Protein AF-A0A1F5HX43-F1 (afdb_monomer)

pLDDT: mean 87.39, std 14.37, range [27.25, 98.62]

Foldseek 3Di:
DDDPDPDPQFFKFFAADQVRHTPGIDGPLQQWFDQHGETAKEAEWEAEPQQWIKWFQWDDDQRHRFIEHQFIGGFTDDPNDTDDPQRVVQVRNCQFWVHHGFDKDFLAWGFDWDDDDGTIHTYTYTYIYTYDDDHTDGDVVTTPDMDIDRLVRLLVCCVVPVVRHDPVSNVNSVSCCLVPPDDDDDDPVFLQVVLLVVLVVVLLVVLVVVLVVLLVVCPVDPVLSSVLSVLLSVLLPPDSLQLLVLLVLLLVLLVPPDPPPDPDPVLCSLLSLLLSLLVSLVVLLVCVVLVPQFDLLHGRQLNVQCVPHHSVRSNVSSNVSSVVSNVSSLVSLVPRPADPVLSVVLVVLVVVLSVLLVVLVVLQSVPVPDDDDPVSQLSSLQRNWQSSRFLSSSLSSNSRSVHDPQLNVLSNLLSSLLSSLLQLLLVCCLQPNDCVQRSDDSVSQQLCLGPHQLLVLLCVLDDPVSVVLSVVRGNHNPHDPVSSVSVVVSSVVSCSNVVSVVSSVVSLVSSLVSLVSNHVDPSSSSNSNVVSSCSNSDRD

Sequence (540 aa):
MGEIRVDGNNQTLILVDRRDKSLGYESKEKCHTGLGKRHRAFVTLLFDDKNRILLQRRKHRLFDGFWDLTAISHPLYINGRNEVYQQASDRALKKEMGIGHVAVDKVGAFNYFAKDGKNCENEYCTVLTGEYSGKFKPNNKEVYKAKWVGYEDFIEDIAKNPSKFTPWAKETARILASRGLLIFDHSDQSAFSKELELFTKEFTKFSKQFFSKKQKLVEKYSSLIARFYKEIEEFGKGGKAMRPFLVYLGFRVGQLGRAVRGSDPERIMPVCLAIELTHNFLLIHDDIIDKSIVRRGKPTVHKKFEKGRDNHYGVSQAIIAGDIALLEVFDLMNKADFSDKLKSECLDVLLEVILETCYGEAMDVDNAYRRLGLGDVWQVTELKTARYSFVGPLTLGAILAGVKKSQTEALEEFGLKLGKAFQIQDDILGVFGSEKVIGKSTLSDMREGKNTLLFYKAREFANKEQKAALGRIWGSPKSGMGDLKAVKEIMRKTQALAWCERKMKELINDAKQSIPKISKDRGIRELFAGCADFVIYRAK

Structure (mmCIF, N/CA/C/O backbone):
data_AF-A0A1F5HX43-F1
#
_entry.id   AF-A0A1F5HX43-F1
#
loop_
_atom_site.group_PDB
_atom_site.id
_atom_site.type_symbol
_atom_site.label_atom_id
_atom_site.label_alt_id
_atom_site.label_comp_id
_atom_site.label_asym_id
_atom_site.label_entity_id
_atom_site.label_seq_id
_atom_site.pdbx_PDB_ins_code
_atom_site.Cartn_x
_atom_site.Cartn_y
_atom_site.Cartn_z
_atom_site.occupancy
_atom_site.B_iso_or_equiv
_atom_site.auth_seq_id
_atom_site.auth_comp_id
_atom_site.auth_asym_id
_atom_site.auth_atom_id
_atom_site.pdbx_PDB_model_num
ATOM 1 N N . MET A 1 1 ? -10.880 62.066 15.466 1.00 41.34 1 MET A N 1
ATOM 2 C CA . MET A 1 1 ? -9.486 62.060 14.978 1.00 41.34 1 MET A CA 1
ATOM 3 C C . MET A 1 1 ? -8.584 61.698 16.139 1.00 41.34 1 MET A C 1
ATOM 5 O O . MET A 1 1 ? -8.573 62.413 17.127 1.00 41.34 1 MET A O 1
ATOM 9 N N . GLY A 1 2 ? -7.904 60.563 16.032 1.00 28.17 2 GLY A N 1
ATOM 10 C CA . GLY A 1 2 ? -6.838 60.140 16.931 1.00 28.17 2 GLY A CA 1
ATOM 11 C C . GLY A 1 2 ? -5.900 59.280 16.100 1.00 28.17 2 GLY A C 1
ATOM 12 O O . GLY A 1 2 ? -6.251 58.157 15.747 1.00 28.17 2 GLY A O 1
ATOM 13 N N . GLU A 1 3 ? -4.783 59.865 15.675 1.00 33.72 3 GLU A N 1
ATOM 14 C CA . GLU A 1 3 ? -3.746 59.197 14.892 1.00 33.72 3 GLU A CA 1
ATOM 15 C C . GLU A 1 3 ? -3.161 58.034 15.699 1.00 33.72 3 GLU A C 1
ATOM 17 O O . GLU A 1 3 ? -2.496 58.239 16.715 1.00 33.72 3 GLU A O 1
ATOM 22 N N . ILE A 1 4 ? -3.379 56.799 15.245 1.00 34.84 4 ILE A N 1
ATOM 23 C CA . ILE A 1 4 ? -2.623 55.659 15.761 1.00 34.84 4 ILE A CA 1
ATOM 24 C C . ILE A 1 4 ? -1.277 55.664 15.040 1.00 34.84 4 ILE A C 1
ATOM 26 O O . ILE A 1 4 ? -1.150 55.207 13.903 1.00 34.84 4 ILE A O 1
ATOM 30 N N . ARG A 1 5 ? -0.275 56.227 15.720 1.00 29.88 5 ARG A N 1
ATOM 31 C CA . ARG A 1 5 ? 1.137 56.118 15.355 1.00 29.88 5 ARG A CA 1
ATOM 32 C C . ARG A 1 5 ? 1.538 54.643 15.292 1.00 29.88 5 ARG A C 1
ATOM 34 O O . ARG A 1 5 ? 1.341 53.887 16.243 1.00 29.88 5 ARG A O 1
ATOM 41 N N . VAL A 1 6 ? 2.124 54.252 14.164 1.00 42.09 6 VAL A N 1
ATOM 42 C CA . VAL A 1 6 ? 2.754 52.945 13.960 1.00 42.09 6 VAL A CA 1
ATOM 43 C C . VAL A 1 6 ? 4.119 52.971 14.646 1.00 42.09 6 VAL A C 1
ATOM 45 O O . VAL A 1 6 ? 5.137 53.216 14.008 1.00 42.09 6 VAL A O 1
ATOM 48 N N . ASP A 1 7 ? 4.130 52.738 15.957 1.00 37.38 7 ASP A N 1
ATOM 49 C CA . ASP A 1 7 ? 5.339 52.334 16.674 1.00 37.38 7 ASP A CA 1
ATOM 50 C C . ASP A 1 7 ? 5.439 50.803 16.665 1.00 37.38 7 ASP A C 1
ATOM 52 O O . ASP A 1 7 ? 4.459 50.090 16.907 1.00 37.38 7 ASP A O 1
ATOM 56 N N . GLY A 1 8 ? 6.633 50.284 16.369 1.00 44.53 8 GLY A N 1
ATOM 57 C CA . GLY A 1 8 ? 6.908 48.885 16.004 1.00 44.53 8 GLY A CA 1
ATOM 58 C C . GLY A 1 8 ? 6.555 47.790 17.027 1.00 44.53 8 GLY A C 1
ATOM 59 O O . GLY A 1 8 ? 6.808 46.619 16.746 1.00 44.53 8 GLY A O 1
ATOM 60 N N . ASN A 1 9 ? 5.950 48.133 18.170 1.00 45.75 9 ASN A N 1
ATOM 61 C CA . ASN A 1 9 ? 5.494 47.198 19.205 1.00 45.75 9 ASN A CA 1
ATOM 62 C C . ASN A 1 9 ? 3.967 46.966 19.244 1.00 45.75 9 ASN A C 1
ATOM 64 O O . ASN A 1 9 ? 3.535 45.997 19.864 1.00 45.75 9 ASN A O 1
ATOM 68 N N . ASN A 1 10 ? 3.146 47.761 18.544 1.00 63.31 10 ASN A N 1
ATOM 69 C CA . ASN A 1 10 ? 1.676 47.642 18.573 1.00 63.31 10 ASN A CA 1
ATOM 70 C C . ASN A 1 10 ? 1.102 46.907 17.348 1.00 63.31 10 ASN A C 1
ATOM 72 O O . ASN A 1 10 ? 0.261 47.424 16.618 1.00 63.31 10 ASN A O 1
ATOM 76 N N . GLN A 1 11 ? 1.550 45.672 17.103 1.00 83.88 11 GLN A N 1
ATOM 77 C CA . GLN A 1 11 ? 0.926 44.820 16.083 1.00 83.88 11 GLN A CA 1
ATOM 78 C C . GLN A 1 11 ? -0.384 44.219 16.610 1.00 83.88 11 GLN A C 1
ATOM 80 O O . GLN A 1 11 ? -0.389 43.559 17.651 1.00 83.88 11 GLN A O 1
ATOM 85 N N . THR A 1 12 ? -1.479 44.408 15.873 1.00 91.50 12 THR A N 1
ATOM 86 C CA . THR A 1 12 ? -2.770 43.760 16.140 1.00 91.50 12 THR A CA 1
ATOM 87 C C . THR A 1 12 ? -2.875 42.459 15.351 1.00 91.50 12 THR A C 1
ATOM 89 O O . THR A 1 12 ? -2.814 42.461 14.119 1.00 91.50 12 THR A O 1
ATOM 92 N N . LEU A 1 13 ? -3.031 41.347 16.068 1.00 94.06 13 LEU A N 1
ATOM 93 C CA . LEU A 1 13 ? -3.133 40.004 15.504 1.00 94.06 13 LEU A CA 1
ATOM 94 C C . LEU A 1 13 ? -4.588 39.548 15.435 1.00 94.06 13 LEU A C 1
ATOM 96 O O . LEU A 1 13 ? -5.424 39.947 16.246 1.00 94.06 13 LEU A O 1
ATOM 100 N N . ILE A 1 14 ? -4.872 38.681 14.467 1.00 95.56 14 ILE A N 1
ATOM 101 C CA . ILE A 1 14 ? -6.198 38.100 14.249 1.00 95.56 14 ILE A CA 1
ATOM 102 C C . ILE A 1 14 ? -6.335 36.870 15.149 1.00 95.56 14 ILE A C 1
ATOM 104 O O . ILE A 1 14 ? -5.612 35.890 14.963 1.00 95.56 14 ILE A O 1
ATOM 108 N N . LEU A 1 15 ? -7.256 36.906 16.110 1.00 95.88 15 LEU A N 1
ATOM 109 C CA . LEU A 1 15 ? -7.570 35.758 16.958 1.00 95.88 15 LEU A CA 1
ATOM 110 C C . LEU A 1 15 ? -8.380 34.728 16.181 1.00 95.88 15 LEU A C 1
ATOM 112 O O . LEU A 1 15 ? -9.286 35.095 15.434 1.00 95.88 15 LEU A O 1
ATOM 116 N N . VAL A 1 16 ? -8.096 33.443 16.388 1.00 93.12 16 VAL A N 1
ATOM 117 C CA . VAL A 1 16 ? -8.781 32.355 15.676 1.00 93.12 16 VAL A CA 1
ATOM 118 C C . VAL A 1 16 ? -9.027 31.131 16.551 1.00 93.12 16 VAL A C 1
ATOM 120 O O . VAL A 1 16 ? -8.299 30.860 17.509 1.00 93.12 16 VAL A O 1
ATOM 123 N N . ASP A 1 17 ? -10.058 30.358 16.211 1.00 83.44 17 ASP A N 1
ATOM 124 C CA . ASP A 1 17 ? -10.251 29.020 16.767 1.00 83.44 17 ASP A CA 1
ATOM 125 C C . ASP A 1 17 ? -9.324 27.980 16.097 1.00 83.44 17 ASP A C 1
ATOM 127 O O . ASP A 1 17 ? -8.462 28.302 15.280 1.00 83.44 17 ASP A O 1
ATOM 131 N N . ARG A 1 18 ? -9.475 26.695 16.453 1.00 81.12 18 ARG A N 1
ATOM 132 C CA . ARG A 1 18 ? -8.648 25.609 15.885 1.00 81.12 18 ARG A CA 1
ATOM 133 C C . ARG A 1 18 ? -8.898 25.334 14.395 1.00 81.12 18 ARG A C 1
ATOM 135 O O . ARG A 1 18 ? -8.160 24.549 13.801 1.00 81.12 18 ARG A O 1
ATOM 142 N N . ARG A 1 19 ? -9.950 25.917 13.819 1.00 82.06 19 ARG A N 1
ATOM 143 C CA . ARG A 1 19 ? -10.410 25.734 12.437 1.00 82.06 19 ARG A CA 1
ATOM 144 C C . ARG A 1 19 ? -10.261 27.017 11.616 1.00 82.06 19 ARG A C 1
ATOM 146 O O . ARG A 1 19 ? -10.904 27.140 10.579 1.00 82.06 19 ARG A O 1
ATOM 153 N N . ASP A 1 20 ? -9.423 27.949 12.073 1.00 89.50 20 ASP A N 1
ATOM 154 C CA . ASP A 1 20 ? -9.160 29.233 11.414 1.00 89.50 20 ASP A CA 1
ATOM 155 C C . ASP A 1 20 ? -10.357 30.198 11.373 1.00 89.50 20 ASP A C 1
ATOM 157 O O . ASP A 1 20 ? -10.380 31.139 10.575 1.00 89.50 20 ASP A O 1
ATOM 161 N N . LYS A 1 21 ? -11.378 30.002 12.217 1.00 90.44 21 LYS A N 1
ATOM 162 C CA . LYS A 1 21 ? -12.492 30.953 12.301 1.00 90.44 21 LYS A CA 1
ATOM 163 C C . LYS A 1 21 ? -12.062 32.162 13.125 1.00 90.44 21 LYS A C 1
ATOM 165 O O . LYS A 1 21 ? -11.641 31.996 14.266 1.00 90.44 21 LYS A O 1
ATOM 170 N N . SER A 1 22 ? -12.199 33.366 12.563 1.00 92.38 22 SER A N 1
ATOM 171 C CA . SER A 1 22 ? -11.876 34.621 13.256 1.00 92.38 22 SER A CA 1
ATOM 172 C C . SER A 1 22 ? -12.733 34.800 14.512 1.00 92.38 22 SER A C 1
ATOM 174 O O . SER A 1 22 ? -13.955 34.657 14.455 1.00 92.38 22 SER A O 1
ATOM 176 N N . LEU A 1 23 ? -12.085 35.119 15.632 1.00 93.25 23 LEU A N 1
ATOM 177 C CA . LEU A 1 23 ? -12.698 35.357 16.944 1.00 93.25 23 LEU A CA 1
ATOM 178 C C . LEU A 1 23 ? -12.546 36.811 17.417 1.00 93.25 23 LEU A C 1
ATOM 180 O O . LEU A 1 23 ? -13.046 37.159 18.483 1.00 93.25 23 LEU A O 1
ATOM 184 N N . GLY A 1 24 ? -11.846 37.653 16.653 1.00 94.25 24 GLY A N 1
ATOM 185 C CA . GLY A 1 24 ? -11.575 39.046 16.999 1.00 94.25 24 GLY A CA 1
ATOM 186 C C . GLY A 1 24 ? -10.099 39.397 16.855 1.00 94.25 24 GLY A C 1
ATOM 187 O O . GLY A 1 24 ? -9.375 38.783 16.072 1.00 94.25 24 GLY A O 1
ATOM 188 N N . TYR A 1 25 ? -9.656 40.385 17.625 1.00 94.62 25 TYR A N 1
ATOM 189 C CA . TYR A 1 25 ? -8.326 40.974 17.516 1.00 94.62 25 TYR A CA 1
ATOM 190 C C . TYR A 1 25 ? -7.688 41.147 18.889 1.00 94.62 25 TYR A C 1
ATOM 192 O O . TYR A 1 25 ? -8.388 41.370 19.875 1.00 94.62 25 TYR A O 1
ATOM 200 N N . GLU A 1 26 ? -6.363 41.064 18.957 1.00 94.19 26 GLU A N 1
ATOM 201 C CA . GLU A 1 26 ? -5.620 41.314 20.194 1.00 94.19 26 GLU A CA 1
ATOM 202 C C . GLU A 1 26 ? -4.209 41.838 19.906 1.00 94.19 26 GLU A C 1
ATOM 204 O O . GLU A 1 26 ? -3.669 41.634 18.815 1.00 94.19 26 GLU A O 1
ATOM 209 N N . SER A 1 27 ? -3.601 42.522 20.878 1.00 92.75 27 SER A N 1
ATOM 210 C CA . SER A 1 27 ? -2.201 42.936 20.766 1.00 92.75 27 SER A CA 1
ATOM 211 C C . SER A 1 27 ? -1.253 41.734 20.718 1.00 92.75 27 SER A C 1
ATOM 213 O O . SER A 1 27 ? -1.421 40.737 21.428 1.00 92.75 27 SER A O 1
ATOM 215 N N . LYS A 1 28 ? -0.194 41.849 19.910 1.00 90.00 28 LYS A N 1
ATOM 216 C CA . LYS A 1 28 ? 0.862 40.837 19.799 1.00 90.00 28 LYS A CA 1
ATOM 217 C C . LYS A 1 28 ? 1.439 40.444 21.156 1.00 90.0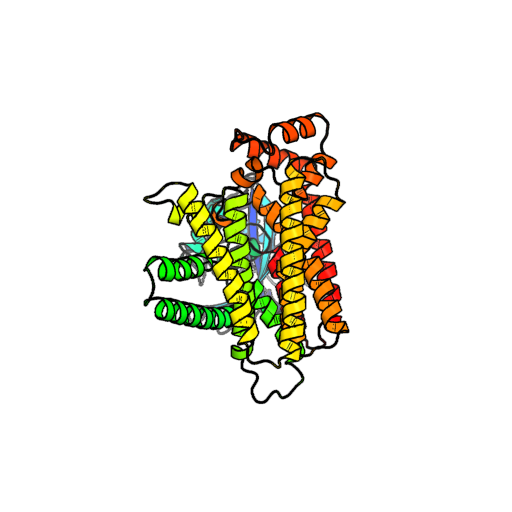0 28 LYS A C 1
ATOM 219 O O . LYS A 1 28 ? 1.670 39.263 21.388 1.00 90.00 28 LYS A O 1
ATOM 224 N N . GLU A 1 29 ? 1.637 41.402 22.055 1.00 90.38 29 GLU A N 1
ATOM 225 C CA . GLU A 1 29 ? 2.155 41.139 23.399 1.00 90.38 29 GLU A CA 1
ATOM 226 C C . GLU A 1 29 ? 1.259 40.178 24.193 1.00 90.38 29 GLU A C 1
ATOM 228 O O . GLU A 1 29 ? 1.743 39.181 24.726 1.00 90.38 29 GLU A O 1
ATOM 233 N N . LYS A 1 30 ? -0.058 40.410 24.212 1.00 91.19 30 LYS A N 1
ATOM 234 C CA . LYS A 1 30 ? -1.014 39.534 24.907 1.00 91.19 30 LYS A CA 1
ATOM 235 C C . LYS A 1 30 ? -1.168 38.173 24.230 1.00 91.19 30 LYS A C 1
ATOM 237 O O . LYS A 1 30 ? -1.423 37.177 24.902 1.00 91.19 30 LYS A O 1
ATOM 242 N N . CYS A 1 31 ? -1.000 38.107 22.911 1.00 92.00 31 CYS A N 1
ATOM 243 C CA . CYS A 1 31 ? -0.984 36.838 22.185 1.00 92.00 31 CYS A CA 1
ATOM 244 C C . CYS A 1 31 ? 0.216 35.952 22.552 1.00 92.00 31 CYS A C 1
ATOM 246 O O . CYS A 1 31 ? 0.070 34.734 22.539 1.00 92.00 31 CYS A O 1
ATOM 248 N N . HIS A 1 32 ? 1.355 36.552 22.914 1.00 91.44 32 HIS A N 1
ATOM 249 C CA . HIS A 1 32 ? 2.619 35.842 23.146 1.00 91.44 32 HIS A CA 1
ATOM 250 C C . HIS A 1 32 ? 3.047 35.783 24.620 1.00 91.44 32 HIS A C 1
ATOM 252 O O . HIS A 1 32 ? 4.175 35.393 24.913 1.00 91.44 32 HIS A O 1
ATOM 258 N N . THR A 1 33 ? 2.182 36.153 25.570 1.00 87.50 33 THR A N 1
ATOM 259 C CA . THR A 1 33 ? 2.483 36.109 27.011 1.00 87.50 33 THR A CA 1
ATOM 260 C C . THR A 1 33 ? 1.516 35.205 27.783 1.00 87.50 33 THR A C 1
ATOM 262 O O . THR A 1 33 ? 0.348 35.040 27.429 1.00 87.50 33 THR A O 1
ATOM 265 N N . GLY A 1 34 ? 1.999 34.578 28.859 1.00 88.12 34 GLY A N 1
ATOM 266 C CA . GLY A 1 34 ? 1.186 33.726 29.732 1.00 88.12 34 GLY A CA 1
ATOM 267 C C . GLY A 1 34 ? 0.775 32.402 29.076 1.00 88.12 34 GLY A C 1
ATOM 268 O O . GLY A 1 34 ? 1.609 31.516 28.897 1.00 88.12 34 GLY A O 1
ATOM 269 N N . LEU A 1 35 ? -0.523 32.228 28.807 1.00 83.81 35 LEU A N 1
ATOM 270 C CA . LEU A 1 35 ? -1.047 31.111 28.001 1.00 83.81 35 LEU A CA 1
ATOM 271 C C . LEU A 1 35 ? -1.272 31.497 26.532 1.00 83.81 35 LEU A C 1
ATOM 273 O O . LEU A 1 35 ? -1.501 30.604 25.719 1.00 83.81 35 LEU A O 1
ATOM 277 N N . GLY A 1 36 ? -1.202 32.793 26.206 1.00 85.12 36 GLY A N 1
ATOM 278 C CA . GLY A 1 36 ? -1.401 33.326 24.862 1.00 85.12 36 GLY A CA 1
ATOM 279 C C . GLY A 1 36 ? -2.805 33.101 24.305 1.00 85.12 36 GLY A C 1
ATOM 280 O O . GLY A 1 36 ? -3.439 32.061 24.500 1.00 85.12 36 GLY A O 1
ATOM 281 N N . LYS A 1 37 ? -3.324 34.070 23.555 1.00 91.44 37 LYS A N 1
ATOM 282 C CA . LYS A 1 37 ? -4.544 33.851 22.768 1.00 91.44 37 LYS A CA 1
ATOM 283 C C . LYS A 1 37 ? -4.175 33.235 21.425 1.00 91.44 37 LYS A C 1
ATOM 285 O O . LYS A 1 37 ? -3.229 33.686 20.778 1.00 91.44 37 LYS A O 1
ATOM 290 N N . ARG A 1 38 ? -4.938 32.221 20.998 1.00 94.56 38 ARG A N 1
ATOM 291 C CA . ARG A 1 38 ? -4.710 31.604 19.691 1.00 94.56 38 ARG A CA 1
ATOM 292 C C . ARG A 1 38 ? -4.919 32.632 18.590 1.00 94.56 38 ARG A C 1
ATOM 294 O O . ARG A 1 38 ? -5.988 33.237 18.513 1.00 94.56 38 ARG A O 1
ATOM 301 N N . HIS A 1 39 ? -3.921 32.791 17.738 1.00 95.94 39 HIS A N 1
ATOM 302 C CA . HIS A 1 39 ? -3.945 33.759 16.655 1.00 95.94 39 HIS A CA 1
ATOM 303 C C . HIS A 1 39 ? -3.458 33.153 15.338 1.00 95.94 39 HIS A C 1
ATOM 305 O O . HIS A 1 39 ? -2.885 32.063 15.294 1.00 95.94 39 HIS A O 1
ATOM 311 N N . ARG A 1 40 ? -3.781 33.828 14.238 1.00 95.81 40 ARG A N 1
ATOM 312 C CA . ARG A 1 40 ? -3.446 33.389 12.887 1.00 95.81 40 ARG A CA 1
ATOM 313 C C . ARG A 1 40 ? -1.988 33.702 12.577 1.00 95.81 40 ARG A C 1
ATOM 315 O O . ARG A 1 40 ? -1.546 34.836 12.747 1.00 95.81 40 ARG A O 1
ATOM 322 N N . ALA A 1 41 ? -1.288 32.721 12.032 1.00 96.31 41 ALA A N 1
ATOM 323 C CA . ALA A 1 41 ? 0.089 32.841 11.585 1.00 96.31 41 ALA A CA 1
ATOM 324 C C . ALA A 1 41 ? 0.286 32.183 10.220 1.00 96.31 41 ALA A C 1
ATOM 326 O O . ALA A 1 41 ? -0.601 31.489 9.702 1.00 96.31 41 ALA A O 1
ATOM 327 N N . PHE A 1 42 ? 1.449 32.409 9.623 1.00 97.06 42 PHE A N 1
ATOM 328 C CA . PHE A 1 42 ? 1.865 31.699 8.427 1.00 97.06 42 PHE A CA 1
ATOM 329 C C . PHE A 1 42 ? 3.373 31.476 8.393 1.00 97.06 42 PHE A C 1
ATOM 331 O O . PHE A 1 42 ? 4.159 32.250 8.940 1.00 97.06 42 PHE A O 1
ATOM 338 N N . VAL A 1 43 ? 3.752 30.451 7.644 1.00 97.25 43 VAL A N 1
ATOM 339 C CA . VAL A 1 43 ? 5.120 30.201 7.205 1.00 97.25 43 VAL A CA 1
ATOM 340 C C . VAL A 1 43 ? 5.159 30.184 5.685 1.00 97.25 43 VAL A C 1
ATOM 342 O O . VAL A 1 43 ? 4.216 29.735 5.042 1.00 97.25 43 VAL A O 1
ATOM 345 N N . THR A 1 44 ? 6.245 30.683 5.108 1.00 97.94 44 THR A N 1
ATOM 346 C CA . THR A 1 44 ? 6.518 30.664 3.670 1.00 97.94 44 THR A CA 1
ATOM 347 C C . THR A 1 44 ? 7.761 29.831 3.410 1.00 97.94 44 THR A C 1
ATOM 349 O O . THR A 1 44 ? 8.787 30.047 4.057 1.00 97.94 44 THR A O 1
ATOM 352 N N . LEU A 1 45 ? 7.677 28.911 2.452 1.00 96.94 45 LEU A N 1
ATOM 353 C CA . LEU A 1 45 ? 8.804 28.138 1.948 1.00 96.94 45 LEU A CA 1
ATOM 354 C C . LEU A 1 45 ? 8.968 28.364 0.444 1.00 96.94 45 LEU A C 1
ATOM 356 O O . LEU A 1 45 ? 8.065 28.064 -0.332 1.00 96.94 45 LEU A O 1
ATOM 360 N N . LEU A 1 46 ? 10.119 28.891 0.037 1.00 96.81 46 LEU A N 1
ATOM 361 C CA . LEU A 1 46 ? 10.429 29.129 -1.368 1.00 96.81 46 LEU A CA 1
ATOM 362 C C . LEU A 1 46 ? 11.275 28.002 -1.951 1.00 96.81 46 LEU A C 1
ATOM 364 O O . LEU A 1 46 ? 12.264 27.604 -1.333 1.00 96.81 46 LEU A O 1
ATOM 368 N N . PHE A 1 47 ? 10.895 27.550 -3.143 1.00 93.12 47 PHE A N 1
ATOM 369 C CA . PHE A 1 47 ? 11.608 26.577 -3.969 1.00 93.12 47 PHE A CA 1
ATOM 370 C C . PHE A 1 47 ? 12.300 27.283 -5.133 1.00 93.12 47 PHE A C 1
ATOM 372 O O . PHE A 1 47 ? 11.748 28.230 -5.680 1.00 93.12 47 PHE A O 1
ATOM 379 N N . ASP A 1 48 ? 13.478 26.826 -5.543 1.00 88.06 48 ASP A N 1
ATOM 380 C CA . ASP A 1 48 ? 14.075 27.236 -6.816 1.00 88.06 48 ASP A CA 1
ATOM 381 C C . ASP A 1 48 ? 13.828 26.212 -7.938 1.00 88.06 48 ASP A C 1
ATOM 383 O O . ASP A 1 48 ? 13.293 25.124 -7.723 1.00 88.06 48 ASP A O 1
ATOM 387 N N . ASP A 1 49 ? 14.269 26.555 -9.149 1.00 76.88 49 ASP A N 1
ATOM 388 C CA . ASP A 1 49 ? 14.195 25.737 -10.364 1.00 76.88 49 ASP A CA 1
ATOM 389 C C . ASP A 1 49 ? 14.971 24.406 -10.287 1.00 76.88 49 ASP A C 1
ATOM 391 O O . ASP A 1 49 ? 14.844 23.551 -11.166 1.00 76.88 49 ASP A O 1
ATOM 395 N N . LYS A 1 50 ? 15.771 24.208 -9.233 1.00 74.06 50 LYS A N 1
ATOM 396 C CA . LYS A 1 50 ? 16.555 22.995 -8.961 1.00 74.06 50 LYS A CA 1
ATOM 397 C C . LYS A 1 50 ? 15.993 22.189 -7.793 1.00 74.06 50 LYS A C 1
ATOM 399 O O . LYS A 1 50 ? 16.692 21.313 -7.284 1.00 74.06 50 LYS A O 1
ATOM 404 N N . ASN A 1 51 ? 14.759 22.470 -7.375 1.00 77.81 51 ASN A N 1
ATOM 405 C CA . ASN A 1 51 ? 14.102 21.827 -6.237 1.00 77.81 51 ASN A CA 1
ATOM 406 C C . ASN A 1 51 ? 14.873 22.001 -4.914 1.00 77.81 51 ASN A C 1
ATOM 408 O O . ASN A 1 51 ? 14.861 21.132 -4.040 1.00 77.81 51 ASN A O 1
ATOM 412 N N . ARG A 1 52 ? 15.585 23.121 -4.755 1.00 90.31 52 ARG A N 1
ATOM 413 C CA . ARG A 1 52 ? 16.171 23.517 -3.473 1.00 90.31 52 ARG A CA 1
ATOM 414 C C . ARG A 1 52 ? 15.216 24.454 -2.762 1.00 90.31 52 ARG A C 1
ATOM 416 O O . ARG A 1 52 ? 14.545 25.257 -3.395 1.00 90.31 52 ARG A O 1
ATOM 423 N N . ILE A 1 53 ? 15.215 24.403 -1.441 1.00 94.94 53 ILE A N 1
ATOM 424 C CA . ILE A 1 53 ? 14.429 25.284 -0.588 1.00 94.94 53 ILE A CA 1
ATOM 425 C C . ILE A 1 53 ? 15.305 26.321 0.109 1.00 94.94 53 ILE A C 1
ATOM 427 O O . ILE A 1 53 ? 16.455 26.044 0.472 1.00 94.94 53 ILE A O 1
ATOM 431 N N . LEU A 1 54 ? 14.760 27.518 0.317 1.00 97.38 54 LEU A N 1
ATOM 432 C CA . LEU A 1 54 ? 15.457 28.584 1.028 1.00 97.38 54 LEU A CA 1
ATOM 433 C C . LEU A 1 54 ? 15.170 28.497 2.528 1.00 97.38 54 LEU A C 1
ATOM 435 O O . LEU A 1 54 ? 14.070 28.813 2.981 1.00 97.38 54 LEU A O 1
ATOM 439 N N . LEU A 1 55 ? 16.174 28.102 3.307 1.00 97.31 55 LEU A N 1
ATOM 440 C CA . LEU A 1 55 ? 16.093 28.040 4.765 1.00 97.31 55 LEU A CA 1
ATOM 441 C C . LEU A 1 55 ? 16.823 29.207 5.413 1.00 97.31 55 LEU A C 1
ATOM 443 O O . LEU A 1 55 ? 17.805 29.733 4.877 1.00 97.31 55 LEU A O 1
ATOM 447 N N . GLN A 1 56 ? 16.397 29.538 6.625 1.00 96.94 56 GLN A N 1
ATOM 448 C CA . GLN A 1 56 ? 17.003 30.571 7.447 1.00 96.94 56 GLN A CA 1
ATOM 449 C C . GLN A 1 56 ? 17.331 30.057 8.843 1.00 96.94 56 GLN A C 1
ATOM 451 O O . GLN A 1 56 ? 16.689 29.151 9.350 1.00 96.94 56 GLN A O 1
ATOM 456 N N . ARG A 1 57 ? 18.319 30.656 9.495 1.00 95.50 57 ARG A N 1
ATOM 457 C CA . ARG A 1 57 ? 18.590 30.489 10.919 1.00 95.50 57 ARG A CA 1
ATOM 458 C C . ARG A 1 57 ? 18.247 31.805 11.591 1.00 95.50 57 ARG A C 1
ATOM 460 O O . ARG A 1 57 ? 18.997 32.770 11.432 1.00 95.50 57 ARG A O 1
ATOM 467 N N . ARG A 1 58 ? 17.099 31.874 12.259 1.00 87.31 58 ARG A N 1
ATOM 468 C CA . ARG A 1 58 ? 16.497 33.152 12.663 1.00 87.31 58 ARG A CA 1
ATOM 469 C C . ARG A 1 58 ? 16.806 33.544 14.101 1.00 87.31 58 ARG A C 1
ATOM 471 O O . ARG A 1 58 ? 17.107 32.691 14.934 1.00 87.31 58 ARG A O 1
ATOM 478 N N . LYS A 1 59 ? 16.653 34.836 14.380 1.00 91.06 59 LYS A N 1
ATOM 479 C CA . LYS A 1 59 ? 16.514 35.356 15.738 1.00 91.06 59 LYS A CA 1
ATOM 480 C C . LYS A 1 59 ? 15.071 35.166 16.204 1.00 91.06 59 LYS A C 1
ATOM 482 O O . LYS A 1 59 ? 14.140 35.498 15.462 1.00 91.06 59 LYS A O 1
ATOM 487 N N . HIS A 1 60 ? 14.858 34.596 17.388 1.00 89.50 60 HIS A N 1
ATOM 488 C CA . HIS A 1 60 ? 13.512 34.290 17.890 1.00 89.50 60 HIS A CA 1
ATOM 489 C C . HIS A 1 60 ? 13.437 34.280 19.418 1.00 89.50 60 HIS A C 1
ATOM 491 O O . HIS A 1 60 ? 14.398 33.926 20.081 1.00 89.50 60 HIS A O 1
ATOM 497 N N . ARG A 1 61 ? 12.272 34.606 19.995 1.00 85.12 61 ARG A N 1
ATOM 498 C CA . ARG A 1 61 ? 12.107 34.651 21.461 1.00 85.12 61 ARG A CA 1
ATOM 499 C C . ARG A 1 61 ? 12.189 33.274 22.129 1.00 85.12 61 ARG A C 1
ATOM 501 O O . ARG A 1 61 ? 12.735 33.182 23.215 1.00 85.12 61 ARG A O 1
ATOM 508 N N . LEU A 1 62 ? 11.629 32.238 21.495 1.00 84.25 62 LEU A N 1
ATOM 509 C CA . LEU A 1 62 ? 11.587 30.863 22.030 1.00 84.25 62 LEU A CA 1
ATOM 510 C C . LEU A 1 62 ? 12.527 29.879 21.311 1.00 84.25 62 LEU A C 1
ATOM 512 O O . LEU A 1 62 ? 12.840 28.823 21.843 1.00 84.25 62 LEU A O 1
ATOM 516 N N . PHE A 1 63 ? 12.937 30.187 20.081 1.00 88.62 63 PHE A N 1
ATOM 517 C CA . PHE A 1 63 ? 13.629 29.240 19.192 1.00 88.62 63 PHE A CA 1
ATOM 518 C C . PHE A 1 63 ? 14.832 29.915 18.529 1.00 88.62 63 PHE A C 1
ATOM 520 O O . PHE A 1 63 ? 15.052 29.799 17.322 1.00 88.62 63 PHE A O 1
ATOM 527 N N . ASP A 1 64 ? 15.557 30.711 19.317 1.00 92.81 64 ASP A N 1
ATOM 528 C CA . ASP A 1 64 ? 16.677 31.511 18.832 1.00 92.81 64 ASP A CA 1
ATOM 529 C C . ASP A 1 64 ? 17.773 30.627 18.229 1.00 92.81 64 ASP A C 1
ATOM 531 O O . ASP A 1 64 ? 18.221 29.661 18.844 1.00 92.81 64 ASP A O 1
ATOM 535 N N . GLY A 1 65 ? 18.198 30.931 17.003 1.00 91.88 65 GLY A N 1
ATOM 536 C CA . GLY A 1 65 ? 19.277 30.199 16.343 1.00 91.88 65 GLY A CA 1
ATOM 537 C C . GLY A 1 65 ? 18.889 28.838 15.750 1.00 91.88 65 GLY A C 1
ATOM 538 O O . GLY A 1 65 ? 19.767 28.155 15.218 1.00 91.88 65 GLY A O 1
ATOM 539 N N . PHE A 1 66 ? 17.611 28.451 15.770 1.00 94.38 66 PHE A N 1
ATOM 540 C CA . PHE A 1 66 ? 17.127 27.240 15.098 1.00 94.38 66 PHE A CA 1
ATOM 541 C C . PHE A 1 66 ? 17.008 27.463 13.583 1.00 94.38 66 PHE A C 1
ATOM 543 O O . PHE A 1 66 ? 16.800 28.589 13.116 1.00 94.38 66 PHE A O 1
ATOM 550 N N . TRP A 1 67 ? 17.151 26.384 12.807 1.00 96.31 67 TRP A N 1
ATOM 551 C CA . TRP A 1 67 ? 16.825 26.390 11.382 1.00 96.31 67 TRP A CA 1
ATOM 552 C C . TRP A 1 67 ? 15.314 26.453 11.177 1.00 96.31 67 TRP A C 1
ATOM 554 O O . TRP A 1 67 ? 14.534 25.787 11.859 1.00 96.31 67 TRP A O 1
ATOM 564 N N . ASP A 1 68 ? 14.930 27.265 10.208 1.00 95.06 68 ASP A N 1
ATOM 565 C CA . ASP A 1 68 ? 13.573 27.685 9.941 1.00 95.06 68 ASP A CA 1
ATOM 566 C C . ASP A 1 68 ? 13.346 27.866 8.426 1.00 95.06 68 ASP A C 1
ATOM 568 O O . ASP A 1 68 ? 14.284 27.840 7.623 1.00 95.06 68 ASP A O 1
ATOM 572 N N . LEU A 1 69 ? 12.086 28.033 8.041 1.00 96.00 69 LEU A N 1
ATOM 573 C CA . LEU A 1 69 ? 11.594 28.223 6.680 1.00 96.00 69 LEU A CA 1
ATOM 574 C C . LEU A 1 69 ? 11.883 29.645 6.174 1.00 96.00 69 LEU A C 1
ATOM 576 O O . LEU A 1 69 ? 12.374 30.500 6.908 1.00 96.00 69 LEU A O 1
ATOM 580 N N . THR A 1 70 ? 11.583 29.923 4.908 1.00 97.31 70 THR A N 1
ATOM 581 C CA . THR A 1 70 ? 12.038 31.144 4.227 1.00 97.31 70 THR A CA 1
ATOM 582 C C . THR A 1 70 ? 11.585 32.448 4.885 1.00 97.31 70 THR A C 1
ATOM 584 O O . THR A 1 70 ? 12.396 33.361 5.003 1.00 97.31 70 THR A O 1
ATOM 587 N N . ALA A 1 71 ? 10.318 32.551 5.295 1.00 96.44 71 ALA A N 1
ATOM 588 C CA . ALA A 1 71 ? 9.803 33.703 6.040 1.00 96.44 71 ALA A CA 1
ATOM 589 C C . ALA A 1 71 ? 8.589 33.326 6.892 1.00 96.44 71 ALA A C 1
ATOM 591 O O . ALA A 1 71 ? 7.794 32.476 6.490 1.00 96.44 71 ALA A O 1
ATOM 592 N N . ILE A 1 72 ? 8.436 33.943 8.065 1.00 93.31 72 ILE A N 1
ATOM 593 C CA . ILE A 1 72 ? 7.406 33.556 9.039 1.00 93.31 72 ILE A CA 1
ATOM 594 C C . ILE A 1 72 ? 6.863 34.799 9.736 1.00 93.31 72 ILE A C 1
ATOM 596 O O . ILE A 1 72 ? 7.604 35.569 10.349 1.00 93.31 72 ILE A O 1
ATOM 600 N N . SER A 1 73 ? 5.548 34.988 9.693 1.00 94.00 73 SER A N 1
ATOM 601 C CA . SER A 1 73 ? 4.911 36.130 10.343 1.00 94.00 73 SER A CA 1
ATOM 602 C C . SER A 1 73 ? 3.430 35.859 10.604 1.00 94.00 73 SER A C 1
ATOM 604 O O . SER A 1 73 ? 2.941 34.736 10.494 1.00 94.00 73 SER A O 1
ATOM 606 N N . HIS A 1 74 ? 2.695 36.917 10.924 1.00 95.06 74 HIS A N 1
ATOM 607 C CA . HIS A 1 74 ? 1.249 36.881 11.085 1.00 95.06 74 HIS A CA 1
ATOM 608 C C . HIS A 1 74 ? 0.609 37.787 10.031 1.00 95.06 74 HIS A C 1
ATOM 610 O O . HIS A 1 74 ? 1.172 38.854 9.742 1.00 95.06 74 HIS A O 1
ATOM 616 N N . PRO A 1 75 ? -0.558 37.424 9.472 1.00 95.50 75 PRO A N 1
ATOM 617 C CA . PRO A 1 75 ? -1.404 38.394 8.796 1.00 95.50 75 PRO A CA 1
ATOM 618 C C . PRO A 1 75 ? -1.891 39.420 9.825 1.00 95.50 75 PRO A C 1
ATOM 620 O O . PRO A 1 75 ? -2.361 39.048 10.905 1.00 95.50 75 PRO A O 1
ATOM 623 N N . LEU A 1 76 ? -1.745 40.704 9.512 1.00 91.81 76 LEU A N 1
ATOM 624 C CA . LEU A 1 76 ? -2.080 41.792 10.427 1.00 91.81 76 LEU A CA 1
ATOM 625 C C . LEU A 1 76 ? -3.457 42.382 10.116 1.00 91.81 76 LEU A C 1
ATOM 627 O O . LEU A 1 76 ? -3.939 42.332 8.983 1.00 91.81 76 LEU A O 1
ATOM 631 N N . TYR A 1 77 ? -4.071 42.986 11.132 1.00 89.31 77 TYR A N 1
ATOM 632 C CA . TYR A 1 77 ? -5.193 43.900 10.941 1.00 89.31 77 TYR A CA 1
ATOM 633 C C . TYR A 1 77 ? -4.663 45.327 10.811 1.00 89.31 77 TYR A C 1
ATOM 635 O O . TYR A 1 77 ? -4.116 45.876 11.766 1.00 89.31 77 TYR A O 1
ATOM 643 N N . ILE A 1 78 ? -4.790 45.916 9.622 1.00 85.00 78 ILE A N 1
ATOM 644 C CA . ILE A 1 78 ? -4.228 47.230 9.294 1.00 85.00 78 ILE A CA 1
ATOM 645 C C . ILE A 1 78 ? -5.318 48.073 8.637 1.00 85.00 78 ILE A C 1
ATOM 647 O O . ILE A 1 78 ? -5.939 47.637 7.669 1.00 85.00 78 ILE A O 1
ATOM 651 N N . ASN A 1 79 ? -5.535 49.293 9.135 1.00 84.75 79 ASN A N 1
ATOM 652 C CA . ASN A 1 79 ? -6.459 50.279 8.556 1.00 84.75 79 ASN A CA 1
ATOM 653 C C . ASN A 1 79 ? -7.871 49.724 8.284 1.00 84.75 79 ASN A C 1
ATOM 655 O O . ASN A 1 79 ? -8.433 49.938 7.213 1.00 84.75 79 ASN A O 1
ATOM 659 N N . GLY A 1 80 ? -8.433 48.974 9.234 1.00 84.50 80 GLY A N 1
ATOM 660 C CA . GLY A 1 80 ? -9.800 48.459 9.116 1.00 84.50 80 GLY A CA 1
ATOM 661 C C . GLY A 1 80 ? -9.947 47.153 8.327 1.00 84.50 80 GLY A C 1
ATOM 662 O O . GLY A 1 80 ? -11.070 46.698 8.127 1.00 84.50 80 GLY A O 1
ATOM 663 N N . ARG A 1 81 ? -8.849 46.533 7.867 1.00 90.06 81 ARG A N 1
ATOM 664 C CA . ARG A 1 81 ? -8.888 45.301 7.060 1.00 90.06 81 ARG A CA 1
ATOM 665 C C . ARG A 1 81 ? -7.829 44.278 7.467 1.00 90.06 81 ARG A C 1
ATOM 667 O O . ARG A 1 81 ? -6.738 44.631 7.905 1.00 90.06 81 ARG A O 1
ATOM 674 N N . ASN A 1 82 ? -8.151 42.998 7.281 1.00 91.38 82 ASN A N 1
ATOM 675 C CA . ASN A 1 82 ? -7.194 41.901 7.432 1.00 91.38 82 ASN A CA 1
ATOM 676 C C . ASN A 1 82 ? -6.302 41.823 6.187 1.00 91.38 82 ASN A C 1
ATOM 678 O O . ASN A 1 82 ? -6.819 41.806 5.069 1.00 91.38 82 ASN A O 1
ATOM 682 N N . GLU A 1 83 ? -4.987 41.717 6.368 1.00 93.94 83 GLU A N 1
ATOM 683 C CA . GLU A 1 83 ? -4.094 41.301 5.285 1.00 93.94 83 GLU A CA 1
ATOM 684 C C . GLU A 1 83 ? -4.474 39.900 4.787 1.00 93.94 83 GLU A C 1
ATOM 686 O O . GLU A 1 83 ? -4.794 38.998 5.570 1.00 93.94 83 GLU A O 1
ATOM 691 N N . VAL A 1 84 ? -4.384 39.701 3.472 1.00 93.69 84 VAL A N 1
ATOM 692 C CA . VAL A 1 84 ? -4.407 38.354 2.886 1.00 93.69 84 VAL A CA 1
ATOM 693 C C . VAL A 1 84 ? -3.020 37.712 2.979 1.00 93.69 84 VAL A C 1
ATOM 695 O O . VAL A 1 84 ? -2.010 38.410 3.079 1.00 93.69 84 VAL A O 1
ATOM 698 N N . TYR A 1 85 ? -2.951 36.380 2.906 1.00 95.44 85 TYR A N 1
ATOM 699 C CA . TYR A 1 85 ? -1.688 35.640 3.042 1.00 95.44 85 TYR A CA 1
ATOM 700 C C . TYR A 1 85 ? -0.600 36.087 2.061 1.00 95.44 85 TYR A C 1
ATOM 702 O O . TYR A 1 85 ? 0.549 36.203 2.469 1.00 95.44 85 TYR A O 1
ATOM 710 N N . GLN A 1 86 ? -0.963 36.407 0.815 1.00 96.88 86 GLN A N 1
ATOM 711 C CA . GLN A 1 86 ? -0.022 36.925 -0.180 1.00 96.88 86 GLN A CA 1
ATOM 712 C C . GLN A 1 86 ? 0.664 38.217 0.300 1.00 96.88 86 GLN A C 1
ATOM 714 O O . GLN A 1 86 ? 1.886 38.295 0.338 1.00 96.88 86 GLN A O 1
ATOM 719 N N . GLN A 1 87 ? -0.117 39.202 0.758 1.00 96.50 87 GLN A N 1
ATOM 720 C CA . GLN A 1 87 ? 0.402 40.485 1.251 1.00 96.50 87 GLN A CA 1
ATOM 721 C C . GLN A 1 87 ? 1.277 40.304 2.494 1.00 96.50 87 GLN A C 1
ATOM 723 O O . GLN A 1 87 ? 2.338 40.919 2.618 1.00 96.50 87 GLN A O 1
ATOM 728 N N . ALA A 1 88 ? 0.835 39.444 3.414 1.00 96.81 88 ALA A N 1
ATOM 729 C CA . ALA A 1 88 ? 1.574 39.158 4.632 1.00 96.81 88 ALA A CA 1
ATOM 730 C C . ALA A 1 88 ? 2.909 38.449 4.325 1.00 96.81 88 ALA A C 1
ATOM 732 O O . ALA A 1 88 ? 3.934 38.805 4.915 1.00 96.81 88 ALA A O 1
ATOM 733 N N . SER A 1 89 ? 2.910 37.503 3.376 1.00 97.69 89 SER A N 1
ATOM 734 C CA . SER A 1 89 ? 4.106 36.796 2.905 1.00 97.69 89 SER A CA 1
ATOM 735 C C . SER A 1 89 ? 5.098 37.748 2.241 1.00 97.69 89 SER A C 1
ATOM 737 O O . SER A 1 89 ? 6.241 37.810 2.686 1.00 97.69 89 SER A O 1
ATOM 739 N N . ASP A 1 90 ? 4.658 38.585 1.296 1.00 97.75 90 ASP A N 1
ATOM 740 C CA . ASP A 1 90 ? 5.507 39.589 0.636 1.00 97.75 90 ASP A CA 1
ATOM 741 C C . ASP A 1 90 ? 6.152 40.546 1.653 1.00 97.75 90 ASP A C 1
ATOM 743 O O . ASP A 1 90 ? 7.349 40.840 1.600 1.00 97.75 90 ASP A O 1
ATOM 747 N N . ARG A 1 91 ? 5.384 40.993 2.657 1.00 96.69 91 ARG A N 1
ATOM 748 C CA . ARG A 1 91 ? 5.901 41.837 3.744 1.00 96.69 91 ARG A CA 1
ATOM 749 C C . ARG A 1 91 ? 6.984 41.125 4.558 1.00 96.69 91 ARG A C 1
ATOM 751 O O . ARG A 1 91 ? 7.999 41.745 4.884 1.00 96.69 91 ARG A O 1
ATOM 758 N N . ALA A 1 92 ? 6.775 39.857 4.912 1.00 96.62 92 ALA A N 1
ATOM 759 C CA . ALA A 1 92 ? 7.744 39.077 5.681 1.00 96.62 92 ALA A CA 1
ATOM 760 C C . ALA A 1 92 ? 9.002 38.761 4.857 1.00 96.62 92 ALA A C 1
ATOM 762 O O . ALA A 1 92 ? 10.113 39.013 5.320 1.00 96.62 92 ALA A O 1
ATOM 763 N N . LEU A 1 93 ? 8.837 38.327 3.606 1.00 97.75 93 LEU A N 1
ATOM 764 C CA . LEU A 1 93 ? 9.918 38.086 2.649 1.00 97.75 93 LEU A CA 1
ATOM 765 C C . LEU A 1 93 ? 10.774 39.339 2.429 1.00 97.75 93 LEU A C 1
ATOM 767 O O . LEU A 1 93 ? 12.006 39.262 2.458 1.00 97.75 93 LEU A O 1
ATOM 771 N N . LYS A 1 94 ? 10.149 40.513 2.298 1.00 97.38 94 LYS A N 1
ATOM 772 C CA . LYS A 1 94 ? 10.870 41.781 2.140 1.00 97.38 94 LYS A CA 1
ATOM 773 C C . LYS A 1 94 ? 11.653 42.142 3.396 1.00 97.38 94 LYS A C 1
ATOM 775 O O . LYS A 1 94 ? 12.790 42.603 3.294 1.00 97.38 94 LYS A O 1
ATOM 780 N N . LYS A 1 95 ? 11.065 41.922 4.576 1.00 95.06 95 LYS A N 1
ATOM 781 C CA . LYS A 1 95 ? 11.689 42.226 5.871 1.00 95.06 95 LYS A CA 1
ATOM 782 C C . LYS A 1 95 ? 12.869 41.300 6.187 1.00 95.06 95 LYS A C 1
ATOM 784 O O . LYS A 1 95 ? 13.891 41.781 6.680 1.00 95.06 95 LYS A O 1
ATOM 789 N N . GLU A 1 96 ? 12.710 40.001 5.951 1.00 95.88 96 GLU A N 1
ATOM 790 C CA . GLU A 1 96 ? 13.647 38.957 6.389 1.00 95.88 96 GLU A CA 1
ATOM 791 C C . GLU A 1 96 ? 14.692 38.625 5.321 1.00 95.88 96 GLU A C 1
ATOM 793 O O . GLU A 1 96 ? 15.868 38.465 5.647 1.00 95.88 96 GLU A O 1
ATOM 798 N N . MET A 1 97 ? 14.286 38.580 4.048 1.00 96.38 97 MET A N 1
ATOM 799 C CA . MET A 1 97 ? 15.106 38.099 2.928 1.00 96.38 97 MET A CA 1
ATOM 800 C C . MET A 1 97 ? 15.401 39.161 1.867 1.00 96.38 97 MET A C 1
ATOM 802 O O . MET A 1 97 ? 16.138 38.886 0.920 1.00 96.38 97 MET A O 1
ATOM 806 N N . GLY A 1 98 ? 14.828 40.363 1.978 1.00 96.06 98 GLY A N 1
ATOM 807 C CA . GLY A 1 98 ? 14.940 41.391 0.940 1.00 96.06 98 GLY A CA 1
ATOM 808 C C . GLY A 1 98 ? 14.250 41.008 -0.375 1.00 96.06 98 GLY A C 1
ATOM 809 O O . GLY A 1 98 ? 14.559 41.590 -1.412 1.00 96.06 98 GLY A O 1
ATOM 810 N N . ILE A 1 99 ? 13.338 40.030 -0.346 1.00 97.31 99 ILE A N 1
ATOM 811 C CA . ILE A 1 99 ? 12.584 39.553 -1.510 1.00 97.31 99 ILE A CA 1
ATOM 812 C C . ILE A 1 99 ? 11.254 40.313 -1.567 1.00 97.31 99 ILE A C 1
ATOM 814 O O . ILE A 1 99 ? 10.532 40.353 -0.581 1.00 97.31 99 ILE A O 1
ATOM 818 N N . GLY A 1 100 ? 10.948 40.948 -2.701 1.00 95.00 100 GLY A N 1
ATOM 819 C CA . GLY A 1 100 ? 9.783 41.829 -2.840 1.00 95.00 100 GLY A CA 1
ATOM 820 C C . GLY A 1 100 ? 8.444 41.094 -2.899 1.00 95.00 100 GLY A C 1
ATOM 821 O O . GLY A 1 100 ? 7.686 41.134 -1.938 1.00 95.00 100 GLY A O 1
ATOM 822 N N . HIS A 1 101 ? 8.148 40.483 -4.046 1.00 96.88 101 HIS A N 1
ATOM 823 C CA . HIS A 1 101 ? 6.911 39.742 -4.285 1.00 96.88 101 HIS A CA 1
ATOM 824 C C . HIS A 1 101 ? 7.232 38.347 -4.815 1.00 96.88 101 HIS A C 1
ATOM 826 O O . HIS A 1 101 ? 8.064 38.217 -5.718 1.00 96.88 101 HIS A O 1
ATOM 832 N N . VAL A 1 102 ? 6.568 37.331 -4.267 1.00 95.56 102 VAL A N 1
ATOM 833 C CA . VAL A 1 102 ? 6.582 35.958 -4.786 1.00 95.56 102 VAL A CA 1
ATOM 834 C C . VAL A 1 102 ? 5.173 35.403 -4.681 1.00 95.56 102 VAL A C 1
ATOM 836 O O . VAL A 1 102 ? 4.603 35.407 -3.594 1.00 95.56 102 VAL A O 1
ATOM 839 N N . ALA A 1 103 ? 4.611 34.921 -5.789 1.00 91.75 103 ALA A N 1
ATOM 840 C CA . ALA A 1 103 ? 3.313 34.257 -5.761 1.00 91.75 103 ALA A CA 1
ATOM 841 C C . ALA A 1 103 ? 3.384 33.022 -4.853 1.00 91.75 103 ALA A C 1
ATOM 843 O O . ALA A 1 103 ? 4.294 32.201 -4.995 1.00 91.75 103 ALA A O 1
ATOM 844 N N . VAL A 1 104 ? 2.449 32.915 -3.907 1.00 90.81 104 VAL A N 1
ATOM 845 C CA . VAL A 1 104 ? 2.419 31.810 -2.947 1.00 90.81 104 VAL A CA 1
ATOM 846 C C . VAL A 1 104 ? 1.071 31.105 -2.899 1.00 90.81 104 VAL A C 1
ATOM 848 O O . VAL A 1 104 ? 0.013 31.732 -2.853 1.00 90.81 104 VAL A O 1
ATOM 851 N N . ASP A 1 105 ? 1.132 29.782 -2.802 1.00 82.88 105 ASP A N 1
ATOM 852 C CA . ASP A 1 105 ? -0.020 28.903 -2.659 1.00 82.88 105 ASP A CA 1
ATOM 853 C C . ASP A 1 105 ? -0.136 28.354 -1.241 1.00 82.88 105 ASP A C 1
ATOM 855 O O . ASP A 1 105 ? 0.852 28.019 -0.585 1.00 82.88 105 ASP A O 1
ATOM 859 N N . LYS A 1 106 ? -1.376 28.201 -0.767 1.00 87.69 106 LYS A N 1
ATOM 860 C CA . LYS A 1 106 ? -1.658 27.549 0.514 1.00 87.69 106 LYS A CA 1
ATOM 861 C C . LYS A 1 106 ? -1.564 26.035 0.370 1.00 87.69 106 LYS A C 1
ATOM 863 O O . LYS A 1 106 ? -2.429 25.398 -0.235 1.00 87.69 106 LYS A O 1
ATOM 868 N N . VAL A 1 107 ? -0.580 25.442 1.041 1.00 77.38 107 VAL A N 1
ATOM 869 C CA . VAL A 1 107 ? -0.355 23.993 1.005 1.00 77.38 107 VAL A CA 1
ATOM 870 C C . VAL A 1 107 ? -0.757 23.251 2.275 1.00 77.38 107 VAL A C 1
ATOM 872 O O . VAL A 1 107 ? -0.685 22.033 2.334 1.00 77.38 107 VAL A O 1
ATOM 875 N N . GLY A 1 108 ? -1.229 23.942 3.302 1.00 78.88 108 GLY A N 1
ATOM 876 C CA . GLY A 1 108 ? -1.732 23.279 4.499 1.00 78.88 108 GLY A CA 1
ATOM 877 C C . GLY A 1 108 ? -1.828 24.222 5.677 1.00 78.88 108 GLY A C 1
ATOM 878 O O . GLY A 1 108 ? -1.616 25.427 5.542 1.00 78.88 108 GLY A O 1
ATOM 879 N N . ALA A 1 109 ? -2.184 23.672 6.829 1.00 86.25 109 ALA A N 1
ATOM 880 C CA . ALA A 1 109 ? -2.151 24.386 8.091 1.00 86.25 109 ALA A CA 1
ATOM 881 C C . ALA A 1 109 ? -2.082 23.402 9.259 1.00 86.25 109 ALA A C 1
ATOM 883 O O . ALA A 1 109 ? -2.493 22.248 9.133 1.00 86.25 109 ALA A O 1
ATOM 884 N N . PHE A 1 110 ? -1.602 23.876 10.400 1.00 83.38 110 PHE A N 1
ATOM 885 C CA . PHE A 1 110 ? -1.546 23.119 11.644 1.00 83.38 110 PHE A CA 1
ATOM 886 C C . PHE A 1 110 ? -1.771 24.052 12.835 1.00 83.38 110 PHE A C 1
ATOM 888 O O . PHE A 1 110 ? -1.631 25.270 12.740 1.00 83.38 110 PHE A O 1
ATOM 895 N N . ASN A 1 111 ? -2.140 23.468 13.971 1.00 83.19 111 ASN A N 1
ATOM 896 C CA . ASN A 1 111 ? -2.220 24.183 15.238 1.00 83.19 111 ASN A CA 1
ATOM 897 C C . ASN A 1 111 ? -0.998 23.811 16.074 1.00 83.19 111 ASN A C 1
ATOM 899 O O . ASN A 1 111 ? -0.693 22.623 16.178 1.00 83.19 111 ASN A O 1
ATOM 903 N N . TYR A 1 112 ? -0.351 24.776 16.722 1.00 83.69 112 TYR A N 1
ATOM 904 C CA . TYR A 1 112 ? 0.684 24.462 17.704 1.00 83.69 112 TYR A CA 1
ATOM 905 C C . TYR A 1 112 ? 0.633 25.394 18.909 1.00 83.69 112 TYR A C 1
ATOM 907 O O . TYR A 1 112 ? 0.098 26.503 18.854 1.00 83.69 112 TYR A O 1
ATOM 915 N N . PHE A 1 113 ? 1.174 24.890 20.014 1.00 84.38 113 PHE A N 1
ATOM 916 C CA . PHE A 1 113 ? 1.375 25.646 21.234 1.00 84.38 113 PHE A CA 1
ATOM 917 C C . PHE A 1 113 ? 2.769 25.350 21.781 1.00 84.38 113 PHE A C 1
ATOM 919 O O . PHE A 1 113 ? 3.120 24.183 21.960 1.00 84.38 113 PHE A O 1
ATOM 926 N N . ALA A 1 114 ? 3.550 26.390 22.049 1.00 80.31 114 ALA A N 1
ATOM 927 C CA . ALA A 1 114 ? 4.832 26.292 22.733 1.00 80.31 114 ALA A CA 1
ATOM 928 C C . ALA A 1 114 ? 4.929 27.387 23.795 1.00 80.31 114 ALA A C 1
ATOM 930 O O . ALA A 1 114 ? 4.402 28.480 23.616 1.00 80.31 114 ALA A O 1
ATOM 931 N N . LYS A 1 115 ? 5.592 27.105 24.914 1.00 83.19 115 LYS A N 1
ATOM 932 C CA . LYS A 1 115 ? 5.740 28.057 26.015 1.00 83.19 115 LYS A CA 1
ATOM 933 C C . LYS A 1 115 ? 7.119 27.925 26.637 1.00 83.19 115 LYS A C 1
ATOM 935 O O . LYS A 1 115 ? 7.564 26.808 26.881 1.00 83.19 115 LYS A O 1
ATOM 940 N N . ASP A 1 116 ? 7.731 29.064 26.932 1.00 79.94 116 ASP A N 1
ATOM 941 C CA . ASP A 1 116 ? 8.955 29.163 27.717 1.00 79.94 116 ASP A CA 1
ATOM 942 C C . ASP A 1 116 ? 8.873 30.367 28.671 1.00 79.94 116 ASP A C 1
ATOM 944 O O . ASP A 1 116 ? 8.712 31.523 28.260 1.00 79.94 116 ASP A O 1
ATOM 948 N N . GLY A 1 117 ? 8.907 30.086 29.974 1.00 87.00 117 GLY A N 1
ATOM 949 C CA . GLY A 1 117 ? 8.691 31.077 31.026 1.00 87.00 117 GLY A CA 1
ATOM 950 C C . GLY A 1 117 ? 7.383 31.862 30.848 1.00 87.00 117 GLY A C 1
ATOM 951 O O . GLY A 1 117 ? 6.280 31.307 30.898 1.00 87.00 117 GLY A O 1
ATOM 952 N N . LYS A 1 118 ? 7.507 33.184 30.670 1.00 86.62 118 LYS A N 1
ATOM 953 C CA . LYS A 1 118 ? 6.371 34.092 30.428 1.00 86.62 118 LYS A CA 1
ATOM 954 C C . LYS A 1 118 ? 5.971 34.185 28.955 1.00 86.62 118 LYS A C 1
ATOM 956 O O . LYS A 1 118 ? 4.884 34.692 28.692 1.00 86.62 118 LYS A O 1
ATOM 961 N N . ASN A 1 119 ? 6.810 33.722 28.029 1.00 88.62 119 ASN A N 1
ATOM 962 C CA . ASN A 1 119 ? 6.568 33.810 26.593 1.00 88.62 119 ASN A CA 1
ATOM 963 C C . ASN A 1 119 ? 5.881 32.542 26.078 1.00 88.62 119 ASN A C 1
ATOM 965 O O . ASN A 1 119 ? 6.138 31.439 26.559 1.00 88.62 119 ASN A O 1
ATOM 969 N N . CYS A 1 120 ? 5.026 32.683 25.075 1.00 89.62 120 CYS A N 1
ATOM 970 C CA . CYS A 1 120 ? 4.404 31.557 24.397 1.00 89.62 120 CYS A CA 1
ATOM 971 C C . CYS A 1 120 ? 4.129 31.861 22.927 1.00 89.62 120 CYS A C 1
ATOM 973 O O . CYS A 1 120 ? 4.120 33.013 22.505 1.00 89.62 120 CYS A O 1
ATOM 975 N N . GLU A 1 121 ? 3.870 30.793 22.195 1.00 86.88 121 GLU A N 1
ATOM 976 C CA . GLU A 1 121 ? 3.385 30.757 20.829 1.00 86.88 121 GLU A CA 1
ATOM 977 C C . GLU A 1 121 ? 2.106 29.915 20.839 1.00 86.88 121 GLU A C 1
ATOM 979 O O . GLU A 1 121 ? 2.128 28.775 21.303 1.00 86.88 121 GLU A O 1
ATOM 984 N N . ASN A 1 122 ? 0.978 30.462 20.386 1.00 89.94 122 ASN A N 1
ATOM 985 C CA . ASN A 1 122 ? -0.310 29.764 20.323 1.00 89.94 122 ASN A CA 1
ATOM 986 C C . ASN A 1 122 ? -0.958 30.095 18.983 1.00 89.94 122 ASN A C 1
ATOM 988 O O . ASN A 1 122 ? -1.626 31.119 18.848 1.00 89.94 122 ASN A O 1
ATOM 992 N N . GLU A 1 123 ? -0.732 29.258 17.977 1.00 91.62 123 GLU A N 1
ATOM 993 C CA . GLU A 1 123 ? -0.985 29.653 16.594 1.00 91.62 123 GLU A CA 1
ATOM 994 C C . GLU A 1 123 ? -1.817 28.621 15.833 1.00 91.62 123 GLU A C 1
ATOM 996 O O . GLU A 1 123 ? -1.651 27.407 15.988 1.00 91.62 123 GLU A O 1
ATOM 1001 N N . TYR A 1 124 ? -2.697 29.125 14.966 1.00 90.88 124 TYR A N 1
ATOM 1002 C CA . TYR A 1 124 ? -3.123 28.412 13.766 1.00 90.88 124 TYR A CA 1
ATOM 1003 C C . TYR A 1 124 ? -2.224 28.884 12.622 1.00 90.88 124 TYR A C 1
ATOM 1005 O O . TYR A 1 124 ? -2.331 30.026 12.165 1.00 90.88 124 TYR A O 1
ATOM 1013 N N . CYS A 1 125 ? -1.311 28.023 12.188 1.00 93.81 125 CYS A N 1
ATOM 1014 C CA . CYS A 1 125 ? -0.248 28.379 11.264 1.00 93.81 125 CYS A CA 1
ATOM 1015 C C . CYS A 1 125 ? -0.524 27.794 9.878 1.00 93.81 125 CYS A C 1
ATOM 1017 O O . CYS A 1 125 ? -0.658 26.581 9.723 1.00 93.81 125 CYS A O 1
ATOM 1019 N N . THR A 1 126 ? -0.638 28.657 8.869 1.00 93.69 126 THR A N 1
ATOM 1020 C CA . THR A 1 126 ? -0.819 28.256 7.467 1.00 93.69 126 THR A CA 1
ATOM 1021 C C . THR A 1 126 ? 0.524 28.105 6.761 1.00 93.69 126 THR A C 1
ATOM 1023 O O . THR A 1 126 ? 1.384 28.973 6.868 1.00 93.69 126 THR A O 1
ATOM 1026 N N . VAL A 1 127 ? 0.684 27.024 6.001 1.00 94.81 127 VAL A N 1
ATOM 1027 C CA . VAL A 1 127 ? 1.876 26.765 5.190 1.00 94.81 127 VAL A CA 1
ATOM 1028 C C . VAL A 1 127 ? 1.663 27.313 3.786 1.00 94.81 127 VAL A C 1
ATOM 1030 O O . VAL A 1 127 ? 0.699 26.936 3.112 1.00 94.81 127 VAL A O 1
ATOM 1033 N N . LEU A 1 128 ? 2.568 28.189 3.363 1.00 93.75 128 LEU A N 1
ATOM 1034 C CA . LEU A 1 128 ? 2.611 28.801 2.042 1.00 93.75 128 LEU A CA 1
ATOM 1035 C C . LEU A 1 128 ? 3.861 28.332 1.293 1.00 93.75 128 LEU A C 1
ATOM 1037 O O . LEU A 1 128 ? 4.942 28.267 1.883 1.00 93.75 128 LEU A O 1
ATOM 1041 N N . THR A 1 129 ? 3.734 28.049 0.000 1.00 93.94 129 THR A N 1
ATOM 1042 C CA . THR A 1 129 ? 4.874 27.719 -0.872 1.00 93.94 129 THR A CA 1
ATOM 1043 C C . THR A 1 129 ? 4.897 28.603 -2.102 1.00 93.94 129 THR A C 1
ATOM 1045 O O . THR A 1 129 ? 3.834 28.927 -2.618 1.00 93.94 129 THR A O 1
ATOM 1048 N N . GLY A 1 130 ? 6.082 28.950 -2.596 1.00 90.00 130 GLY A N 1
ATOM 1049 C CA . GLY A 1 130 ? 6.241 29.697 -3.846 1.00 90.00 130 GLY A CA 1
ATOM 1050 C C . GLY A 1 130 ? 7.538 29.343 -4.567 1.00 90.00 130 GLY A C 1
ATOM 1051 O O . GLY A 1 130 ? 8.446 28.770 -3.966 1.00 90.00 130 GLY A O 1
ATOM 1052 N N . GLU A 1 131 ? 7.633 29.695 -5.845 1.00 91.81 131 GLU A N 1
ATOM 1053 C CA . GLU A 1 131 ? 8.833 29.486 -6.660 1.00 91.81 131 GLU A CA 1
ATOM 1054 C C . GLU A 1 131 ? 9.645 30.782 -6.787 1.00 91.81 131 GLU A C 1
ATOM 1056 O O . GLU A 1 131 ? 9.114 31.852 -7.090 1.00 91.81 131 GLU A O 1
ATOM 1061 N N . TYR A 1 132 ? 10.950 30.703 -6.536 1.00 94.12 132 TYR A N 1
ATOM 1062 C CA . TYR A 1 132 ? 11.867 31.832 -6.568 1.00 94.12 132 TYR A CA 1
ATOM 1063 C C . TYR A 1 132 ? 13.313 31.389 -6.819 1.00 94.12 132 TYR A C 1
ATOM 1065 O O . TYR A 1 132 ? 13.923 30.707 -6.002 1.00 94.12 132 TYR A O 1
ATOM 1073 N N . SER A 1 133 ? 13.912 31.867 -7.910 1.00 91.19 133 SER A N 1
ATOM 1074 C CA . SER A 1 133 ? 15.328 31.615 -8.248 1.00 91.19 133 SER A CA 1
ATOM 1075 C C . SER A 1 133 ? 16.178 32.892 -8.277 1.00 91.19 133 SER A C 1
ATOM 1077 O O . SER A 1 133 ? 17.292 32.906 -8.799 1.00 91.19 133 SER A O 1
ATOM 1079 N N . GLY A 1 134 ? 15.649 33.990 -7.730 1.00 90.56 134 GLY A N 1
ATOM 1080 C CA . GLY A 1 134 ? 16.315 35.291 -7.710 1.00 90.56 134 GLY A CA 1
ATOM 1081 C C . GLY A 1 134 ? 17.366 35.450 -6.603 1.00 90.56 134 GLY 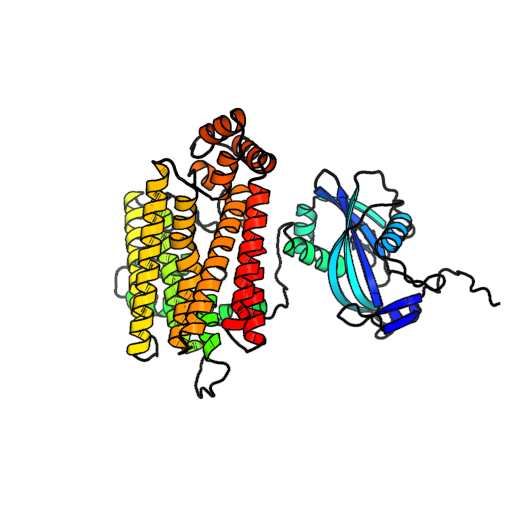A C 1
ATOM 1082 O O . GLY A 1 134 ? 17.630 34.557 -5.795 1.00 90.56 134 GLY A O 1
ATOM 1083 N N . LYS A 1 135 ? 17.979 36.638 -6.555 1.00 93.44 135 LYS A N 1
ATOM 1084 C CA . LYS A 1 135 ? 18.923 37.022 -5.495 1.00 93.44 135 LYS A CA 1
ATOM 1085 C C . LYS A 1 135 ? 18.176 37.519 -4.260 1.00 93.44 135 LYS A C 1
ATOM 1087 O O . LYS A 1 135 ? 17.370 38.436 -4.359 1.00 93.44 135 LYS A O 1
ATOM 1092 N N . PHE A 1 136 ? 18.548 37.008 -3.093 1.00 95.25 136 PHE A N 1
ATOM 1093 C CA . PHE A 1 136 ? 18.028 37.452 -1.801 1.00 95.25 136 PHE A CA 1
ATOM 1094 C C . PHE A 1 136 ? 19.142 38.082 -0.949 1.00 95.25 136 PHE A C 1
ATOM 1096 O O . PHE A 1 136 ? 20.325 37.776 -1.120 1.00 95.25 136 PHE A O 1
ATOM 1103 N N . LYS A 1 137 ? 18.769 38.977 -0.031 1.00 95.25 137 LYS A N 1
ATOM 1104 C CA . LYS A 1 137 ? 19.670 39.659 0.907 1.00 95.25 137 LYS A CA 1
ATOM 1105 C C . LYS A 1 137 ? 19.094 39.549 2.324 1.00 95.25 137 LYS A C 1
ATOM 1107 O O . LYS A 1 137 ? 18.261 40.378 2.694 1.00 95.25 137 LYS A O 1
ATOM 1112 N N . PRO A 1 138 ? 19.526 38.551 3.119 1.00 94.50 138 PRO A N 1
ATOM 1113 C CA . PRO A 1 138 ? 19.037 38.370 4.480 1.00 94.50 138 PRO A CA 1
ATOM 1114 C C . PRO A 1 138 ? 19.268 39.613 5.335 1.00 94.50 138 PRO A C 1
ATOM 1116 O O . PRO A 1 138 ? 20.336 40.230 5.296 1.00 94.50 138 PRO A O 1
ATOM 1119 N N . ASN A 1 139 ? 18.270 39.978 6.130 1.00 93.81 139 ASN A N 1
ATOM 1120 C CA . ASN A 1 139 ? 18.386 41.068 7.080 1.00 93.81 139 ASN A CA 1
ATOM 1121 C C . ASN A 1 139 ? 19.060 40.572 8.364 1.00 93.81 139 ASN A C 1
ATOM 1123 O O . ASN A 1 139 ? 18.439 39.888 9.175 1.00 93.81 139 ASN A O 1
ATOM 1127 N N . ASN A 1 140 ? 20.308 40.981 8.597 1.00 92.50 140 ASN A N 1
ATOM 1128 C CA . ASN A 1 140 ? 21.102 40.553 9.759 1.00 92.50 140 ASN A CA 1
ATOM 1129 C C . ASN A 1 140 ? 20.496 40.949 11.124 1.00 92.50 140 ASN A C 1
ATOM 1131 O O . ASN A 1 140 ? 20.914 40.434 12.170 1.00 92.50 140 ASN A O 1
ATOM 1135 N N . LYS A 1 141 ? 19.509 41.859 11.154 1.00 91.75 141 LYS A N 1
ATOM 1136 C CA . LYS A 1 141 ? 18.742 42.156 12.374 1.00 91.75 141 LYS A CA 1
ATOM 1137 C C . LYS A 1 141 ? 17.763 41.036 12.740 1.00 91.75 141 LYS A C 1
ATOM 1139 O O . LYS A 1 141 ? 17.502 40.859 13.921 1.00 91.75 141 LYS A O 1
ATOM 1144 N N . GLU A 1 142 ? 17.297 40.263 11.763 1.00 89.44 142 GLU A N 1
ATOM 1145 C CA . GLU A 1 142 ? 16.284 39.207 11.920 1.00 89.44 142 GLU A CA 1
ATOM 1146 C C . GLU A 1 142 ? 16.881 37.798 11.752 1.00 89.44 142 GLU A C 1
ATOM 1148 O O . GLU A 1 142 ? 16.429 36.846 12.384 1.00 89.44 142 GLU A O 1
ATOM 1153 N N . VAL A 1 143 ? 17.922 37.657 10.924 1.00 92.38 143 VAL A N 1
ATOM 1154 C CA . VAL A 1 143 ? 18.440 36.365 10.457 1.00 92.38 143 VAL A CA 1
ATOM 1155 C C . VAL A 1 143 ? 19.942 36.261 10.716 1.00 92.38 143 VAL A C 1
ATOM 1157 O O . VAL A 1 143 ? 20.701 37.163 10.375 1.00 92.38 143 VAL A O 1
ATOM 1160 N N . TYR A 1 144 ? 20.400 35.151 11.299 1.00 94.06 144 TYR A N 1
ATOM 1161 C CA . TYR A 1 144 ? 21.829 34.852 11.455 1.00 94.06 144 TYR A CA 1
ATOM 1162 C C . TYR A 1 144 ? 22.467 34.356 10.158 1.00 94.06 144 TYR A C 1
ATOM 1164 O O . TYR A 1 144 ? 23.630 34.644 9.884 1.00 94.06 144 TYR A O 1
ATOM 1172 N N . LYS A 1 145 ? 21.743 33.525 9.403 1.00 94.94 145 LYS A N 1
ATOM 1173 C CA . LYS A 1 145 ? 22.213 32.899 8.162 1.00 94.94 145 LYS A CA 1
ATOM 1174 C C . LYS A 1 145 ? 21.025 32.456 7.317 1.00 94.94 145 LYS A C 1
ATOM 1176 O O . LYS A 1 145 ? 20.028 32.025 7.878 1.00 94.94 145 LYS A O 1
ATOM 1181 N N . ALA A 1 146 ? 21.154 32.469 5.997 1.00 96.19 146 ALA A N 1
ATOM 1182 C CA . ALA A 1 146 ? 20.210 31.815 5.094 1.00 96.19 146 ALA A CA 1
ATOM 1183 C C . ALA A 1 146 ? 20.964 31.039 4.009 1.00 96.19 146 ALA A C 1
ATOM 1185 O O . ALA A 1 146 ? 22.100 31.386 3.673 1.00 96.19 146 ALA A O 1
ATOM 1186 N N . LYS A 1 147 ? 20.374 29.948 3.519 1.00 95.69 147 LYS A N 1
ATOM 1187 C CA . LYS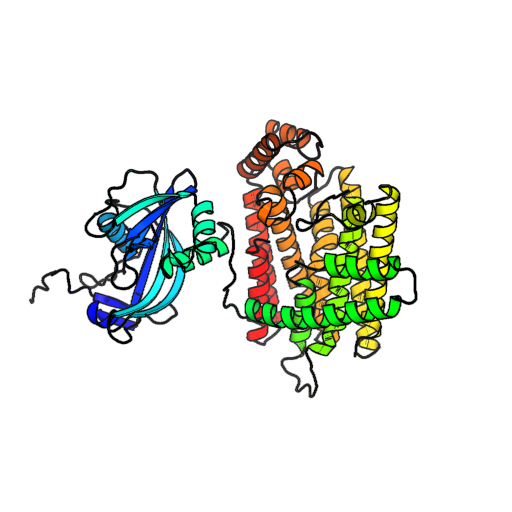 A 1 147 ? 20.977 29.088 2.493 1.00 95.69 147 LYS A CA 1
ATOM 1188 C C . LYS A 1 147 ? 19.918 28.343 1.687 1.00 95.69 147 LYS A C 1
ATOM 1190 O O . LYS A 1 147 ? 18.882 27.963 2.223 1.00 95.69 147 LYS A O 1
ATOM 1195 N N . TRP A 1 148 ? 20.254 28.065 0.433 1.00 96.56 148 TRP A N 1
ATOM 1196 C CA . TRP A 1 148 ? 19.579 27.042 -0.357 1.00 96.56 148 TRP A CA 1
ATOM 1197 C C . TRP A 1 148 ? 20.019 25.651 0.105 1.00 96.56 148 TRP A C 1
ATOM 1199 O O . TRP A 1 148 ? 21.211 25.424 0.334 1.00 96.56 148 TRP A O 1
ATOM 1209 N N . VAL A 1 149 ? 19.070 24.731 0.238 1.00 94.56 149 VAL A N 1
ATOM 1210 C CA . VAL A 1 149 ? 19.291 23.321 0.601 1.00 94.56 149 VAL A CA 1
ATOM 1211 C C . VAL A 1 149 ? 18.458 22.454 -0.332 1.00 94.56 149 VAL A C 1
ATOM 1213 O O . VAL A 1 149 ? 17.345 22.853 -0.651 1.00 94.56 149 VAL A O 1
ATOM 1216 N N . GLY A 1 150 ? 18.964 21.302 -0.781 1.00 88.12 150 GLY A N 1
ATOM 1217 C CA . GLY A 1 150 ? 18.131 20.347 -1.520 1.00 88.12 150 GLY A CA 1
ATOM 1218 C C . GLY A 1 150 ? 16.883 19.994 -0.712 1.00 88.12 150 GLY A C 1
ATOM 1219 O O . GLY A 1 150 ? 16.966 19.844 0.509 1.00 88.12 150 GLY A O 1
ATOM 1220 N N . TYR A 1 151 ? 15.722 19.910 -1.361 1.00 83.25 151 TYR A N 1
ATOM 1221 C CA . TYR A 1 151 ? 14.483 19.574 -0.664 1.00 83.25 151 TYR A CA 1
ATOM 1222 C C . TYR A 1 151 ? 14.608 18.240 0.088 1.00 83.25 151 TYR A C 1
ATOM 1224 O O . TYR A 1 151 ? 14.275 18.146 1.268 1.00 83.25 151 TYR A O 1
ATOM 1232 N N . GLU A 1 152 ? 15.176 17.232 -0.567 1.00 80.12 152 GLU A N 1
ATOM 1233 C CA . GLU A 1 152 ? 15.393 15.906 0.004 1.00 80.12 152 GLU A CA 1
ATOM 1234 C C . GLU A 1 152 ? 16.375 15.952 1.187 1.00 80.12 152 GLU A C 1
ATOM 1236 O O . GLU A 1 152 ? 16.126 15.322 2.215 1.00 80.12 152 GLU A O 1
ATOM 1241 N N . ASP A 1 153 ? 17.438 16.759 1.085 1.00 85.88 153 ASP A N 1
ATOM 1242 C CA . ASP A 1 153 ? 18.418 16.950 2.164 1.00 85.88 153 ASP A CA 1
ATOM 1243 C C . ASP A 1 153 ? 17.780 17.598 3.399 1.00 85.88 153 ASP A C 1
ATOM 1245 O O . ASP A 1 153 ? 18.119 17.260 4.532 1.00 85.88 153 ASP A O 1
ATOM 1249 N N . PHE A 1 154 ? 16.852 18.539 3.201 1.00 89.12 154 PHE A N 1
ATOM 1250 C CA . PHE A 1 154 ? 16.111 19.164 4.294 1.00 89.12 154 PHE A CA 1
ATOM 1251 C C . PHE A 1 154 ? 15.224 18.165 5.031 1.00 89.12 154 PHE A C 1
ATOM 1253 O O . PHE A 1 154 ? 15.235 18.136 6.263 1.00 89.12 154 PHE A O 1
ATOM 1260 N N . ILE A 1 155 ? 14.480 17.343 4.288 1.00 81.56 155 ILE A N 1
ATOM 1261 C CA . ILE A 1 155 ? 13.635 16.301 4.874 1.00 81.56 155 ILE A CA 1
ATOM 1262 C C . ILE A 1 155 ? 14.498 15.297 5.652 1.00 81.56 155 ILE A C 1
ATOM 1264 O O . ILE A 1 155 ? 14.184 14.970 6.799 1.00 81.56 155 ILE A O 1
ATOM 1268 N N . GLU A 1 156 ? 15.631 14.871 5.085 1.00 81.00 156 GLU A N 1
ATOM 1269 C CA . GLU A 1 156 ? 16.560 13.948 5.745 1.00 81.00 156 GLU A CA 1
ATOM 1270 C C . GLU A 1 156 ? 17.217 14.559 6.999 1.00 81.00 156 GLU A C 1
ATOM 1272 O O . GLU A 1 156 ? 17.344 13.879 8.022 1.00 81.00 156 GLU A O 1
ATOM 1277 N N . ASP A 1 157 ? 17.608 15.838 6.967 1.00 86.38 157 ASP A N 1
ATOM 1278 C CA . ASP A 1 157 ? 18.209 16.522 8.121 1.00 86.38 157 ASP A CA 1
ATOM 1279 C C . ASP A 1 157 ? 17.185 16.757 9.241 1.00 86.38 157 ASP A C 1
ATOM 1281 O O . ASP A 1 157 ? 17.524 16.590 10.411 1.00 86.38 157 ASP A O 1
ATOM 1285 N N . ILE A 1 158 ? 15.920 17.057 8.918 1.00 86.75 158 ILE A N 1
ATOM 1286 C CA . ILE A 1 158 ? 14.845 17.125 9.921 1.00 86.75 158 ILE A CA 1
ATOM 1287 C C . ILE A 1 158 ? 14.627 15.769 10.590 1.00 86.75 158 ILE A C 1
ATOM 1289 O O . ILE A 1 158 ? 14.481 15.722 11.812 1.00 86.75 158 ILE A O 1
ATOM 1293 N N . ALA A 1 159 ? 14.623 14.679 9.822 1.00 76.25 159 ALA A N 1
ATOM 1294 C CA . ALA A 1 159 ? 14.428 13.340 10.369 1.00 76.25 159 ALA A CA 1
ATOM 1295 C C . ALA A 1 159 ? 15.593 12.920 11.283 1.00 76.25 159 ALA A C 1
ATOM 1297 O O . ALA A 1 159 ? 15.374 12.375 12.364 1.00 76.25 159 ALA A O 1
ATOM 1298 N N . LYS A 1 160 ? 16.840 13.206 10.882 1.00 82.56 160 LYS A N 1
ATOM 1299 C CA . LYS A 1 160 ? 18.042 12.842 11.656 1.00 82.56 160 LYS A CA 1
ATOM 1300 C C . LYS A 1 160 ? 18.316 13.774 12.830 1.00 82.56 160 LYS A C 1
ATOM 1302 O O . LYS A 1 160 ? 18.816 13.334 13.860 1.00 82.56 160 LYS A O 1
ATOM 1307 N N . ASN A 1 161 ? 18.043 15.064 12.667 1.00 89.81 161 ASN A N 1
ATOM 1308 C CA . ASN A 1 161 ? 18.413 16.111 13.613 1.00 89.81 161 ASN A CA 1
ATOM 1309 C C . ASN A 1 161 ? 17.227 17.043 13.941 1.00 89.81 161 ASN A C 1
ATOM 1311 O O . ASN A 1 161 ? 17.352 18.267 13.814 1.00 89.81 161 ASN A O 1
ATOM 1315 N N . PRO A 1 162 ? 16.082 16.519 14.421 1.00 85.00 162 PRO A N 1
ATOM 1316 C CA . PRO A 1 162 ? 14.857 17.305 14.616 1.00 85.00 162 PRO A CA 1
ATOM 1317 C C . PRO A 1 162 ? 14.999 18.423 15.660 1.00 85.00 162 PRO A C 1
ATOM 1319 O O . PRO A 1 162 ? 14.209 19.369 15.679 1.00 85.00 162 PRO A O 1
ATOM 1322 N N . SER A 1 163 ? 15.999 18.337 16.539 1.00 90.00 163 SER A N 1
ATOM 1323 C CA . SER A 1 163 ? 16.322 19.365 17.532 1.00 90.00 163 SER A CA 1
ATOM 1324 C C . SER A 1 163 ? 16.974 20.613 16.934 1.00 90.00 163 SER A C 1
ATOM 1326 O O . SER A 1 163 ? 17.042 21.627 17.617 1.00 90.00 163 SER A O 1
ATOM 1328 N N . LYS A 1 164 ? 17.426 20.583 15.672 1.00 93.62 164 LYS A N 1
ATOM 1329 C CA . LYS A 1 164 ? 17.997 21.759 14.990 1.00 93.62 164 LYS A CA 1
ATOM 1330 C C . LYS A 1 164 ? 16.938 22.698 14.409 1.00 93.62 164 LYS A C 1
ATOM 1332 O O . LYS A 1 164 ? 17.289 23.802 13.996 1.00 93.62 164 LYS A O 1
ATOM 1337 N N . PHE A 1 165 ? 15.678 22.264 14.339 1.00 94.25 165 PHE A N 1
ATOM 1338 C CA . PHE A 1 165 ? 14.619 22.930 13.582 1.00 94.25 165 PHE A CA 1
ATOM 1339 C C . PHE A 1 165 ? 13.474 23.416 14.468 1.00 94.25 165 PHE A C 1
ATOM 1341 O O . PHE A 1 165 ? 13.125 22.786 15.473 1.00 94.25 165 PHE A O 1
ATOM 1348 N N . THR A 1 166 ? 12.856 24.526 14.066 1.00 92.44 166 THR A N 1
ATOM 1349 C CA . THR A 1 166 ? 11.664 25.064 14.730 1.00 92.44 166 THR A CA 1
ATOM 1350 C C . THR A 1 166 ? 10.485 24.076 14.657 1.00 92.44 166 THR A C 1
ATOM 1352 O O . THR A 1 166 ? 10.422 23.229 13.755 1.00 92.44 166 THR A O 1
ATOM 1355 N N . PRO A 1 167 ? 9.514 24.142 15.590 1.00 86.50 167 PRO A N 1
ATOM 1356 C CA . PRO A 1 167 ? 8.331 23.279 15.550 1.00 86.50 167 PRO A CA 1
ATOM 1357 C C . PRO A 1 167 ? 7.553 23.368 14.234 1.00 86.50 167 PRO A C 1
ATOM 1359 O O . PRO A 1 167 ? 7.151 22.345 13.688 1.00 86.50 167 PRO A O 1
ATOM 1362 N N . TRP A 1 168 ? 7.393 24.573 13.689 1.00 90.56 168 TRP A N 1
ATOM 1363 C CA . TRP A 1 168 ? 6.671 24.789 12.438 1.00 90.56 168 TRP A CA 1
ATOM 1364 C C . TRP A 1 168 ? 7.452 24.354 11.195 1.00 90.56 168 TRP A C 1
ATOM 1366 O O . TRP A 1 168 ? 6.826 23.930 10.224 1.00 90.56 168 TRP A O 1
ATOM 1376 N N . ALA A 1 169 ? 8.790 24.383 11.209 1.00 93.31 169 ALA A N 1
ATOM 1377 C CA . ALA A 1 169 ? 9.585 23.771 10.143 1.00 93.31 169 ALA A CA 1
ATOM 1378 C C . ALA A 1 169 ? 9.362 22.252 10.093 1.00 93.31 169 ALA A C 1
ATOM 1380 O O . ALA A 1 169 ? 9.168 21.694 9.014 1.00 93.31 169 ALA A O 1
ATOM 1381 N N . LYS A 1 170 ? 9.291 21.599 11.262 1.00 91.62 170 LYS A N 1
ATOM 1382 C CA . LYS A 1 170 ? 8.963 20.168 11.368 1.00 91.62 170 LYS A CA 1
ATOM 1383 C C . LYS A 1 170 ? 7.553 19.860 10.872 1.00 91.62 170 LYS A C 1
ATOM 1385 O O . LYS A 1 170 ? 7.390 18.940 10.077 1.00 91.62 170 LYS A O 1
ATOM 1390 N N . GLU A 1 171 ? 6.546 20.635 11.277 1.00 85.69 171 GLU A N 1
ATOM 1391 C CA . GLU A 1 171 ? 5.181 20.404 10.777 1.00 85.69 171 GLU A CA 1
ATOM 1392 C C . GLU A 1 171 ? 5.025 20.701 9.291 1.00 85.69 171 GLU A C 1
ATOM 1394 O O . GLU A 1 171 ? 4.322 19.984 8.583 1.00 85.69 171 GLU A O 1
ATOM 1399 N N . THR A 1 172 ? 5.734 21.706 8.784 1.00 88.44 172 THR A N 1
ATOM 1400 C CA . THR A 1 172 ? 5.760 21.989 7.348 1.00 88.44 172 THR A CA 1
ATOM 1401 C C . THR A 1 172 ? 6.385 20.838 6.574 1.00 88.44 172 THR A C 1
ATOM 1403 O O . THR A 1 172 ? 5.808 20.412 5.580 1.00 88.44 172 THR A O 1
ATOM 1406 N N . ALA A 1 173 ? 7.493 20.265 7.054 1.00 86.38 173 ALA A N 1
ATOM 1407 C CA . ALA A 1 173 ? 8.075 19.068 6.453 1.00 86.38 173 ALA A CA 1
ATOM 1408 C C . ALA A 1 173 ? 7.075 17.899 6.419 1.00 86.38 173 ALA A C 1
ATOM 1410 O O . ALA A 1 173 ? 6.945 17.246 5.387 1.00 86.38 173 ALA A O 1
ATOM 1411 N N . ARG A 1 174 ? 6.293 17.682 7.489 1.00 76.88 174 ARG A N 1
ATOM 1412 C CA . ARG A 1 174 ? 5.235 16.653 7.507 1.00 76.88 174 ARG A CA 1
ATOM 1413 C C . ARG A 1 174 ? 4.108 16.932 6.511 1.00 76.88 174 ARG A C 1
ATOM 1415 O O . ARG A 1 174 ? 3.651 16.011 5.840 1.00 76.88 174 ARG A O 1
ATOM 1422 N N . ILE A 1 175 ? 3.665 18.184 6.395 1.00 72.56 175 ILE A N 1
ATOM 1423 C CA . ILE A 1 175 ? 2.615 18.603 5.450 1.00 72.56 175 ILE A CA 1
ATOM 1424 C C . ILE A 1 175 ? 3.080 18.472 3.995 1.00 72.56 175 ILE A C 1
ATOM 1426 O O . ILE A 1 175 ? 2.314 18.039 3.136 1.00 72.56 175 ILE A O 1
ATOM 1430 N N . LEU A 1 176 ? 4.328 18.834 3.700 1.00 70.69 176 LEU A N 1
ATOM 1431 C CA . LEU A 1 176 ? 4.894 18.689 2.358 1.00 70.69 176 LEU A CA 1
ATOM 1432 C C . LEU A 1 176 ? 5.100 17.208 2.008 1.00 70.69 176 LEU A C 1
ATOM 1434 O O . LEU A 1 176 ? 4.735 16.782 0.910 1.00 70.69 176 LEU A O 1
ATOM 1438 N N . ALA A 1 177 ? 5.557 16.407 2.976 1.00 61.00 177 ALA A N 1
ATOM 1439 C CA . ALA A 1 177 ? 5.683 14.960 2.837 1.00 61.00 177 ALA A CA 1
ATOM 1440 C C . ALA A 1 177 ? 4.333 14.269 2.578 1.00 61.00 177 ALA A C 1
ATOM 1442 O O . ALA A 1 177 ? 4.264 13.369 1.742 1.00 61.00 177 ALA A O 1
ATOM 1443 N N . SER A 1 178 ? 3.248 14.700 3.232 1.00 52.78 178 SER A N 1
ATOM 1444 C CA . SER A 1 178 ? 1.911 14.119 3.030 1.00 52.78 178 SER A CA 1
ATOM 1445 C C . SER A 1 178 ? 1.258 14.506 1.699 1.00 52.78 178 SER A C 1
ATOM 1447 O O . SER A 1 178 ? 0.335 13.829 1.258 1.00 52.78 178 SER A O 1
ATOM 1449 N N . ARG A 1 179 ? 1.744 15.555 1.020 1.00 54.12 179 ARG A N 1
ATOM 1450 C CA . ARG A 1 179 ? 1.206 16.040 -0.265 1.00 54.12 179 ARG A CA 1
ATOM 1451 C C . ARG A 1 179 ? 1.939 15.546 -1.515 1.00 54.12 179 ARG A C 1
ATOM 1453 O O . ARG A 1 179 ? 1.551 15.931 -2.614 1.00 54.12 179 ARG A O 1
ATOM 1460 N N . GLY A 1 180 ? 2.939 14.674 -1.377 1.00 43.50 180 GLY A N 1
ATOM 1461 C CA . GLY A 1 180 ? 3.647 14.080 -2.519 1.00 43.50 180 GLY A CA 1
ATOM 1462 C C . GLY A 1 180 ? 4.990 14.727 -2.875 1.00 43.50 180 GLY A C 1
ATOM 1463 O O . GLY A 1 180 ? 5.579 14.361 -3.887 1.00 43.50 180 GLY A O 1
ATOM 1464 N N . LEU A 1 181 ? 5.531 15.606 -2.026 1.00 45.75 181 LEU A N 1
ATOM 1465 C CA . LEU A 1 181 ? 6.961 15.932 -2.007 1.00 45.75 181 LEU A CA 1
ATOM 1466 C C . LEU A 1 181 ? 7.618 15.025 -0.934 1.00 45.75 181 LEU A C 1
ATOM 1468 O O . LEU A 1 181 ? 7.796 15.390 0.217 1.00 45.75 181 LEU A O 1
ATOM 1472 N N . LEU A 1 182 ? 7.845 13.769 -1.303 1.00 36.06 182 LEU A N 1
ATOM 1473 C CA . LEU A 1 182 ? 8.352 12.587 -0.559 1.00 36.06 182 LEU A CA 1
ATOM 1474 C C . LEU A 1 182 ? 9.497 12.859 0.487 1.00 36.06 182 LEU A C 1
ATOM 1476 O O . LEU A 1 182 ? 10.391 13.622 0.149 1.00 36.06 182 LEU A O 1
ATOM 1480 N N . ILE A 1 183 ? 9.645 12.311 1.730 1.00 30.50 183 ILE A N 1
ATOM 1481 C CA . ILE A 1 183 ? 9.209 11.086 2.478 1.00 30.50 183 ILE A CA 1
ATOM 1482 C C . ILE A 1 183 ? 9.318 11.243 4.042 1.00 30.50 183 ILE A C 1
ATOM 1484 O O . ILE A 1 183 ? 10.321 11.744 4.529 1.00 30.50 183 ILE A O 1
ATOM 1488 N N . PHE A 1 184 ? 8.308 10.724 4.774 1.00 28.47 184 PHE A N 1
ATOM 1489 C CA . PHE A 1 184 ? 8.102 10.266 6.191 1.00 28.47 184 PHE A CA 1
ATOM 1490 C C . PHE A 1 184 ? 8.832 10.763 7.467 1.00 28.47 184 PHE A C 1
ATOM 1492 O O . PHE A 1 184 ? 10.030 10.567 7.631 1.00 28.47 184 PHE A O 1
ATOM 1499 N N . ASP A 1 185 ? 8.015 11.095 8.493 1.00 27.25 185 ASP A N 1
ATOM 1500 C CA . ASP A 1 185 ? 7.740 10.224 9.669 1.00 27.25 185 ASP A CA 1
ATOM 1501 C C . ASP A 1 185 ? 6.316 10.469 10.239 1.00 27.25 185 ASP A C 1
ATOM 1503 O O . ASP A 1 185 ? 5.750 11.561 10.134 1.00 27.25 185 ASP A O 1
ATOM 1507 N N . HIS A 1 186 ? 5.737 9.403 10.790 1.00 31.31 186 HIS A N 1
ATOM 1508 C CA . HIS A 1 186 ? 4.375 9.187 11.255 1.00 31.31 186 HIS A CA 1
ATOM 1509 C C . HIS A 1 186 ? 3.962 10.072 12.443 1.00 31.31 186 HIS A C 1
ATOM 1511 O O . HIS A 1 186 ? 4.333 9.841 13.589 1.00 31.31 186 HIS A O 1
ATOM 1517 N N . SER A 1 187 ? 3.068 11.028 12.188 1.00 32.53 187 SER A N 1
ATOM 1518 C CA . SER A 1 187 ? 2.159 11.562 13.213 1.00 32.53 187 SER A CA 1
ATOM 1519 C C . SER A 1 187 ? 0.859 12.077 12.593 1.00 32.53 187 SER A C 1
ATOM 1521 O O . SER A 1 187 ? 0.364 13.147 12.955 1.00 32.53 187 SER A O 1
ATOM 1523 N N . ASP A 1 188 ? 0.311 11.346 11.621 1.00 39.69 188 ASP A N 1
ATOM 1524 C CA . ASP A 1 188 ? -1.033 11.640 11.141 1.00 39.69 188 ASP A CA 1
ATOM 1525 C C . ASP A 1 188 ? -2.028 11.271 12.252 1.00 39.69 188 ASP A C 1
ATOM 1527 O O . ASP A 1 188 ? -2.259 10.102 12.546 1.00 39.69 188 ASP A O 1
ATOM 1531 N N . GLN A 1 189 ? -2.581 12.280 12.929 1.00 46.81 189 GLN A N 1
ATOM 1532 C CA . GLN A 1 189 ? -3.549 12.109 14.018 1.00 46.81 189 GLN A CA 1
ATOM 1533 C C . GLN A 1 189 ? -4.956 11.731 13.518 1.00 46.81 189 GLN A C 1
ATOM 1535 O O . GLN A 1 189 ? -5.921 11.851 14.286 1.00 46.81 189 GLN A O 1
ATOM 1540 N N . SER A 1 190 ? -5.095 11.295 12.262 1.00 64.25 190 SER A N 1
ATOM 1541 C CA . SER A 1 190 ? -6.355 10.792 11.726 1.00 64.25 190 SER A CA 1
ATOM 1542 C C . SER A 1 190 ? -6.835 9.573 12.522 1.00 64.25 190 SER A C 1
ATOM 1544 O O . SER A 1 190 ? -6.047 8.787 13.057 1.00 64.25 190 SER A O 1
ATOM 1546 N N . ALA A 1 191 ? -8.158 9.424 12.641 1.00 69.19 191 ALA A N 1
ATOM 1547 C CA . ALA A 1 191 ? -8.761 8.275 13.316 1.00 69.19 191 ALA A CA 1
ATOM 1548 C C . ALA A 1 191 ? -8.296 6.951 12.685 1.00 69.19 191 ALA A C 1
ATOM 1550 O O . ALA A 1 191 ? -8.045 5.985 13.399 1.00 69.19 191 ALA A O 1
ATOM 1551 N N . PHE A 1 192 ? -8.103 6.947 11.360 1.00 83.75 192 PHE A N 1
ATOM 1552 C CA . PHE A 1 192 ? -7.586 5.811 10.606 1.00 83.75 192 PHE A CA 1
ATOM 1553 C C . PHE A 1 192 ? -6.183 5.398 11.057 1.00 83.75 192 PHE A C 1
ATOM 1555 O O . PHE A 1 192 ? -5.986 4.241 11.414 1.00 83.75 192 PHE A O 1
ATOM 1562 N N . SER A 1 193 ? -5.223 6.326 11.084 1.00 80.25 193 SER A N 1
ATOM 1563 C CA . SER A 1 193 ? -3.831 6.009 11.426 1.00 80.25 193 SER A CA 1
ATOM 1564 C C . SER A 1 193 ? -3.694 5.479 12.857 1.00 80.25 193 SER A C 1
ATOM 1566 O O . SER A 1 193 ? -2.967 4.514 13.083 1.00 80.25 193 SER A O 1
ATOM 1568 N N . LYS A 1 194 ? -4.457 6.038 13.807 1.00 78.31 194 LYS A N 1
ATOM 1569 C CA . LYS A 1 194 ? -4.508 5.548 15.197 1.00 78.31 194 LYS A CA 1
ATOM 1570 C C . LYS A 1 194 ? -5.100 4.143 15.297 1.00 78.31 194 LYS A C 1
ATOM 1572 O O . LYS A 1 194 ? -4.567 3.298 16.007 1.00 78.31 194 LYS A O 1
ATOM 1577 N N . GLU A 1 195 ? -6.200 3.890 14.594 1.00 83.00 195 GLU A N 1
ATOM 1578 C CA . GLU A 1 195 ? -6.846 2.576 14.586 1.00 83.00 195 GLU A CA 1
ATOM 1579 C C . GLU A 1 195 ? -5.946 1.520 13.923 1.00 83.00 195 GLU A C 1
ATOM 1581 O O . GLU A 1 195 ? -5.807 0.417 14.447 1.00 83.00 195 GLU A O 1
ATOM 1586 N N . LEU A 1 196 ? -5.274 1.874 12.823 1.00 86.75 196 LEU A N 1
ATOM 1587 C CA . LEU A 1 196 ? -4.300 1.012 12.158 1.00 86.75 196 LEU A CA 1
ATOM 1588 C C . LEU A 1 196 ? -3.119 0.680 13.079 1.00 86.75 196 LEU A C 1
ATOM 1590 O O . LEU A 1 196 ? -2.687 -0.471 13.113 1.00 86.75 196 LEU A O 1
ATOM 1594 N N . GLU A 1 197 ? -2.601 1.649 13.836 1.00 83.81 197 GLU A N 1
ATOM 1595 C CA . GLU A 1 197 ? -1.514 1.430 14.800 1.00 83.81 197 GLU A CA 1
ATOM 1596 C C . GLU A 1 197 ? -1.931 0.463 15.919 1.00 83.81 197 GLU A C 1
ATOM 1598 O O . GLU A 1 197 ? -1.231 -0.521 16.182 1.00 83.81 197 GLU A O 1
ATOM 1603 N N . LEU A 1 198 ? -3.096 0.699 16.534 1.00 83.81 198 LEU A N 1
ATOM 1604 C CA . LEU A 1 198 ? -3.647 -0.166 17.581 1.00 83.81 198 LEU A CA 1
ATOM 1605 C C . LEU A 1 198 ? -3.867 -1.592 17.071 1.00 83.81 198 LEU A C 1
ATOM 1607 O O . LEU A 1 198 ? -3.411 -2.550 17.697 1.00 83.81 198 LEU A O 1
ATOM 1611 N N . PHE A 1 199 ? -4.496 -1.732 15.903 1.00 87.56 199 PHE A N 1
ATOM 1612 C CA . PHE A 1 199 ? -4.676 -3.027 15.258 1.00 87.56 199 PHE A CA 1
ATOM 1613 C C . PHE A 1 199 ? -3.336 -3.712 14.980 1.00 87.56 199 PHE A C 1
ATOM 1615 O O . PHE A 1 199 ? -3.163 -4.884 15.306 1.00 87.56 199 PHE A O 1
ATOM 1622 N N . THR A 1 200 ? -2.368 -2.991 14.405 1.00 88.38 200 THR A N 1
ATOM 1623 C CA . THR A 1 200 ? -1.066 -3.556 14.020 1.00 88.38 200 THR A CA 1
ATOM 1624 C C . THR A 1 200 ? -0.332 -4.123 15.231 1.00 88.38 200 THR A C 1
ATOM 1626 O O . THR A 1 200 ? 0.308 -5.172 15.121 1.00 88.38 200 THR A O 1
ATOM 1629 N N . LYS A 1 201 ? -0.444 -3.479 16.398 1.00 87.12 201 LYS A N 1
ATOM 1630 C CA . LYS A 1 201 ? 0.140 -3.969 17.651 1.00 87.12 201 LYS A CA 1
ATOM 1631 C C . LYS A 1 201 ? -0.440 -5.327 18.061 1.00 87.12 201 LYS A C 1
ATOM 1633 O O . LYS A 1 201 ? 0.326 -6.265 18.295 1.00 87.12 201 LYS A O 1
ATOM 1638 N N . GLU A 1 202 ? -1.765 -5.447 18.103 1.00 87.94 202 GLU A N 1
ATOM 1639 C CA . GLU A 1 202 ? -2.438 -6.698 18.481 1.00 87.94 202 GLU A CA 1
ATOM 1640 C C . GLU A 1 202 ? -2.238 -7.794 17.428 1.00 87.94 202 GLU A C 1
ATOM 1642 O O . GLU A 1 202 ? -1.889 -8.929 17.759 1.00 87.94 202 GLU A O 1
ATOM 1647 N N . PHE A 1 203 ? -2.328 -7.441 16.146 1.00 90.81 203 PHE A N 1
ATOM 1648 C CA . PHE A 1 203 ? -2.064 -8.356 15.040 1.00 90.81 203 PHE A CA 1
ATOM 1649 C C . PHE A 1 203 ? -0.635 -8.915 15.084 1.00 90.81 203 PHE A C 1
ATOM 1651 O O . PHE A 1 203 ? -0.423 -10.120 14.935 1.00 90.81 203 PHE A O 1
ATOM 1658 N N . THR A 1 204 ? 0.359 -8.063 15.353 1.00 91.50 204 THR A N 1
ATOM 1659 C CA . THR A 1 204 ? 1.765 -8.483 15.471 1.00 91.50 204 THR A CA 1
ATOM 1660 C C . THR A 1 204 ? 1.959 -9.449 16.639 1.00 91.50 204 THR A C 1
ATOM 1662 O O . THR A 1 204 ? 2.680 -10.442 16.509 1.00 91.50 204 THR A O 1
ATOM 1665 N N . LYS A 1 205 ? 1.302 -9.191 17.777 1.00 91.56 205 LYS A N 1
ATOM 1666 C CA . LYS A 1 205 ? 1.324 -10.082 18.943 1.00 91.56 205 LYS A CA 1
ATOM 1667 C C . LYS A 1 205 ? 0.725 -11.450 18.600 1.00 91.56 205 LYS A C 1
ATOM 1669 O O . LYS A 1 205 ? 1.385 -12.460 18.847 1.00 91.56 205 LYS A O 1
ATOM 1674 N N . PHE A 1 206 ? -0.460 -11.481 17.989 1.00 93.06 206 PHE A N 1
ATOM 1675 C CA . PHE A 1 206 ? -1.129 -12.719 17.577 1.00 93.06 206 PHE A CA 1
ATOM 1676 C C . PHE A 1 206 ? -0.294 -13.515 16.563 1.00 93.06 206 PHE A C 1
ATOM 1678 O O . PHE A 1 206 ? -0.027 -14.700 16.765 1.00 93.06 206 PHE A O 1
ATOM 1685 N N . SER A 1 207 ? 0.200 -12.852 15.513 1.00 94.56 207 SER A N 1
ATOM 1686 C CA . SER A 1 207 ? 1.045 -13.463 14.480 1.00 94.56 207 SER A CA 1
ATOM 1687 C C . SER A 1 207 ? 2.302 -14.105 15.080 1.00 94.56 207 SER A C 1
ATOM 1689 O O . SER A 1 207 ? 2.588 -15.279 14.840 1.00 94.56 207 SER A O 1
ATOM 1691 N N . LYS A 1 208 ? 3.007 -13.391 15.970 1.00 94.56 208 LYS A N 1
ATOM 1692 C CA . LYS A 1 208 ? 4.190 -13.925 16.662 1.00 94.56 208 LYS A CA 1
ATOM 1693 C C . LYS A 1 208 ? 3.866 -15.168 17.498 1.00 94.56 208 LYS A C 1
ATOM 1695 O O . LYS A 1 208 ? 4.646 -16.121 17.511 1.00 94.56 208 LYS A O 1
ATOM 1700 N N . GLN A 1 209 ? 2.733 -15.173 18.200 1.00 95.50 209 GLN A N 1
ATOM 1701 C CA . GLN A 1 209 ? 2.295 -16.330 18.986 1.00 95.50 209 GLN A CA 1
ATOM 1702 C C . GLN A 1 209 ? 1.973 -17.534 18.092 1.00 95.50 209 GLN A C 1
ATOM 1704 O O . GLN A 1 209 ? 2.409 -18.646 18.398 1.00 95.50 209 GLN A O 1
ATOM 1709 N N . PHE A 1 210 ? 1.276 -17.314 16.974 1.00 96.12 210 PHE A N 1
ATOM 1710 C CA . PHE A 1 210 ? 0.973 -18.353 15.991 1.00 96.12 210 PHE A CA 1
ATOM 1711 C C . PHE A 1 210 ? 2.249 -19.017 15.459 1.00 96.12 210 PHE A C 1
ATOM 1713 O O . PHE A 1 210 ? 2.407 -20.234 15.584 1.00 96.12 210 PHE A O 1
ATOM 1720 N N . PHE A 1 211 ? 3.197 -18.227 14.943 1.00 96.62 211 PHE A N 1
ATOM 1721 C CA . PHE A 1 211 ? 4.439 -18.767 14.386 1.00 96.62 211 PHE A CA 1
ATOM 1722 C C . PHE A 1 211 ? 5.308 -19.442 15.447 1.00 96.62 211 PHE A C 1
ATOM 1724 O O . PHE A 1 211 ? 5.856 -20.509 15.181 1.00 96.62 211 PHE A O 1
ATOM 1731 N N . SER A 1 212 ? 5.379 -18.898 16.668 1.00 96.31 212 SER A N 1
ATOM 1732 C CA . SER A 1 212 ? 6.100 -19.548 17.769 1.00 96.31 212 SER A CA 1
ATOM 1733 C C . SER A 1 212 ? 5.503 -20.916 18.118 1.00 96.31 212 SER A C 1
ATOM 1735 O O . SER A 1 212 ? 6.244 -21.879 18.317 1.00 96.31 212 SER A O 1
ATOM 1737 N N . LYS A 1 213 ? 4.169 -21.036 18.143 1.00 96.56 213 LYS A N 1
ATOM 1738 C CA . LYS A 1 213 ? 3.482 -22.313 18.381 1.00 96.56 213 LYS A CA 1
ATOM 1739 C C . LYS A 1 213 ? 3.726 -23.306 17.244 1.00 96.56 213 LYS A C 1
ATOM 1741 O O . LYS A 1 213 ? 3.995 -24.473 17.519 1.00 96.56 213 LYS A O 1
ATOM 1746 N N . LYS A 1 214 ? 3.652 -22.859 15.986 1.00 96.44 214 LYS A N 1
ATOM 1747 C CA . LYS A 1 214 ? 3.899 -23.714 14.814 1.00 96.44 214 LYS A CA 1
ATOM 1748 C C . LYS A 1 214 ? 5.348 -24.194 14.760 1.00 96.44 214 LYS A C 1
ATOM 1750 O O . LYS A 1 214 ? 5.553 -25.389 14.595 1.00 96.44 214 LYS A O 1
ATOM 1755 N N . GLN A 1 215 ? 6.326 -23.317 15.003 1.00 95.56 215 GLN A N 1
ATOM 1756 C CA . GLN A 1 215 ? 7.747 -23.685 15.071 1.00 95.56 215 GLN A CA 1
ATOM 1757 C C . GLN A 1 215 ? 7.994 -24.768 16.130 1.00 95.56 215 GLN A C 1
ATOM 1759 O O . GLN A 1 215 ? 8.554 -25.803 15.790 1.00 95.56 215 GLN A O 1
ATOM 1764 N N . LYS A 1 216 ? 7.468 -24.603 17.354 1.00 96.31 216 LYS A N 1
ATOM 1765 C CA . LYS A 1 216 ? 7.551 -25.633 18.409 1.00 96.31 216 LYS A CA 1
ATOM 1766 C C . LYS A 1 216 ? 6.896 -26.956 18.010 1.00 96.31 216 LYS A C 1
ATOM 1768 O O . LYS A 1 216 ? 7.439 -28.025 18.257 1.00 96.31 216 LYS A O 1
ATOM 1773 N N . LEU A 1 217 ? 5.722 -26.906 17.377 1.00 95.81 217 LEU A N 1
ATOM 1774 C CA . LEU A 1 217 ? 4.989 -28.109 16.967 1.00 95.81 217 LEU A CA 1
ATOM 1775 C C . LEU A 1 217 ? 5.768 -28.954 15.947 1.00 95.81 217 LEU A C 1
ATOM 1777 O O . LEU A 1 217 ? 5.628 -30.181 15.927 1.00 95.81 217 LEU A O 1
ATOM 1781 N N . VAL A 1 218 ? 6.565 -28.305 15.095 1.00 96.50 218 VAL A N 1
ATOM 1782 C CA . VAL A 1 218 ? 7.333 -28.973 14.039 1.00 96.50 218 VAL A CA 1
ATOM 1783 C C . VAL A 1 218 ? 8.776 -29.297 14.423 1.00 96.50 218 VAL A C 1
ATOM 1785 O O . VAL A 1 218 ? 9.465 -29.916 13.618 1.00 96.50 218 VAL A O 1
ATOM 1788 N N . GLU A 1 219 ? 9.223 -28.972 15.644 1.00 93.50 219 GLU A N 1
ATOM 1789 C CA . GLU A 1 219 ? 10.560 -29.334 16.163 1.00 93.50 219 GLU A CA 1
ATOM 1790 C C . GLU A 1 219 ? 10.814 -30.848 16.162 1.00 93.50 219 GLU A C 1
ATOM 1792 O O . GLU A 1 219 ? 11.959 -31.283 16.098 1.00 93.50 219 GLU A O 1
ATOM 1797 N N . LYS A 1 220 ? 9.749 -31.660 16.180 1.00 95.00 220 LYS A N 1
ATOM 1798 C CA . LYS A 1 220 ? 9.830 -33.124 16.055 1.00 95.00 220 LYS A CA 1
ATOM 1799 C C . LYS A 1 220 ? 10.219 -33.621 14.654 1.00 95.00 220 LYS A C 1
ATOM 1801 O O . LYS A 1 220 ? 10.483 -34.807 14.488 1.00 95.00 220 LYS A O 1
ATOM 1806 N N . TYR A 1 221 ? 10.184 -32.754 13.643 1.00 95.50 221 TYR A N 1
ATOM 1807 C CA . TYR A 1 221 ? 10.574 -33.068 12.268 1.00 95.50 221 TYR A CA 1
ATOM 1808 C C . TYR A 1 221 ? 11.977 -32.523 11.962 1.00 95.50 221 TYR A C 1
ATOM 1810 O O . TYR A 1 221 ? 12.642 -31.940 12.813 1.00 95.50 221 TYR A O 1
ATOM 1818 N N . SER A 1 222 ? 12.434 -32.693 10.717 1.00 95.00 222 SER A N 1
ATOM 1819 C CA . SER A 1 222 ? 13.669 -32.063 10.235 1.00 95.00 222 SER A CA 1
ATOM 1820 C C . SER A 1 222 ? 13.686 -30.560 10.538 1.00 95.00 222 SER A C 1
ATOM 1822 O O . SER A 1 222 ? 12.680 -29.869 10.359 1.00 95.00 222 SER A O 1
ATOM 1824 N N . SER A 1 223 ? 14.853 -30.029 10.911 1.00 93.62 223 SER A N 1
ATOM 1825 C CA . SER A 1 223 ? 15.060 -28.594 11.161 1.00 93.62 223 SER A CA 1
ATOM 1826 C C . SER A 1 223 ? 14.708 -27.713 9.954 1.00 93.62 223 SER A C 1
ATOM 1828 O O . SER A 1 223 ? 14.395 -26.532 10.118 1.00 93.62 223 SER A O 1
ATOM 1830 N N . LEU A 1 224 ? 14.680 -28.293 8.746 1.00 93.81 224 LEU A N 1
ATOM 1831 C CA . LEU A 1 224 ? 14.153 -27.657 7.538 1.00 93.81 224 LEU A CA 1
ATOM 1832 C C . LEU A 1 224 ? 12.691 -27.210 7.705 1.00 93.81 224 LEU A C 1
ATOM 1834 O O . LEU A 1 224 ? 12.328 -26.124 7.260 1.00 93.81 224 LEU A O 1
ATOM 1838 N N . ILE A 1 225 ? 11.860 -28.005 8.381 1.00 95.44 225 ILE A N 1
ATOM 1839 C CA . ILE A 1 225 ? 10.435 -27.705 8.551 1.00 95.44 225 ILE A CA 1
ATOM 1840 C C . ILE A 1 225 ? 10.244 -26.498 9.472 1.00 95.44 225 ILE A C 1
ATOM 1842 O O . ILE A 1 225 ? 9.489 -25.584 9.146 1.00 95.44 225 ILE A O 1
ATOM 1846 N N . ALA A 1 226 ? 10.991 -26.431 10.578 1.00 94.50 226 ALA A N 1
ATOM 1847 C CA . ALA A 1 226 ? 11.014 -25.246 11.437 1.00 94.50 226 ALA A CA 1
ATOM 1848 C C . ALA A 1 226 ? 11.520 -24.004 10.679 1.00 94.50 226 ALA A C 1
ATOM 1850 O O . ALA A 1 226 ? 11.001 -22.899 10.868 1.00 94.50 226 ALA A O 1
ATOM 1851 N N . ARG A 1 227 ? 12.489 -24.184 9.766 1.00 95.00 227 ARG A N 1
ATOM 1852 C CA . ARG A 1 227 ? 12.978 -23.108 8.899 1.00 95.00 227 ARG A CA 1
ATOM 1853 C C . ARG A 1 227 ? 11.883 -22.559 7.981 1.00 95.00 227 ARG A C 1
ATOM 1855 O O . ARG A 1 227 ? 11.838 -21.344 7.842 1.00 95.00 227 ARG A O 1
ATOM 1862 N N . PHE A 1 228 ? 10.983 -23.372 7.418 1.00 96.81 228 PHE A N 1
ATOM 1863 C CA . PHE A 1 228 ? 9.874 -22.845 6.603 1.00 96.81 228 PHE A CA 1
ATOM 1864 C C . PHE A 1 228 ? 9.032 -21.819 7.364 1.00 96.81 228 PHE A C 1
ATOM 1866 O O . PHE A 1 228 ? 8.872 -20.697 6.894 1.00 96.81 228 PHE A O 1
ATOM 1873 N N . TYR A 1 229 ? 8.569 -22.153 8.571 1.00 96.56 229 TYR A N 1
ATOM 1874 C CA . TYR A 1 229 ? 7.774 -21.222 9.380 1.00 96.56 229 TYR A CA 1
ATOM 1875 C C . TYR A 1 229 ? 8.550 -19.965 9.758 1.00 96.56 229 TYR A C 1
ATOM 1877 O O . TYR A 1 229 ? 7.979 -18.877 9.751 1.00 96.56 229 TYR A O 1
ATOM 1885 N N . LYS A 1 230 ? 9.848 -20.095 10.055 1.00 94.88 230 LYS A N 1
ATOM 1886 C CA . LYS A 1 230 ? 10.707 -18.939 10.322 1.00 94.88 230 LYS A CA 1
ATOM 1887 C C . LYS A 1 230 ? 10.816 -18.026 9.099 1.00 94.88 230 LYS A C 1
ATOM 1889 O O . LYS A 1 230 ? 10.697 -16.812 9.236 1.00 94.88 230 LYS A O 1
ATOM 1894 N N . GLU A 1 231 ? 11.031 -18.590 7.913 1.00 94.62 231 GLU A N 1
ATOM 1895 C CA . GLU A 1 231 ? 11.159 -17.814 6.677 1.00 94.62 231 GLU A CA 1
ATOM 1896 C C . GLU A 1 231 ? 9.832 -17.152 6.285 1.00 94.62 231 GLU A C 1
ATOM 1898 O O . GLU A 1 231 ? 9.843 -15.978 5.924 1.00 94.62 231 GLU A O 1
ATOM 1903 N N . ILE A 1 232 ? 8.695 -17.845 6.430 1.00 95.12 232 ILE A N 1
ATOM 1904 C CA . ILE A 1 232 ? 7.354 -17.277 6.198 1.00 95.12 232 ILE A CA 1
ATOM 1905 C C . ILE A 1 232 ? 7.079 -16.130 7.187 1.00 95.12 232 ILE A C 1
ATOM 1907 O O . ILE A 1 232 ? 6.639 -15.053 6.778 1.00 95.12 232 ILE A O 1
ATOM 1911 N N . GLU A 1 233 ? 7.389 -16.312 8.477 1.00 94.56 233 GLU A N 1
ATOM 1912 C CA . GLU A 1 233 ? 7.256 -15.262 9.497 1.00 94.56 233 GLU A CA 1
ATOM 1913 C C . GLU A 1 233 ? 8.132 -14.044 9.159 1.00 94.56 233 GLU A C 1
ATOM 1915 O O . GLU A 1 233 ? 7.680 -12.899 9.198 1.00 94.56 233 GLU A O 1
ATOM 1920 N N . GLU A 1 234 ? 9.405 -14.271 8.828 1.00 91.06 234 GLU A N 1
ATOM 1921 C CA . GLU A 1 234 ? 10.342 -13.206 8.473 1.00 91.06 234 GLU A CA 1
ATOM 1922 C C . GLU A 1 234 ? 9.964 -12.474 7.187 1.00 91.06 234 GLU A C 1
ATOM 1924 O O . GLU A 1 234 ? 10.220 -11.272 7.085 1.00 91.06 234 GLU A O 1
ATOM 1929 N N . PHE A 1 235 ? 9.380 -13.181 6.222 1.00 87.69 235 PHE A N 1
ATOM 1930 C CA . PHE A 1 235 ? 8.919 -12.620 4.959 1.00 87.69 235 PHE A CA 1
ATOM 1931 C C . PHE A 1 235 ? 7.729 -11.672 5.160 1.00 87.69 235 PHE A C 1
ATOM 1933 O O . PHE A 1 235 ? 7.685 -10.590 4.567 1.00 87.69 235 PHE A O 1
ATOM 1940 N N . GLY A 1 236 ? 6.820 -12.018 6.078 1.00 80.81 236 GLY A N 1
ATOM 1941 C CA . GLY A 1 236 ? 5.717 -11.145 6.486 1.00 80.81 236 GLY A CA 1
ATOM 1942 C C . GLY A 1 236 ? 6.175 -9.862 7.197 1.00 80.81 236 GLY A C 1
ATOM 1943 O O . GLY A 1 236 ? 5.514 -8.825 7.098 1.00 80.81 236 GLY A O 1
ATOM 1944 N N . LYS A 1 237 ? 7.337 -9.871 7.873 1.00 80.62 237 LYS A N 1
ATOM 1945 C CA . LYS A 1 237 ? 7.856 -8.696 8.602 1.00 80.62 237 LYS A CA 1
ATOM 1946 C C . LYS A 1 237 ? 8.185 -7.532 7.652 1.00 80.62 237 LYS A C 1
ATOM 1948 O O . LYS A 1 237 ? 8.768 -7.708 6.585 1.00 80.62 237 LYS A O 1
ATOM 1953 N N . GLY A 1 238 ? 7.851 -6.311 8.078 1.00 64.75 238 GLY A N 1
ATOM 1954 C CA . GLY A 1 238 ? 8.104 -5.069 7.330 1.00 64.75 238 GLY A CA 1
ATOM 1955 C C . GLY A 1 238 ? 6.936 -4.575 6.465 1.00 64.75 238 GLY A C 1
ATOM 1956 O O . GLY A 1 238 ? 7.062 -3.539 5.818 1.00 64.75 238 GLY A O 1
ATOM 1957 N N . GLY A 1 239 ? 5.799 -5.278 6.447 1.00 66.62 239 GLY A N 1
ATOM 1958 C CA . GLY A 1 239 ? 4.543 -4.766 5.889 1.00 66.62 239 GLY A CA 1
ATOM 1959 C C . GLY A 1 239 ? 3.766 -3.899 6.891 1.00 66.62 239 GLY A C 1
ATOM 1960 O O . GLY A 1 239 ? 3.883 -4.085 8.096 1.00 66.62 239 GLY A O 1
ATOM 1961 N N . LYS A 1 240 ? 2.917 -2.983 6.398 1.00 71.19 240 LYS A N 1
ATOM 1962 C CA . LYS A 1 240 ? 1.999 -2.161 7.226 1.00 71.19 240 LYS A CA 1
ATOM 1963 C C . LYS A 1 240 ? 0.715 -2.908 7.650 1.00 71.19 240 LYS A C 1
ATOM 1965 O O . LYS A 1 240 ? -0.252 -2.261 8.019 1.00 71.19 240 LYS A O 1
ATOM 1970 N N . ALA A 1 241 ? 0.669 -4.237 7.486 1.00 86.19 241 ALA A N 1
ATOM 1971 C CA . ALA A 1 241 ? -0.490 -5.099 7.770 1.00 86.19 241 ALA A CA 1
ATOM 1972 C C . ALA A 1 241 ? -1.838 -4.574 7.220 1.00 86.19 241 ALA A C 1
ATOM 1974 O O . ALA A 1 241 ? -2.892 -4.756 7.826 1.00 86.19 241 ALA A O 1
ATOM 1975 N N . MET A 1 242 ? -1.818 -3.924 6.049 1.00 90.75 242 MET A N 1
ATOM 1976 C CA . MET A 1 242 ? -3.004 -3.255 5.500 1.00 90.75 242 MET A CA 1
ATOM 1977 C C . MET A 1 242 ? -4.128 -4.222 5.131 1.00 90.75 242 MET A C 1
ATOM 1979 O O . MET A 1 242 ? -5.283 -3.915 5.388 1.00 90.75 242 MET A O 1
ATOM 1983 N N . ARG A 1 243 ? -3.819 -5.383 4.539 1.00 94.94 243 ARG A N 1
ATOM 1984 C CA . ARG A 1 243 ? -4.852 -6.366 4.167 1.00 94.94 243 ARG A CA 1
ATOM 1985 C C . ARG A 1 243 ? -5.516 -6.982 5.408 1.00 94.94 243 ARG A C 1
ATOM 1987 O O . ARG A 1 243 ? -6.742 -6.955 5.467 1.00 94.94 243 ARG A O 1
ATOM 1994 N N . PRO A 1 244 ? -4.762 -7.412 6.440 1.00 95.81 244 PRO A N 1
ATOM 1995 C CA . PRO A 1 244 ? -5.330 -7.760 7.743 1.00 95.81 244 PRO A CA 1
ATOM 1996 C C . PRO A 1 244 ? -6.199 -6.648 8.336 1.00 95.81 244 PRO A C 1
ATOM 1998 O O . PRO A 1 244 ? -7.296 -6.908 8.823 1.00 95.81 244 PRO A O 1
ATOM 2001 N N . PHE A 1 245 ? -5.747 -5.393 8.248 1.00 94.69 245 PHE A N 1
ATOM 2002 C CA . PHE A 1 245 ? -6.522 -4.263 8.751 1.00 94.69 245 PHE A CA 1
ATOM 2003 C C . PHE A 1 245 ? -7.832 -4.057 7.986 1.00 94.69 245 PHE A C 1
ATOM 2005 O O . PHE A 1 245 ? -8.835 -3.688 8.587 1.00 94.69 245 PHE A O 1
ATOM 2012 N N . LEU A 1 246 ? -7.861 -4.327 6.680 1.00 96.44 246 LEU A N 1
ATOM 2013 C CA . LEU A 1 246 ? -9.084 -4.266 5.880 1.00 96.44 246 LEU A CA 1
ATOM 2014 C C . LEU A 1 246 ? -10.087 -5.360 6.280 1.00 96.44 246 LEU A C 1
ATOM 2016 O O . LEU A 1 246 ? -11.275 -5.058 6.370 1.00 96.44 246 LEU A O 1
ATOM 2020 N N . VAL A 1 247 ? -9.632 -6.572 6.626 1.00 96.56 247 VAL A N 1
ATOM 2021 C CA . VAL A 1 247 ? -10.501 -7.595 7.251 1.00 96.56 247 VAL A CA 1
ATOM 2022 C C . VAL A 1 247 ? -11.119 -7.055 8.534 1.00 96.56 247 VAL A C 1
ATOM 2024 O O . VAL A 1 247 ? -12.336 -7.087 8.718 1.00 96.56 247 VAL A O 1
ATOM 2027 N N . TYR A 1 248 ? -10.291 -6.489 9.406 1.00 94.12 248 TYR A N 1
ATOM 2028 C CA . TYR A 1 248 ? -10.757 -5.892 10.649 1.00 94.12 248 TYR A CA 1
ATOM 2029 C C . TYR A 1 248 ? -11.732 -4.722 10.418 1.00 94.12 248 TYR A C 1
ATOM 2031 O O . TYR A 1 248 ? -12.771 -4.662 11.073 1.00 94.12 248 TYR A O 1
ATOM 2039 N N . LEU A 1 249 ? -11.468 -3.827 9.462 1.00 92.88 249 LEU A N 1
ATOM 2040 C CA . LEU A 1 249 ? -12.369 -2.722 9.119 1.00 92.88 249 LEU A CA 1
ATOM 2041 C C . LEU A 1 249 ? -13.720 -3.219 8.601 1.00 92.88 249 LEU A C 1
ATOM 2043 O O . LEU A 1 249 ? -14.749 -2.696 9.028 1.00 92.88 249 LEU A O 1
ATOM 2047 N N . GLY A 1 250 ? -13.731 -4.236 7.733 1.00 94.25 250 GLY A N 1
ATOM 2048 C CA . GLY A 1 250 ? -14.961 -4.893 7.283 1.00 94.25 250 GLY A CA 1
ATOM 2049 C C . GLY A 1 250 ? -15.749 -5.472 8.459 1.00 94.25 250 GLY A C 1
ATOM 2050 O O . GLY A 1 250 ? -16.950 -5.237 8.586 1.00 94.25 250 GLY A O 1
ATOM 2051 N N . PHE A 1 251 ? -15.055 -6.132 9.390 1.00 91.75 251 PHE A N 1
ATOM 2052 C CA . PHE A 1 251 ? -15.659 -6.694 10.598 1.00 91.75 251 PHE A CA 1
ATOM 2053 C C . PHE A 1 251 ? -16.254 -5.618 11.520 1.00 91.75 251 PHE A C 1
ATOM 2055 O O . PHE A 1 251 ? -17.355 -5.764 12.056 1.00 91.75 251 PHE A O 1
ATOM 2062 N N . ARG A 1 252 ? -15.578 -4.472 11.649 1.00 87.19 252 ARG A N 1
ATOM 2063 C CA . ARG A 1 252 ? -16.038 -3.326 12.449 1.00 87.19 252 ARG A CA 1
ATOM 2064 C C . ARG A 1 252 ? -17.345 -2.710 11.942 1.00 87.19 252 ARG A C 1
ATOM 2066 O O . ARG A 1 252 ? -18.064 -2.121 12.752 1.00 87.19 252 ARG A O 1
ATOM 2073 N N . VAL A 1 253 ? -17.700 -2.879 10.662 1.00 88.56 253 VAL A N 1
ATOM 2074 C CA . VAL A 1 253 ? -18.967 -2.371 10.097 1.00 88.56 253 VAL A CA 1
ATOM 2075 C C . VAL A 1 253 ? -20.189 -2.954 10.818 1.00 88.56 253 VAL A C 1
ATOM 2077 O O . VAL A 1 253 ? -21.157 -2.227 11.038 1.00 88.56 253 VAL A O 1
ATOM 2080 N N . GLY A 1 254 ? -20.158 -4.231 11.216 1.00 74.88 254 GLY A N 1
ATOM 2081 C CA . GLY A 1 254 ? -21.291 -4.883 11.893 1.00 74.88 254 GLY A CA 1
ATOM 2082 C C . GLY A 1 254 ? -21.274 -4.806 13.424 1.00 74.88 254 GLY A C 1
ATOM 2083 O O . GLY A 1 254 ? -22.271 -5.160 14.054 1.00 74.88 254 GLY A O 1
ATOM 2084 N N . GLN A 1 255 ? -20.183 -4.330 14.036 1.00 66.88 255 GLN A N 1
ATOM 2085 C CA . GLN A 1 255 ? -20.035 -4.292 15.498 1.00 66.88 255 GLN A CA 1
ATOM 2086 C C . GLN A 1 255 ? -20.687 -3.071 16.166 1.00 66.88 255 GLN A C 1
ATOM 2088 O O . GLN A 1 255 ? -21.183 -3.174 17.288 1.00 66.88 255 GLN A O 1
ATOM 2093 N N . LEU A 1 256 ? -20.731 -1.912 15.502 1.00 52.12 256 LEU A N 1
ATOM 2094 C CA . LEU A 1 256 ? -21.331 -0.702 16.075 1.00 52.12 256 LEU A CA 1
ATOM 2095 C C . LEU A 1 256 ? -22.851 -0.716 15.871 1.00 52.12 256 LEU A C 1
ATOM 2097 O O . LEU A 1 256 ? -23.365 -0.342 14.819 1.00 52.12 256 LEU A O 1
ATOM 2101 N N . GLY A 1 257 ? -23.566 -1.194 16.891 1.00 41.75 257 GLY A N 1
ATOM 2102 C CA . GLY A 1 257 ? -25.031 -1.283 16.910 1.00 41.75 257 GLY A CA 1
ATOM 2103 C C . GLY A 1 257 ? -25.583 -2.579 17.506 1.00 41.75 257 GLY A C 1
ATOM 2104 O O . GLY A 1 257 ? -26.790 -2.683 17.712 1.00 41.75 257 GLY A O 1
ATOM 2105 N N . ARG A 1 258 ? -24.725 -3.556 17.823 1.00 43.31 258 ARG A N 1
ATOM 2106 C CA . ARG A 1 258 ? -25.098 -4.745 18.598 1.00 43.31 258 ARG A CA 1
ATOM 2107 C C . ARG A 1 258 ? -24.321 -4.729 19.905 1.00 43.31 258 ARG A C 1
ATOM 2109 O O . ARG A 1 258 ? -23.100 -4.624 19.899 1.00 43.31 258 ARG A O 1
ATOM 2116 N N . ALA A 1 259 ? -25.028 -4.833 21.027 1.00 33.62 259 ALA A N 1
ATOM 2117 C CA . ALA A 1 259 ? -24.426 -5.126 22.319 1.00 33.62 259 ALA A CA 1
ATOM 2118 C C . ALA A 1 259 ? -23.849 -6.549 22.273 1.00 33.62 259 ALA A C 1
ATOM 2120 O O . ALA A 1 259 ? -24.482 -7.503 22.718 1.00 33.62 259 ALA A O 1
ATOM 2121 N N . VAL A 1 260 ? -22.674 -6.724 21.671 1.00 41.88 260 VAL A N 1
ATOM 2122 C CA . VAL A 1 260 ? -21.981 -8.008 21.702 1.00 41.88 260 VAL A CA 1
ATOM 2123 C C . VAL A 1 260 ? -21.245 -8.077 23.034 1.00 41.88 260 VAL A C 1
ATOM 2125 O O . VAL A 1 260 ? -20.102 -7.648 23.168 1.00 41.88 260 VAL A O 1
ATOM 2128 N N . ARG A 1 261 ? -21.922 -8.619 24.052 1.00 31.69 261 ARG A N 1
ATOM 2129 C CA . ARG A 1 261 ? -21.232 -9.232 25.1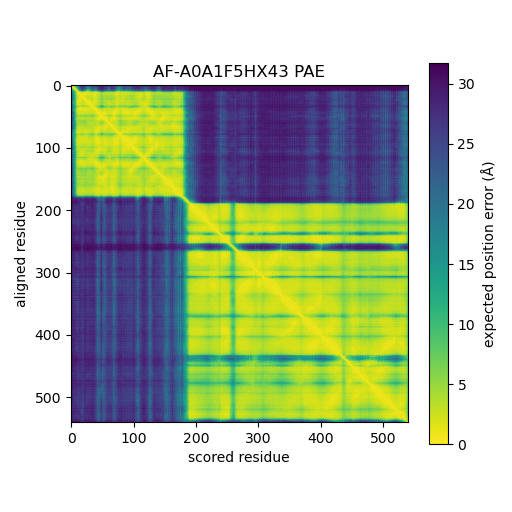93 1.00 31.69 261 ARG A CA 1
ATOM 2130 C C . ARG A 1 261 ? -20.261 -10.272 24.608 1.00 31.69 261 ARG A C 1
ATOM 2132 O O . ARG A 1 261 ? -20.712 -11.304 24.125 1.00 31.69 261 ARG A O 1
ATOM 2139 N N . GLY A 1 262 ? -18.961 -9.959 24.583 1.00 38.25 262 GLY A N 1
ATOM 2140 C CA . GLY A 1 262 ? -17.895 -10.858 24.113 1.00 38.25 262 GLY A CA 1
ATOM 2141 C C . GLY A 1 262 ? -17.280 -10.587 22.725 1.00 38.25 262 GLY A C 1
ATOM 2142 O O . GLY A 1 262 ? -16.661 -11.493 22.173 1.00 38.25 262 GLY A O 1
ATOM 2143 N N . SER A 1 263 ? -17.419 -9.398 22.118 1.00 43.44 263 SER A N 1
ATOM 2144 C CA . SER A 1 263 ? -16.688 -9.067 20.876 1.00 43.44 263 SER A CA 1
ATOM 2145 C C . SER A 1 263 ? -15.239 -8.670 21.165 1.00 43.44 263 SER A C 1
ATOM 2147 O O . SER A 1 263 ? -14.903 -7.486 21.167 1.00 43.44 263 SER A O 1
ATOM 2149 N N . ASP A 1 264 ? -14.394 -9.659 21.426 1.00 57.38 264 ASP A N 1
ATOM 2150 C CA . ASP A 1 264 ? -12.952 -9.457 21.506 1.00 57.38 264 ASP A CA 1
ATOM 2151 C C . ASP A 1 264 ? -12.383 -9.274 20.082 1.00 57.38 264 ASP A C 1
ATOM 2153 O O . ASP A 1 264 ? -12.614 -10.146 19.231 1.00 57.38 264 ASP A O 1
ATOM 2157 N N . PRO A 1 265 ? -11.664 -8.173 19.772 1.00 60.91 265 PRO A N 1
ATOM 2158 C CA . PRO A 1 265 ? -10.834 -8.061 18.571 1.00 60.91 265 PRO A CA 1
ATOM 2159 C C . PRO A 1 265 ? -9.969 -9.302 18.304 1.00 60.91 265 PRO A C 1
ATOM 2161 O O . PRO A 1 265 ? -9.631 -9.557 17.152 1.00 60.91 265 PRO A O 1
ATOM 2164 N N . GLU A 1 266 ? -9.666 -10.116 19.318 1.00 70.94 266 GLU A N 1
ATOM 2165 C CA . GLU A 1 266 ? -8.972 -11.397 19.165 1.00 70.94 266 GLU A CA 1
ATOM 2166 C C . GLU A 1 266 ? -9.694 -12.410 18.250 1.00 70.94 266 GLU A C 1
ATOM 2168 O O . GLU A 1 266 ? -9.024 -13.144 17.522 1.00 70.94 266 GLU A O 1
ATOM 2173 N N . ARG A 1 267 ? -11.038 -12.432 18.190 1.00 85.00 267 ARG A N 1
ATOM 2174 C CA . ARG A 1 267 ? -11.787 -13.454 17.417 1.00 85.00 267 ARG A CA 1
ATOM 2175 C C . ARG A 1 267 ? -11.573 -13.366 15.905 1.00 85.00 267 ARG A C 1
ATOM 2177 O O . ARG A 1 267 ? -11.614 -14.389 15.227 1.00 85.00 267 ARG A O 1
ATOM 2184 N N . ILE A 1 268 ? -11.326 -12.166 15.370 1.00 91.31 268 ILE A N 1
ATOM 2185 C CA . ILE A 1 268 ? -11.085 -11.957 13.931 1.00 91.31 268 ILE A CA 1
ATOM 2186 C C . ILE A 1 268 ? -9.610 -12.170 13.545 1.00 91.31 268 ILE A C 1
ATOM 2188 O O . ILE A 1 268 ? -9.298 -12.339 12.367 1.00 91.31 268 ILE A O 1
ATOM 2192 N N . MET A 1 269 ? -8.692 -12.218 14.519 1.00 93.62 269 MET A N 1
ATOM 2193 C CA . MET A 1 269 ? -7.248 -12.309 14.265 1.00 93.62 269 MET A CA 1
ATOM 2194 C C . MET A 1 269 ? -6.811 -13.539 13.454 1.00 93.62 269 MET A C 1
ATOM 2196 O O . MET A 1 269 ? -5.944 -13.363 12.594 1.00 93.62 269 MET A O 1
ATOM 2200 N N . PRO A 1 270 ? -7.395 -14.747 13.627 1.00 95.62 270 PRO A N 1
ATOM 2201 C CA . PRO A 1 270 ? -7.094 -15.877 12.751 1.00 95.62 270 PRO A CA 1
ATOM 2202 C C . PRO A 1 270 ? -7.352 -15.569 11.271 1.00 95.62 270 PRO A C 1
ATOM 2204 O O . PRO A 1 270 ? -6.513 -15.878 10.433 1.00 95.62 270 PRO A O 1
ATOM 2207 N N . VAL A 1 271 ? -8.459 -14.890 10.956 1.00 96.25 271 VAL A N 1
ATOM 2208 C CA . VAL A 1 271 ? -8.856 -14.536 9.580 1.00 96.25 271 VAL A CA 1
ATOM 2209 C C . VAL A 1 271 ? -7.989 -13.400 9.033 1.00 96.25 271 VAL A C 1
ATOM 2211 O O . VAL A 1 271 ? -7.549 -13.438 7.885 1.00 96.25 271 VAL A O 1
ATOM 2214 N N . CYS A 1 272 ? -7.660 -12.417 9.875 1.00 96.38 272 CYS A N 1
ATOM 2215 C CA . CYS A 1 272 ? -6.676 -11.387 9.548 1.00 96.38 272 CYS A CA 1
ATOM 2216 C C . CYS A 1 272 ? -5.316 -12.007 9.182 1.00 96.38 272 CYS A C 1
ATOM 2218 O O . CYS A 1 272 ? -4.697 -11.603 8.198 1.00 96.38 272 CYS A O 1
ATOM 2220 N N . LEU A 1 273 ? -4.852 -13.000 9.952 1.00 96.44 273 LEU A N 1
ATOM 2221 C CA . LEU A 1 273 ? -3.589 -13.691 9.686 1.00 96.44 273 LEU A CA 1
ATOM 2222 C C . LEU A 1 273 ? -3.684 -14.578 8.447 1.00 96.44 273 LEU A C 1
ATOM 2224 O O . LEU A 1 273 ? -2.729 -14.618 7.678 1.00 96.44 273 LEU A O 1
ATOM 2228 N N . ALA A 1 274 ? -4.829 -15.224 8.223 1.00 97.31 274 ALA A N 1
ATOM 2229 C CA . ALA A 1 274 ? -5.094 -16.004 7.023 1.00 97.31 274 ALA A CA 1
ATOM 2230 C C . ALA A 1 274 ? -4.884 -15.140 5.768 1.00 97.31 274 ALA A C 1
ATOM 2232 O O . ALA A 1 274 ? -4.131 -15.529 4.886 1.00 97.31 274 ALA A O 1
ATOM 2233 N N . ILE A 1 275 ? -5.411 -13.911 5.732 1.00 97.19 275 ILE A N 1
ATOM 2234 C CA . ILE A 1 275 ? -5.198 -12.985 4.606 1.00 97.19 275 ILE A CA 1
ATOM 2235 C C . ILE A 1 275 ? -3.741 -12.514 4.457 1.00 97.19 275 ILE A C 1
ATOM 2237 O O . ILE A 1 275 ? -3.264 -12.346 3.329 1.00 97.19 275 ILE A O 1
ATOM 2241 N N . GLU A 1 276 ? -3.001 -12.321 5.552 1.00 96.56 276 GLU A N 1
ATOM 2242 C CA . GLU A 1 276 ? -1.563 -12.014 5.460 1.00 96.56 276 GLU A CA 1
ATOM 2243 C C . GLU A 1 276 ? -0.756 -13.218 4.954 1.00 96.56 276 GLU A C 1
ATOM 2245 O O . GLU A 1 276 ? 0.165 -13.049 4.159 1.00 96.56 276 GLU A O 1
ATOM 2250 N N . LEU A 1 277 ? -1.104 -14.442 5.362 1.00 97.06 277 LEU A N 1
ATOM 2251 C CA . LEU A 1 277 ? -0.495 -15.662 4.829 1.00 97.06 277 LEU A CA 1
ATOM 2252 C C . LEU A 1 277 ? -0.845 -15.862 3.355 1.00 97.06 277 LEU A C 1
ATOM 2254 O O . LEU A 1 277 ? 0.044 -16.215 2.582 1.00 97.06 277 LEU A O 1
ATOM 2258 N N . THR A 1 278 ? -2.075 -15.527 2.949 1.00 96.88 278 THR A N 1
ATOM 2259 C CA . THR A 1 278 ? -2.463 -15.468 1.538 1.00 96.88 278 THR A CA 1
ATOM 2260 C C . THR A 1 278 ? -1.536 -14.526 0.768 1.00 96.88 278 THR A C 1
ATOM 2262 O O . THR A 1 278 ? -1.008 -14.876 -0.283 1.00 96.88 278 THR A O 1
ATOM 2265 N N . HIS A 1 279 ? -1.258 -13.340 1.325 1.00 95.44 279 HIS A N 1
ATOM 2266 C CA . HIS A 1 279 ? -0.293 -12.403 0.743 1.00 95.44 279 HIS A CA 1
ATOM 2267 C C . HIS A 1 279 ? 1.112 -12.966 0.637 1.00 95.44 279 HIS A C 1
ATOM 2269 O O . HIS A 1 279 ? 1.770 -12.795 -0.390 1.00 95.44 279 HIS A O 1
ATOM 2275 N N . ASN A 1 280 ? 1.574 -13.616 1.698 1.00 95.06 280 ASN A N 1
ATOM 2276 C CA . ASN A 1 280 ? 2.912 -14.168 1.736 1.00 95.06 280 ASN A CA 1
ATOM 2277 C C . ASN A 1 280 ? 3.076 -15.279 0.701 1.00 95.06 280 ASN A C 1
ATOM 2279 O O . ASN A 1 280 ? 4.069 -15.251 -0.017 1.00 95.06 280 ASN A O 1
ATOM 2283 N N . PHE A 1 281 ? 2.111 -16.198 0.568 1.00 95.88 281 PHE A N 1
ATOM 2284 C CA . PHE A 1 281 ? 2.184 -17.253 -0.447 1.00 95.88 281 PHE A CA 1
ATOM 2285 C C . PHE A 1 281 ? 2.265 -16.654 -1.854 1.00 95.88 281 PHE A C 1
ATOM 2287 O O . PHE A 1 281 ? 3.194 -16.982 -2.593 1.00 95.88 281 PHE A O 1
ATOM 2294 N N . LEU A 1 282 ? 1.350 -15.731 -2.186 1.00 95.88 282 LEU A N 1
ATOM 2295 C CA . LEU A 1 282 ? 1.289 -15.113 -3.510 1.00 95.88 282 LEU A CA 1
ATOM 2296 C C . LEU A 1 282 ? 2.621 -14.457 -3.857 1.00 95.88 282 LEU A C 1
ATOM 2298 O O . LEU A 1 282 ? 3.153 -14.679 -4.935 1.00 95.88 282 LEU A O 1
ATOM 2302 N N . LEU A 1 283 ? 3.201 -13.703 -2.921 1.00 94.25 283 LEU A N 1
ATOM 2303 C CA . LEU A 1 283 ? 4.472 -13.028 -3.155 1.00 94.25 283 LEU A CA 1
ATOM 2304 C C . LEU A 1 283 ? 5.677 -13.978 -3.223 1.00 94.25 283 LEU A C 1
ATOM 2306 O O . LEU A 1 283 ? 6.622 -13.694 -3.952 1.00 94.25 283 LEU A O 1
ATOM 2310 N N . ILE A 1 284 ? 5.681 -15.071 -2.453 1.00 96.19 284 ILE A N 1
ATOM 2311 C CA . ILE A 1 284 ? 6.756 -16.072 -2.505 1.00 96.19 284 ILE A CA 1
ATOM 2312 C C . ILE A 1 284 ? 6.790 -16.735 -3.885 1.00 96.19 284 ILE A C 1
ATOM 2314 O O . ILE A 1 284 ? 7.875 -16.929 -4.435 1.00 96.19 284 ILE A O 1
ATOM 2318 N N . HIS A 1 285 ? 5.624 -17.069 -4.443 1.00 97.69 285 HIS A N 1
ATOM 2319 C CA . HIS A 1 285 ? 5.509 -17.642 -5.785 1.00 97.69 285 HIS A CA 1
ATOM 2320 C C . HIS A 1 285 ? 5.764 -16.594 -6.884 1.00 97.69 285 HIS A C 1
ATOM 2322 O O . HIS A 1 285 ? 6.549 -16.865 -7.789 1.00 97.69 285 HIS A O 1
ATOM 2328 N N . ASP A 1 286 ? 5.215 -15.381 -6.762 1.00 94.00 286 ASP A N 1
ATOM 2329 C CA . ASP A 1 286 ? 5.475 -14.225 -7.646 1.00 94.00 286 ASP A CA 1
ATOM 2330 C C . ASP A 1 286 ? 6.979 -13.926 -7.757 1.00 94.00 286 ASP A C 1
ATOM 2332 O O . ASP A 1 286 ? 7.502 -13.773 -8.854 1.00 94.00 286 ASP A O 1
ATOM 2336 N N . ASP A 1 287 ? 7.727 -13.973 -6.646 1.00 93.94 287 ASP A N 1
ATOM 2337 C CA . ASP A 1 287 ? 9.185 -13.788 -6.659 1.00 93.94 287 ASP A CA 1
ATOM 2338 C C . ASP A 1 287 ? 9.924 -14.812 -7.533 1.00 93.94 287 ASP A C 1
ATOM 2340 O O . ASP A 1 287 ? 10.987 -14.505 -8.079 1.00 93.94 287 ASP A O 1
ATOM 2344 N N . ILE A 1 288 ? 9.401 -16.034 -7.645 1.00 95.94 288 ILE A N 1
ATOM 2345 C CA . ILE A 1 288 ? 9.967 -17.088 -8.495 1.00 95.94 288 ILE A CA 1
ATOM 2346 C C . ILE A 1 288 ? 9.601 -16.828 -9.958 1.00 95.94 288 ILE A C 1
ATOM 2348 O O . ILE A 1 288 ? 10.482 -16.905 -10.817 1.00 95.94 288 ILE A O 1
ATOM 2352 N N . ILE A 1 289 ? 8.332 -16.499 -10.227 1.00 93.62 289 ILE A N 1
ATOM 2353 C CA . ILE A 1 289 ? 7.807 -16.197 -11.567 1.00 93.62 289 ILE A CA 1
ATOM 2354 C C . ILE A 1 289 ? 8.572 -15.010 -12.176 1.00 93.62 289 ILE A C 1
ATOM 2356 O O . ILE A 1 289 ? 9.142 -15.137 -13.261 1.00 93.62 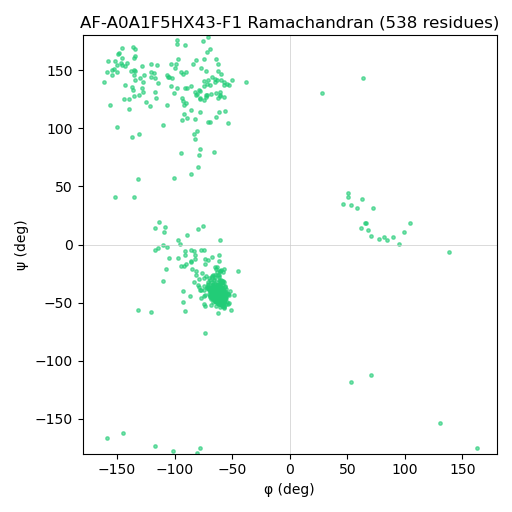289 ILE A O 1
ATOM 2360 N N . ASP A 1 290 ? 8.703 -13.918 -11.419 1.00 88.44 290 ASP A N 1
ATOM 2361 C CA . ASP A 1 290 ? 9.408 -12.692 -11.815 1.00 88.44 290 ASP A CA 1
ATOM 2362 C C . ASP A 1 290 ? 10.944 -12.819 -11.728 1.00 88.44 290 ASP A C 1
ATOM 2364 O O . ASP A 1 290 ? 11.672 -11.899 -12.102 1.00 88.44 290 ASP A O 1
ATOM 2368 N N . LYS A 1 291 ? 11.476 -13.944 -11.221 1.00 90.44 291 LYS A N 1
ATOM 2369 C CA . LYS A 1 291 ? 12.919 -14.160 -10.966 1.00 90.44 291 LYS A CA 1
ATOM 2370 C C . LYS A 1 291 ? 13.544 -13.055 -10.096 1.00 90.44 291 LYS A C 1
ATOM 2372 O O . LYS A 1 291 ? 14.719 -12.701 -10.247 1.00 90.44 291 LYS A O 1
ATOM 2377 N N . SER A 1 292 ? 12.762 -12.514 -9.167 1.00 88.00 292 SER A N 1
ATOM 2378 C CA . SER A 1 292 ? 13.160 -11.419 -8.284 1.00 88.00 292 SER A CA 1
ATOM 2379 C C . SER A 1 292 ? 14.174 -11.885 -7.238 1.00 88.00 292 SER A C 1
ATOM 2381 O O . SER A 1 292 ? 13.945 -12.842 -6.504 1.00 88.00 292 SER A O 1
ATOM 2383 N N . ILE A 1 293 ? 15.303 -11.184 -7.105 1.00 90.06 293 ILE A N 1
ATOM 2384 C CA . ILE A 1 293 ? 16.360 -11.557 -6.141 1.00 90.06 293 ILE A CA 1
ATOM 2385 C C . ILE A 1 293 ? 16.258 -10.829 -4.794 1.00 90.06 293 ILE A C 1
ATOM 2387 O O . ILE A 1 293 ? 16.842 -11.275 -3.805 1.00 90.06 293 ILE A O 1
ATOM 2391 N N . VAL A 1 294 ? 15.523 -9.714 -4.741 1.00 87.00 294 VAL A N 1
ATOM 2392 C CA . VAL A 1 294 ? 15.343 -8.881 -3.545 1.00 87.00 294 VAL A CA 1
ATOM 2393 C C . VAL A 1 294 ? 13.883 -8.456 -3.418 1.00 87.00 294 VAL A C 1
ATOM 2395 O O . VAL A 1 294 ? 13.290 -7.977 -4.380 1.00 87.00 294 VAL A O 1
ATOM 2398 N N . ARG A 1 295 ? 13.339 -8.542 -2.201 1.00 84.44 295 ARG A N 1
ATOM 2399 C CA . ARG A 1 295 ? 12.036 -7.999 -1.816 1.00 84.44 295 ARG A CA 1
ATOM 2400 C C . ARG A 1 295 ? 12.138 -7.301 -0.465 1.00 84.44 295 ARG A C 1
ATOM 2402 O O . ARG A 1 295 ? 12.716 -7.838 0.479 1.00 84.44 295 ARG A O 1
ATOM 2409 N N . ARG A 1 296 ? 11.586 -6.084 -0.363 1.00 77.50 296 ARG A N 1
ATOM 2410 C CA . ARG A 1 296 ? 11.630 -5.246 0.858 1.00 77.50 296 ARG A CA 1
ATOM 2411 C C . ARG A 1 296 ? 13.063 -5.103 1.415 1.00 77.50 296 ARG A C 1
ATOM 2413 O O . ARG A 1 296 ? 13.286 -5.212 2.619 1.00 77.50 296 ARG A O 1
ATOM 2420 N N . GLY A 1 297 ? 14.046 -4.926 0.526 1.00 79.38 297 GLY A N 1
ATOM 2421 C CA . GLY A 1 297 ? 15.467 -4.800 0.883 1.00 79.38 297 GLY A CA 1
ATOM 2422 C C . GLY A 1 297 ? 16.152 -6.080 1.389 1.00 79.38 297 GLY A C 1
ATOM 2423 O O . GLY A 1 297 ? 17.295 -6.013 1.836 1.00 79.38 297 GLY A O 1
ATOM 2424 N N . LYS A 1 298 ? 15.492 -7.244 1.332 1.00 86.44 298 LYS A N 1
ATOM 2425 C CA . LYS A 1 298 ? 16.043 -8.545 1.748 1.00 86.44 298 LYS A CA 1
ATOM 2426 C C . LYS A 1 298 ? 16.045 -9.542 0.583 1.00 86.44 298 LYS A C 1
ATOM 2428 O O . LYS A 1 298 ? 15.223 -9.399 -0.317 1.00 86.44 298 LYS A O 1
ATOM 2433 N N . PRO A 1 299 ? 16.916 -10.567 0.587 1.00 91.75 299 PRO A N 1
ATOM 2434 C CA . PRO A 1 299 ? 16.848 -11.641 -0.401 1.00 91.75 299 PRO A CA 1
ATOM 2435 C C . PRO A 1 299 ? 15.482 -12.335 -0.387 1.00 91.75 299 PRO A C 1
ATOM 2437 O O . PRO A 1 299 ? 14.931 -12.580 0.693 1.00 91.75 299 PRO A O 1
ATOM 2440 N N . THR A 1 300 ? 14.962 -12.666 -1.568 1.00 93.38 300 THR A N 1
ATOM 2441 C CA . THR A 1 300 ? 13.722 -13.442 -1.728 1.00 93.38 300 THR A CA 1
ATOM 2442 C C . THR A 1 300 ? 13.878 -14.857 -1.169 1.00 93.38 300 THR A C 1
ATOM 2444 O O . THR A 1 300 ? 14.995 -15.353 -0.986 1.00 93.38 300 THR A O 1
ATOM 2447 N N . VAL A 1 301 ? 12.759 -15.522 -0.858 1.00 95.31 301 VAL A N 1
ATOM 2448 C CA . VAL A 1 301 ? 12.773 -16.825 -0.164 1.00 95.31 301 VAL A CA 1
ATOM 2449 C C . VAL A 1 301 ? 13.591 -17.864 -0.936 1.00 95.31 301 VAL A C 1
ATOM 2451 O O . VAL A 1 301 ? 14.446 -18.523 -0.343 1.00 95.31 301 VAL A O 1
ATOM 2454 N N . HIS A 1 302 ? 13.437 -17.941 -2.262 1.00 96.69 302 HIS A N 1
ATOM 2455 C CA . HIS A 1 302 ? 14.212 -18.879 -3.079 1.00 96.69 302 HIS A CA 1
ATOM 2456 C C . HIS A 1 302 ? 15.722 -18.591 -3.032 1.00 96.69 302 HIS A C 1
ATOM 2458 O O . HIS A 1 302 ? 16.517 -19.521 -2.895 1.00 96.69 302 HIS A O 1
ATOM 2464 N N . LYS A 1 303 ? 16.136 -17.313 -3.013 1.00 95.75 303 LYS A N 1
ATOM 2465 C CA . LYS A 1 303 ? 17.549 -16.924 -2.847 1.00 95.75 303 LYS A CA 1
ATOM 2466 C C . LYS A 1 303 ? 18.098 -17.191 -1.450 1.00 95.75 303 LYS A C 1
ATOM 2468 O O . LYS A 1 303 ? 19.293 -17.445 -1.299 1.00 95.75 303 LYS A O 1
ATOM 2473 N N . LYS A 1 304 ? 17.263 -17.172 -0.409 1.00 95.12 304 LYS A N 1
ATOM 2474 C CA . LYS A 1 304 ? 17.684 -17.586 0.940 1.00 95.12 304 LYS A CA 1
ATOM 2475 C C . LYS A 1 304 ? 17.934 -19.094 1.032 1.00 95.12 304 LYS A C 1
ATOM 2477 O O . LYS A 1 304 ? 18.861 -19.504 1.735 1.00 95.12 304 LYS A O 1
ATOM 2482 N N . PHE A 1 305 ? 17.125 -19.912 0.358 1.00 95.12 305 PHE A N 1
ATOM 2483 C CA . PHE A 1 305 ? 17.290 -21.371 0.340 1.00 95.12 305 PHE A CA 1
ATOM 2484 C C . PHE A 1 305 ? 18.394 -21.852 -0.605 1.00 95.12 305 PHE A C 1
ATOM 2486 O O . PHE A 1 305 ? 19.028 -22.858 -0.303 1.00 95.12 305 PHE A O 1
ATOM 2493 N N . GLU A 1 306 ? 18.668 -21.121 -1.687 1.00 94.25 306 GLU A N 1
ATOM 2494 C CA . GLU A 1 306 ? 19.774 -21.400 -2.616 1.00 94.25 306 GLU A CA 1
ATOM 2495 C C . GLU A 1 306 ? 21.147 -21.401 -1.922 1.00 94.25 306 GLU A C 1
ATOM 2497 O O . GLU A 1 306 ? 22.035 -22.156 -2.305 1.00 94.25 306 GLU A O 1
ATOM 2502 N N . LYS A 1 307 ? 21.340 -20.595 -0.867 1.00 85.88 307 LYS A N 1
ATOM 2503 C CA . LYS A 1 307 ? 22.625 -20.513 -0.152 1.00 85.88 307 LYS A CA 1
ATOM 2504 C C . LYS A 1 307 ? 23.081 -21.890 0.355 1.00 85.88 307 LYS A C 1
ATOM 2506 O O . LYS A 1 307 ? 22.472 -22.456 1.261 1.00 85.88 307 LYS A O 1
ATOM 2511 N N . GLY A 1 308 ? 24.200 -22.379 -0.186 1.00 77.12 308 GLY A N 1
ATOM 2512 C CA . GLY A 1 308 ? 24.796 -23.681 0.156 1.00 77.12 308 GLY A CA 1
ATOM 2513 C C . GLY A 1 308 ? 24.306 -24.859 -0.701 1.00 77.12 308 GLY A C 1
ATOM 2514 O O . GLY A 1 308 ? 24.634 -26.013 -0.402 1.00 77.12 308 GLY A O 1
ATOM 2515 N N . ARG A 1 309 ? 23.512 -24.576 -1.740 1.00 92.94 309 ARG A N 1
ATOM 2516 C CA . ARG A 1 309 ? 22.965 -25.505 -2.741 1.00 92.94 309 ARG A CA 1
ATOM 2517 C C . ARG A 1 309 ? 22.907 -24.794 -4.108 1.00 92.94 309 ARG A C 1
ATOM 2519 O O . ARG A 1 309 ? 23.591 -23.793 -4.310 1.00 92.94 309 ARG A O 1
ATOM 2526 N N . ASP A 1 310 ? 22.131 -25.325 -5.048 1.00 95.25 310 ASP A N 1
ATOM 2527 C CA . ASP A 1 310 ? 21.884 -24.720 -6.359 1.00 95.25 310 ASP A CA 1
ATOM 2528 C C . ASP A 1 310 ? 20.555 -23.931 -6.420 1.00 95.25 310 ASP A C 1
ATOM 2530 O O . ASP A 1 310 ? 19.731 -23.945 -5.497 1.00 95.25 310 ASP A O 1
ATOM 2534 N N . ASN A 1 311 ? 20.346 -23.224 -7.536 1.00 95.69 311 ASN A N 1
ATOM 2535 C CA . ASN A 1 311 ? 19.144 -22.424 -7.779 1.00 95.69 311 ASN A CA 1
ATOM 2536 C C . ASN A 1 311 ? 17.863 -23.275 -7.820 1.00 95.69 311 ASN A C 1
ATOM 2538 O O . ASN A 1 311 ? 16.816 -22.817 -7.365 1.00 95.69 311 ASN A O 1
ATOM 2542 N N . HIS A 1 312 ? 17.923 -24.502 -8.348 1.00 97.62 312 HIS A N 1
ATOM 2543 C CA . HIS A 1 312 ? 16.750 -25.370 -8.440 1.00 97.62 312 HIS A CA 1
ATOM 2544 C C . HIS A 1 312 ? 16.272 -25.806 -7.051 1.00 97.62 312 HIS A C 1
ATOM 2546 O O . HIS A 1 312 ? 15.071 -25.772 -6.776 1.00 97.62 312 HIS A O 1
ATOM 2552 N N . TYR A 1 313 ? 17.200 -26.117 -6.144 1.00 97.62 313 TYR A N 1
ATOM 2553 C CA . TYR A 1 313 ? 16.894 -26.360 -4.740 1.00 97.62 313 TYR A CA 1
ATOM 2554 C C . TYR A 1 313 ? 16.212 -25.142 -4.105 1.00 97.62 313 TYR A C 1
ATOM 2556 O O . TYR A 1 313 ? 15.156 -25.284 -3.492 1.00 97.62 313 TYR A O 1
ATOM 2564 N N . GLY A 1 314 ? 16.770 -23.940 -4.290 1.00 97.69 314 GLY A N 1
ATOM 2565 C CA . GLY A 1 314 ? 16.188 -22.702 -3.762 1.00 97.69 314 GLY A CA 1
ATOM 2566 C C . GLY A 1 314 ? 14.747 -22.469 -4.224 1.00 97.69 314 GLY A C 1
ATOM 2567 O O . GLY A 1 314 ? 13.867 -22.204 -3.403 1.00 97.69 314 GLY A O 1
ATOM 2568 N N . VAL A 1 315 ? 14.496 -22.626 -5.527 1.00 98.25 315 VAL A N 1
ATOM 2569 C CA . VAL A 1 315 ? 13.158 -22.524 -6.130 1.00 98.25 315 VAL A CA 1
ATOM 2570 C C . VAL A 1 315 ? 12.210 -23.583 -5.566 1.00 98.25 315 VAL A C 1
ATOM 2572 O O . VAL A 1 315 ? 11.119 -23.239 -5.122 1.00 98.25 315 VAL A O 1
ATOM 2575 N N . SER A 1 316 ? 12.640 -24.846 -5.504 1.00 98.31 316 SER A N 1
ATOM 2576 C CA . SER A 1 316 ? 11.818 -25.955 -4.999 1.00 98.31 316 SER A CA 1
ATOM 2577 C C . SER A 1 316 ? 11.366 -25.722 -3.554 1.00 98.31 316 SER A C 1
ATOM 2579 O O . SER A 1 316 ? 10.192 -25.885 -3.232 1.00 98.31 316 SER A O 1
ATOM 2581 N N . GLN A 1 317 ? 12.277 -25.275 -2.683 1.00 97.88 317 GLN A N 1
ATOM 2582 C CA . GLN A 1 317 ? 11.949 -24.972 -1.286 1.00 97.88 317 GLN A CA 1
ATOM 2583 C C . GLN A 1 317 ? 10.996 -23.779 -1.153 1.00 97.88 317 GLN A C 1
ATOM 2585 O O . GLN A 1 317 ? 10.140 -23.772 -0.273 1.00 97.88 317 GLN A O 1
ATOM 2590 N N . ALA A 1 318 ? 11.122 -22.768 -2.015 1.00 97.75 318 ALA A N 1
ATOM 2591 C CA . ALA A 1 318 ? 10.235 -21.611 -1.986 1.00 97.75 318 ALA A CA 1
ATOM 2592 C C . ALA A 1 318 ? 8.816 -21.940 -2.479 1.00 97.75 318 ALA A C 1
ATOM 2594 O O . ALA A 1 318 ? 7.863 -21.449 -1.881 1.00 97.75 318 ALA A O 1
ATOM 2595 N N . ILE A 1 319 ? 8.665 -22.812 -3.486 1.00 98.62 319 ILE A N 1
ATOM 2596 C CA . ILE A 1 319 ? 7.348 -23.327 -3.906 1.00 98.62 319 ILE A CA 1
ATOM 2597 C C . ILE A 1 319 ? 6.655 -23.994 -2.713 1.00 98.62 319 ILE A C 1
ATOM 2599 O O . ILE A 1 319 ? 5.576 -23.559 -2.316 1.00 98.62 319 ILE A O 1
ATOM 2603 N N . ILE A 1 320 ? 7.343 -24.942 -2.066 1.00 98.44 320 ILE A N 1
ATOM 2604 C CA . ILE A 1 320 ? 6.834 -25.669 -0.893 1.00 98.44 320 ILE A CA 1
ATOM 2605 C C . ILE A 1 320 ? 6.507 -24.713 0.264 1.00 98.44 320 ILE A C 1
ATOM 2607 O O . ILE A 1 320 ? 5.496 -24.881 0.941 1.00 98.44 320 ILE A O 1
ATOM 2611 N N . ALA A 1 321 ? 7.335 -23.692 0.507 1.00 98.12 321 ALA A N 1
ATOM 2612 C CA . ALA A 1 321 ? 7.069 -22.696 1.544 1.00 98.12 321 ALA A CA 1
ATOM 2613 C C . ALA A 1 321 ? 5.789 -21.889 1.263 1.00 98.12 321 ALA A C 1
ATOM 2615 O O . ALA A 1 321 ? 5.036 -21.601 2.195 1.00 98.12 321 ALA A O 1
ATOM 2616 N N . GLY A 1 322 ? 5.531 -21.542 -0.003 1.00 98.06 322 GLY A N 1
ATOM 2617 C CA . GLY A 1 322 ? 4.269 -20.929 -0.416 1.00 98.06 322 GLY A CA 1
ATOM 2618 C C . GLY A 1 322 ? 3.082 -21.871 -0.197 1.00 98.06 322 GLY A C 1
ATOM 2619 O O . GLY A 1 322 ? 2.098 -21.468 0.417 1.00 98.06 322 GLY A O 1
ATOM 2620 N N . ASP A 1 323 ? 3.204 -23.144 -0.572 1.00 98.56 323 ASP A N 1
ATOM 2621 C CA . ASP A 1 323 ? 2.136 -24.136 -0.381 1.00 98.56 323 ASP A CA 1
ATOM 2622 C C . ASP A 1 323 ? 1.802 -24.340 1.104 1.00 98.56 323 ASP A C 1
ATOM 2624 O O . ASP A 1 323 ? 0.634 -24.359 1.491 1.00 98.56 323 ASP A O 1
ATOM 2628 N N . ILE A 1 324 ? 2.822 -24.416 1.968 1.00 98.19 324 ILE A N 1
ATOM 2629 C CA . ILE A 1 324 ? 2.640 -24.468 3.427 1.00 98.19 324 ILE A CA 1
ATOM 2630 C C . ILE A 1 324 ? 1.904 -23.219 3.917 1.00 98.19 324 ILE A C 1
ATOM 2632 O O . ILE A 1 324 ? 0.970 -23.339 4.710 1.00 98.19 324 ILE A O 1
ATOM 2636 N N . ALA A 1 325 ? 2.298 -22.026 3.455 1.00 97.94 325 ALA A N 1
ATOM 2637 C CA . ALA A 1 325 ? 1.631 -20.787 3.843 1.00 97.94 325 ALA A CA 1
ATOM 2638 C C . ALA A 1 325 ? 0.146 -20.805 3.453 1.00 97.94 325 ALA A C 1
ATOM 2640 O O . ALA A 1 325 ? -0.681 -20.444 4.285 1.00 97.94 325 ALA A O 1
ATOM 2641 N N . LEU A 1 326 ? -0.190 -21.277 2.245 1.00 97.75 326 LEU A N 1
ATOM 2642 C CA . LEU A 1 326 ? -1.569 -21.428 1.770 1.00 97.75 326 LEU A CA 1
ATOM 2643 C C . LEU A 1 326 ? -2.362 -22.460 2.590 1.00 97.75 326 LEU A C 1
ATOM 2645 O O . LEU A 1 326 ? -3.492 -22.192 2.983 1.00 97.75 326 LEU A O 1
ATOM 2649 N N . LEU A 1 327 ? -1.785 -23.619 2.910 1.00 98.12 327 LEU A N 1
ATOM 2650 C CA . LEU A 1 327 ? -2.463 -24.634 3.729 1.00 98.12 327 LEU A CA 1
ATOM 2651 C C . LEU A 1 327 ? -2.765 -24.132 5.151 1.00 98.12 327 LEU A C 1
ATOM 2653 O O . LEU A 1 327 ? -3.816 -24.439 5.716 1.00 98.12 327 LEU A O 1
ATOM 2657 N N . GLU A 1 328 ? -1.883 -23.305 5.711 1.00 98.00 328 GLU A N 1
ATOM 2658 C CA . GLU A 1 328 ? -2.102 -22.646 7.001 1.00 98.00 328 GLU A CA 1
ATOM 2659 C C . GLU A 1 328 ? -3.238 -21.610 6.968 1.00 98.00 328 GLU A C 1
ATOM 2661 O O . GLU A 1 328 ? -3.901 -21.408 7.986 1.00 98.00 328 GLU A O 1
ATOM 2666 N N . VAL A 1 329 ? -3.530 -21.001 5.808 1.00 97.81 329 VAL A N 1
ATOM 2667 C CA . VAL A 1 329 ? -4.722 -20.150 5.622 1.00 97.81 329 VAL A CA 1
ATOM 2668 C C . VAL A 1 329 ? -5.984 -20.955 5.933 1.00 97.81 329 VAL A C 1
ATOM 2670 O O . VAL A 1 329 ? -6.811 -20.521 6.734 1.00 97.81 329 VAL A O 1
ATOM 2673 N N . PHE A 1 330 ? -6.121 -22.151 5.354 1.00 96.69 330 PHE A N 1
ATOM 2674 C CA . PHE A 1 330 ? -7.294 -23.000 5.568 1.00 96.69 330 PHE A CA 1
ATOM 2675 C C . PHE A 1 330 ? -7.387 -23.515 7.010 1.00 96.69 330 PHE A C 1
ATOM 2677 O O . PHE A 1 330 ? -8.480 -23.535 7.580 1.00 96.69 330 PHE A O 1
ATOM 2684 N N . ASP A 1 331 ? -6.255 -23.863 7.633 1.00 96.75 331 ASP A N 1
ATOM 2685 C CA . ASP A 1 331 ? -6.212 -24.255 9.050 1.00 96.75 331 ASP A CA 1
ATOM 2686 C C . ASP A 1 331 ? -6.702 -23.119 9.965 1.00 96.75 331 ASP A C 1
ATOM 2688 O O . ASP A 1 331 ? -7.516 -23.348 10.864 1.00 96.75 331 ASP A O 1
ATOM 2692 N N . LEU A 1 332 ? -6.252 -21.883 9.711 1.00 96.56 332 LEU A N 1
ATOM 2693 C CA . LEU A 1 332 ? -6.679 -20.689 10.445 1.00 96.56 332 LEU A CA 1
ATOM 2694 C C . LEU A 1 332 ? -8.170 -20.398 10.265 1.00 96.56 332 LEU A C 1
ATOM 2696 O O . LEU A 1 332 ? -8.848 -20.125 11.255 1.00 96.56 332 LEU A O 1
ATOM 2700 N N . MET A 1 333 ? -8.682 -20.479 9.033 1.00 94.69 333 MET A N 1
ATOM 2701 C CA . MET A 1 333 ? -10.103 -20.261 8.742 1.00 94.69 333 MET A CA 1
ATOM 2702 C C . MET A 1 333 ? -10.984 -21.302 9.437 1.00 94.69 333 MET A C 1
ATOM 2704 O O . MET A 1 333 ? -11.980 -20.949 10.066 1.00 94.69 333 MET A O 1
ATOM 2708 N N . ASN A 1 334 ? -10.599 -22.579 9.382 1.00 93.62 334 ASN A N 1
ATOM 2709 C CA . ASN A 1 334 ? -11.366 -23.668 9.982 1.00 93.62 334 ASN A CA 1
ATOM 2710 C C . ASN A 1 334 ? -11.419 -23.580 11.519 1.00 93.62 334 ASN A C 1
ATOM 2712 O O . ASN A 1 334 ? -12.456 -23.858 12.127 1.00 93.62 334 ASN A O 1
ATOM 2716 N N . LYS A 1 335 ? -10.304 -23.173 12.142 1.00 90.81 335 LYS A N 1
ATOM 2717 C CA . LYS A 1 335 ? -10.158 -23.025 13.601 1.00 90.81 335 LYS A CA 1
ATOM 2718 C C . LYS A 1 335 ? -10.627 -21.674 14.142 1.00 90.81 335 LYS A C 1
ATOM 2720 O O . LYS A 1 335 ? -10.589 -21.481 15.357 1.00 90.81 335 LYS A O 1
ATOM 2725 N N . ALA A 1 336 ? -11.024 -20.739 13.280 1.00 91.00 336 ALA A N 1
ATOM 2726 C CA . ALA A 1 336 ? -11.557 -19.459 13.717 1.00 91.00 336 ALA A CA 1
ATOM 2727 C C . ALA A 1 336 ? -12.856 -19.670 14.514 1.00 91.00 336 ALA A C 1
ATOM 2729 O O . ALA A 1 336 ? -13.683 -20.517 14.173 1.00 91.00 336 ALA A O 1
ATOM 2730 N N . ASP A 1 337 ? -13.041 -18.888 15.575 1.00 90.75 337 ASP A N 1
ATOM 2731 C CA . ASP A 1 337 ? -14.187 -19.002 16.481 1.00 90.75 337 ASP A CA 1
ATOM 2732 C C . ASP A 1 337 ? -15.441 -18.325 15.893 1.00 90.75 337 ASP A C 1
ATOM 2734 O O . ASP A 1 337 ? -15.913 -17.290 16.367 1.00 90.75 337 ASP A O 1
ATOM 2738 N N . PHE A 1 338 ? -15.962 -18.896 14.807 1.00 90.56 338 PHE A N 1
ATOM 2739 C CA . PHE A 1 338 ? -17.191 -18.490 14.123 1.00 90.56 338 PHE A CA 1
ATOM 2740 C C . PHE A 1 338 ? -18.043 -19.718 13.777 1.00 90.56 338 PHE A C 1
ATOM 2742 O O . PHE A 1 338 ? -17.545 -20.843 13.733 1.00 90.56 338 PHE A O 1
ATOM 2749 N N . SER A 1 339 ? -19.338 -19.508 13.520 1.00 92.00 339 SER A N 1
ATOM 2750 C CA . SER A 1 339 ? -20.233 -20.599 13.121 1.00 92.00 339 SER A CA 1
ATOM 2751 C C . SER A 1 339 ? -19.797 -21.218 11.792 1.00 92.00 339 SER A C 1
ATOM 2753 O O . SER A 1 339 ? -19.279 -20.524 10.917 1.00 92.00 339 SER A O 1
ATOM 2755 N N . ASP A 1 340 ? -20.056 -22.514 11.610 1.00 94.12 340 ASP A N 1
ATOM 2756 C CA . ASP A 1 340 ? -19.671 -23.229 10.386 1.00 94.12 340 ASP A CA 1
ATOM 2757 C C . ASP A 1 340 ? -20.275 -22.603 9.126 1.00 94.12 340 ASP A C 1
ATOM 2759 O O . ASP A 1 340 ? -19.598 -22.501 8.108 1.00 94.12 340 ASP A O 1
ATOM 2763 N N . LYS A 1 341 ? -21.502 -22.072 9.222 1.00 93.62 341 LYS A N 1
ATOM 2764 C CA . LYS A 1 341 ? -22.130 -21.309 8.137 1.00 93.62 341 LYS A CA 1
ATOM 2765 C C . LYS A 1 341 ? -21.298 -20.086 7.733 1.00 93.62 341 LYS A C 1
ATOM 2767 O O . LYS A 1 341 ? -20.993 -19.927 6.558 1.00 93.62 341 LYS A O 1
ATOM 2772 N N . LEU A 1 342 ? -20.912 -19.241 8.694 1.00 91.88 342 LEU A N 1
ATOM 2773 C CA . LEU A 1 342 ? -20.126 -18.035 8.411 1.00 91.88 342 LEU A CA 1
ATOM 2774 C C . LEU A 1 342 ? -18.717 -18.377 7.914 1.00 91.88 342 LEU A C 1
ATOM 2776 O O . LEU A 1 342 ? -18.207 -17.704 7.021 1.00 91.88 342 LEU A O 1
ATOM 2780 N N . LYS A 1 343 ? -18.097 -19.432 8.463 1.00 92.88 343 LYS A N 1
ATOM 2781 C CA . LYS A 1 343 ? -16.800 -19.932 7.986 1.00 92.88 343 LYS A CA 1
ATOM 2782 C C . LYS A 1 343 ? -16.885 -20.427 6.542 1.00 92.88 343 LYS A C 1
ATOM 2784 O O . LYS A 1 343 ? -15.995 -20.100 5.767 1.00 92.88 343 LYS A O 1
ATOM 2789 N N . SER A 1 344 ? -17.944 -21.157 6.182 1.00 95.50 344 SER A N 1
ATOM 2790 C CA . SER A 1 344 ? -18.179 -21.625 4.810 1.00 95.50 344 SER A CA 1
ATOM 2791 C C . SER A 1 344 ? -18.360 -20.456 3.843 1.00 95.50 344 SER A C 1
ATOM 2793 O O . SER A 1 344 ? -17.639 -20.380 2.859 1.00 95.50 344 SER A O 1
ATOM 2795 N N . GLU A 1 345 ? -19.237 -19.497 4.163 1.00 94.38 345 GLU A N 1
ATOM 2796 C CA . GLU A 1 345 ? -19.464 -18.306 3.324 1.00 94.38 345 GLU A CA 1
ATOM 2797 C C . GLU A 1 345 ? -18.176 -17.483 3.131 1.00 94.38 345 GLU A C 1
ATOM 2799 O O . GLU A 1 345 ? -17.902 -16.976 2.045 1.00 94.38 345 GLU A O 1
ATOM 2804 N N . CYS A 1 346 ? -17.345 -17.368 4.172 1.00 92.88 346 CYS A N 1
ATOM 2805 C CA . CYS A 1 346 ? -16.044 -16.710 4.055 1.00 92.88 346 CYS A CA 1
ATOM 2806 C C . CYS A 1 346 ? -15.046 -17.512 3.223 1.00 92.88 346 CYS A C 1
ATOM 2808 O O . CYS A 1 346 ? -14.248 -16.923 2.499 1.00 92.88 346 CYS A O 1
ATOM 2810 N N . LEU A 1 347 ? -15.049 -18.838 3.348 1.00 95.25 347 LEU A N 1
ATOM 2811 C CA . LEU A 1 347 ? -14.160 -19.695 2.577 1.00 95.25 347 LEU A CA 1
ATOM 2812 C C . LEU A 1 347 ? -14.475 -19.608 1.080 1.00 95.25 347 LEU A C 1
ATOM 2814 O O . LEU A 1 347 ? -13.539 -19.496 0.295 1.00 95.25 347 LEU A O 1
ATOM 2818 N N . ASP A 1 348 ? -15.755 -19.573 0.702 1.00 96.31 348 ASP A N 1
ATOM 2819 C CA . ASP A 1 348 ? -16.181 -19.405 -0.693 1.00 96.31 348 ASP A CA 1
ATOM 2820 C C . ASP A 1 348 ? -15.602 -18.114 -1.297 1.00 96.31 348 ASP A C 1
ATOM 2822 O O . ASP A 1 348 ? -14.944 -18.149 -2.338 1.00 96.31 348 ASP A O 1
ATOM 2826 N N . VAL A 1 349 ? -15.742 -16.986 -0.589 1.00 95.44 349 VAL A N 1
ATOM 2827 C CA . VAL A 1 349 ? -15.188 -15.688 -1.017 1.00 95.44 349 VAL A CA 1
ATOM 2828 C C . VAL A 1 349 ? -13.660 -15.697 -1.056 1.00 95.44 349 VAL A C 1
ATOM 2830 O O . VAL A 1 349 ? -13.053 -15.158 -1.980 1.00 95.44 349 VAL A O 1
ATOM 2833 N N . LEU A 1 350 ? -13.010 -16.290 -0.053 1.00 96.12 350 LEU A N 1
ATOM 2834 C CA . LEU A 1 350 ? -11.553 -16.379 -0.007 1.00 96.12 350 LEU A CA 1
ATOM 2835 C C . LEU A 1 350 ? -11.008 -17.178 -1.199 1.00 96.12 350 LEU A C 1
ATOM 2837 O O . LEU A 1 350 ? -10.022 -16.763 -1.807 1.00 96.12 350 LEU A O 1
ATOM 2841 N N . LEU A 1 351 ? -11.645 -18.302 -1.530 1.00 97.06 351 LEU A N 1
ATOM 2842 C CA . LEU A 1 351 ? -11.272 -19.141 -2.665 1.00 97.06 351 LEU A CA 1
ATOM 2843 C C . LEU A 1 351 ? -11.489 -18.418 -3.993 1.00 97.06 351 LEU A C 1
ATOM 2845 O O . LEU A 1 351 ? -10.581 -18.429 -4.821 1.00 97.06 351 LEU A O 1
ATOM 2849 N N . GLU A 1 352 ? -12.637 -17.757 -4.179 1.00 96.69 352 GLU A N 1
ATOM 2850 C CA . GLU A 1 352 ? -12.910 -16.940 -5.370 1.00 96.69 352 GLU A CA 1
ATOM 2851 C C . GLU A 1 352 ? -11.800 -15.905 -5.574 1.00 96.69 352 GLU A C 1
ATOM 2853 O O . GLU A 1 352 ? -11.168 -15.861 -6.626 1.00 96.69 352 GLU A O 1
ATOM 2858 N N . VAL A 1 353 ? -11.480 -15.145 -4.529 1.00 95.69 353 VAL A N 1
ATOM 2859 C CA . VAL A 1 353 ? -10.465 -14.091 -4.576 1.00 95.69 353 VAL A CA 1
ATOM 2860 C C . VAL A 1 353 ? -9.065 -14.638 -4.880 1.00 95.69 353 VAL A C 1
ATOM 2862 O O . VAL A 1 353 ? -8.313 -14.022 -5.641 1.00 95.69 353 VAL A O 1
ATOM 2865 N N . ILE A 1 354 ? -8.686 -15.784 -4.303 1.00 96.75 354 ILE A N 1
ATOM 2866 C CA . ILE A 1 354 ? -7.397 -16.430 -4.598 1.00 96.75 354 ILE A CA 1
ATOM 2867 C C . ILE A 1 354 ? -7.360 -16.895 -6.058 1.00 96.75 354 ILE A C 1
ATOM 2869 O O . ILE A 1 354 ? -6.385 -16.611 -6.752 1.00 96.75 354 ILE A O 1
ATOM 2873 N N . LEU A 1 355 ? -8.421 -17.548 -6.541 1.00 97.88 355 LEU A N 1
ATOM 2874 C CA . LEU A 1 355 ? -8.523 -18.011 -7.928 1.00 97.88 355 LEU A CA 1
ATOM 2875 C C . LEU A 1 355 ? -8.442 -16.849 -8.914 1.00 97.88 355 LEU A C 1
ATOM 2877 O O . LEU A 1 355 ? -7.659 -16.900 -9.858 1.00 97.88 355 LEU A O 1
ATOM 2881 N N . GLU A 1 356 ? -9.187 -15.776 -8.668 1.00 97.38 356 GLU A N 1
ATOM 2882 C CA . GLU A 1 356 ? -9.135 -14.565 -9.480 1.00 97.38 356 GLU A CA 1
ATOM 2883 C C . GLU A 1 356 ? -7.740 -13.951 -9.502 1.00 97.38 356 GLU A C 1
ATOM 2885 O O . GLU A 1 356 ? -7.269 -13.547 -10.562 1.00 97.38 356 GLU A O 1
ATOM 2890 N N . THR A 1 357 ? -7.037 -13.946 -8.369 1.00 97.62 357 THR A N 1
ATOM 2891 C CA . THR A 1 357 ? -5.645 -13.482 -8.325 1.00 97.62 357 THR A CA 1
ATOM 2892 C C . THR A 1 357 ? -4.750 -14.348 -9.198 1.00 97.62 357 THR A C 1
ATOM 2894 O O . THR A 1 357 ? -3.956 -13.812 -9.965 1.00 97.62 357 THR A O 1
ATOM 2897 N N . CYS A 1 358 ? -4.900 -15.674 -9.135 1.00 97.25 358 CYS A N 1
ATOM 2898 C CA . CYS A 1 358 ? -4.169 -16.601 -9.995 1.00 97.25 358 CYS A CA 1
ATOM 2899 C C . CYS A 1 358 ? -4.504 -16.398 -11.480 1.00 97.25 358 CYS A C 1
ATOM 2901 O O . CYS A 1 358 ? -3.601 -16.447 -12.311 1.00 97.25 358 CYS A O 1
ATOM 2903 N N . TYR A 1 359 ? -5.766 -16.124 -11.829 1.00 97.56 359 TYR A N 1
ATOM 2904 C CA . TYR A 1 359 ? -6.153 -15.779 -13.200 1.00 97.56 359 TYR A CA 1
ATOM 2905 C C . TYR A 1 359 ? -5.500 -14.468 -13.642 1.00 97.56 359 TYR A C 1
ATOM 2907 O O . TYR A 1 359 ? -4.942 -14.402 -14.734 1.00 97.56 359 TYR A O 1
ATOM 2915 N N . GLY A 1 360 ? -5.507 -13.449 -12.780 1.00 96.00 360 GLY A N 1
ATOM 2916 C CA . GLY A 1 360 ? -4.828 -12.179 -13.020 1.00 96.00 360 GLY A CA 1
ATOM 2917 C C . GLY A 1 360 ? -3.318 -12.343 -13.207 1.00 96.00 360 GLY A C 1
ATOM 2918 O O . GLY A 1 360 ? -2.759 -11.734 -14.113 1.00 96.00 360 GLY A O 1
ATOM 2919 N N . GLU A 1 361 ? -2.673 -13.192 -12.405 1.00 95.38 361 GLU A N 1
ATOM 2920 C CA . GLU A 1 361 ? -1.248 -13.526 -12.522 1.00 95.38 361 GLU A CA 1
ATOM 2921 C C . GLU A 1 361 ? -0.935 -14.247 -13.834 1.00 95.38 361 GLU A C 1
ATOM 2923 O O . GLU A 1 361 ? -0.039 -13.845 -14.572 1.00 95.38 361 GLU A O 1
ATOM 2928 N N . ALA A 1 362 ? -1.712 -15.280 -14.169 1.00 94.94 362 ALA A N 1
ATOM 2929 C CA . ALA A 1 362 ? -1.556 -16.016 -15.419 1.00 94.94 362 ALA A CA 1
ATOM 2930 C C . ALA A 1 362 ? -1.719 -15.094 -16.637 1.00 94.94 362 ALA A C 1
ATOM 2932 O O . ALA A 1 362 ? -0.936 -15.168 -17.584 1.00 94.94 362 ALA A O 1
ATOM 2933 N N . MET A 1 363 ? -2.699 -14.187 -16.587 1.00 93.69 363 MET A N 1
ATOM 2934 C CA . MET A 1 363 ? -2.879 -13.154 -17.602 1.00 93.69 363 MET A CA 1
ATOM 2935 C C . MET A 1 363 ? -1.694 -12.187 -17.659 1.00 93.69 363 MET A C 1
ATOM 2937 O O . MET A 1 363 ? -1.267 -11.846 -18.754 1.00 93.69 363 MET A O 1
ATOM 2941 N N . ASP A 1 364 ? -1.156 -11.733 -16.524 1.00 91.62 364 ASP A N 1
ATOM 2942 C CA . ASP A 1 364 ? -0.002 -10.821 -16.485 1.00 91.62 364 ASP A CA 1
ATOM 2943 C C . ASP A 1 364 ? 1.240 -11.444 -17.149 1.00 91.62 364 ASP A C 1
ATOM 2945 O O . ASP A 1 364 ? 1.917 -10.793 -17.948 1.00 91.62 364 ASP A O 1
ATOM 2949 N N . VAL A 1 365 ? 1.474 -12.738 -16.910 1.00 90.56 365 VAL A N 1
ATOM 2950 C CA . VAL A 1 365 ? 2.544 -13.509 -17.561 1.00 90.56 365 VAL A CA 1
ATOM 2951 C C . VAL A 1 365 ? 2.297 -13.667 -19.067 1.00 90.56 365 VAL A C 1
ATOM 2953 O O . VAL A 1 365 ? 3.204 -13.416 -19.863 1.00 90.56 365 VAL A O 1
ATOM 2956 N N . ASP A 1 366 ? 1.085 -14.044 -19.488 1.00 90.69 366 ASP A N 1
ATOM 2957 C CA . ASP A 1 366 ? 0.726 -14.185 -20.913 1.00 90.69 366 ASP A CA 1
ATOM 2958 C C . ASP A 1 366 ? 0.818 -12.847 -21.669 1.00 90.69 366 ASP A C 1
ATOM 2960 O O . ASP A 1 366 ? 1.296 -12.762 -22.805 1.00 90.69 366 ASP A O 1
ATOM 2964 N N . ASN A 1 367 ? 0.443 -11.759 -20.997 1.00 88.25 367 ASN A N 1
ATOM 2965 C CA . ASN A 1 367 ? 0.447 -10.404 -21.528 1.00 88.25 367 ASN A CA 1
ATOM 2966 C C . ASN A 1 367 ? 1.835 -9.925 -21.982 1.00 88.25 367 ASN A C 1
ATOM 2968 O O . ASN A 1 367 ? 1.921 -9.023 -22.819 1.00 88.25 367 ASN A O 1
ATOM 2972 N N . ALA A 1 368 ? 2.918 -10.526 -21.481 1.00 82.62 368 ALA A N 1
ATOM 2973 C CA . ALA A 1 368 ? 4.276 -10.250 -21.946 1.00 82.62 368 ALA A CA 1
ATOM 2974 C C . ALA A 1 368 ? 4.513 -10.664 -23.416 1.00 82.62 368 ALA A C 1
ATOM 2976 O O . ALA A 1 368 ? 5.432 -10.150 -24.055 1.00 82.62 368 ALA A O 1
ATOM 2977 N N . TYR A 1 369 ? 3.677 -11.546 -23.976 1.00 84.00 369 TYR A N 1
ATOM 2978 C CA . TYR A 1 369 ? 3.868 -12.146 -25.302 1.00 84.00 369 TYR A CA 1
ATOM 2979 C C . TYR A 1 369 ? 2.875 -11.665 -26.368 1.00 84.00 369 TYR A C 1
ATOM 2981 O O . TYR A 1 369 ? 2.975 -12.067 -27.529 1.00 84.00 369 TYR A O 1
ATOM 2989 N N . ARG A 1 370 ? 1.931 -10.779 -26.024 1.00 85.31 370 ARG A N 1
ATOM 2990 C CA . ARG A 1 370 ? 0.894 -10.300 -26.955 1.00 85.31 370 ARG A CA 1
ATOM 2991 C C . ARG A 1 370 ? 0.687 -8.789 -26.905 1.00 85.31 370 ARG A C 1
ATOM 2993 O O . ARG A 1 370 ? 1.176 -8.077 -26.033 1.00 85.31 370 ARG A O 1
ATOM 3000 N N . ARG A 1 371 ? -0.054 -8.263 -27.886 1.00 82.50 371 ARG A N 1
ATOM 3001 C CA . ARG A 1 371 ? -0.486 -6.857 -27.881 1.00 82.50 371 ARG A CA 1
ATOM 3002 C C . ARG A 1 371 ? -1.722 -6.706 -27.003 1.00 82.50 371 ARG A C 1
ATOM 3004 O O . ARG A 1 371 ? -2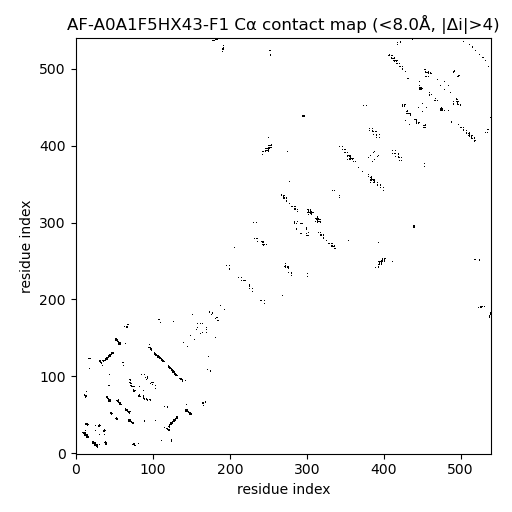.707 -7.403 -27.211 1.00 82.50 371 ARG A O 1
ATOM 3011 N N . LEU A 1 372 ? -1.661 -5.755 -26.078 1.00 87.50 372 LEU A N 1
ATOM 3012 C CA . LEU A 1 372 ? -2.730 -5.481 -25.120 1.00 87.50 372 LEU A CA 1
ATOM 3013 C C . LEU A 1 372 ? -3.550 -4.262 -25.517 1.00 87.50 372 LEU A C 1
ATOM 3015 O O . LEU A 1 372 ? -2.990 -3.258 -25.975 1.00 87.50 372 LEU A O 1
ATOM 3019 N N . GLY A 1 373 ? -4.852 -4.343 -25.266 1.00 91.12 373 GLY A N 1
ATOM 3020 C CA . GLY A 1 373 ? -5.747 -3.202 -25.157 1.00 91.12 373 GLY A CA 1
ATOM 3021 C C . GLY A 1 373 ? -5.854 -2.698 -23.716 1.00 91.12 373 GLY A C 1
ATOM 3022 O O . GLY A 1 373 ? -5.387 -3.320 -22.763 1.00 91.12 373 GLY A O 1
ATOM 3023 N N . LEU A 1 374 ? -6.510 -1.550 -23.545 1.00 92.06 374 LEU A N 1
ATOM 3024 C CA . LEU A 1 374 ? -6.733 -0.947 -22.227 1.00 92.06 374 LEU A CA 1
ATOM 3025 C C . LEU A 1 374 ? -7.556 -1.859 -21.298 1.00 92.06 374 LEU A C 1
ATOM 3027 O O . LEU A 1 374 ? -7.343 -1.854 -20.088 1.00 92.06 374 LEU A O 1
ATOM 3031 N N . GLY A 1 375 ? -8.488 -2.635 -21.865 1.00 94.31 375 GLY A N 1
ATOM 3032 C CA . GLY A 1 375 ? -9.312 -3.591 -21.123 1.00 94.31 375 GLY A CA 1
ATOM 3033 C C . GLY A 1 375 ? -8.490 -4.697 -20.462 1.00 94.31 375 GLY A C 1
ATOM 3034 O O . GLY A 1 375 ? -8.730 -4.993 -19.297 1.00 94.31 375 GLY A O 1
ATOM 3035 N N . ASP A 1 376 ? -7.469 -5.223 -21.151 1.00 93.44 376 ASP A N 1
ATOM 3036 C CA . ASP A 1 376 ? -6.578 -6.256 -20.604 1.00 93.44 376 ASP A CA 1
ATOM 3037 C C . ASP A 1 376 ? -5.841 -5.750 -19.352 1.00 93.44 376 ASP A C 1
ATOM 3039 O O . ASP A 1 376 ? -5.796 -6.427 -18.326 1.00 93.44 376 ASP A O 1
ATOM 3043 N N . VAL A 1 377 ? -5.309 -4.520 -19.412 1.00 93.75 377 VAL A N 1
ATOM 3044 C CA . VAL A 1 377 ? -4.579 -3.895 -18.294 1.00 93.75 377 VAL A CA 1
ATOM 3045 C C . VAL A 1 377 ? -5.498 -3.683 -17.090 1.00 93.75 377 VAL A C 1
ATOM 3047 O O . VAL A 1 377 ? -5.109 -3.939 -15.948 1.00 93.75 377 VAL A O 1
ATOM 3050 N N . TRP A 1 378 ? -6.738 -3.244 -17.330 1.00 95.81 378 TRP A N 1
ATOM 3051 C CA . TRP A 1 378 ? -7.722 -3.085 -16.262 1.00 95.81 378 TRP A CA 1
ATOM 3052 C C . TRP A 1 378 ? -8.160 -4.411 -15.661 1.00 95.81 378 TRP A C 1
ATOM 3054 O O . TRP A 1 378 ? -8.363 -4.468 -14.451 1.00 95.81 378 TRP A O 1
ATOM 3064 N N . GLN A 1 379 ? -8.295 -5.453 -16.478 1.00 95.62 379 GLN A N 1
ATOM 3065 C CA . GLN A 1 379 ? -8.694 -6.773 -16.013 1.00 95.62 379 GLN A CA 1
ATOM 3066 C C . GLN A 1 379 ? -7.625 -7.377 -15.098 1.00 95.62 379 GLN A C 1
ATOM 3068 O O . GLN A 1 379 ? -7.956 -7.805 -13.996 1.00 95.62 379 GLN A O 1
ATOM 3073 N N . VAL A 1 380 ? -6.343 -7.310 -15.479 1.00 94.75 380 VAL A N 1
ATOM 3074 C CA . VAL A 1 380 ? -5.240 -7.719 -14.590 1.00 94.75 380 VAL A CA 1
ATOM 3075 C C . VAL A 1 380 ? -5.226 -6.875 -13.317 1.00 94.75 380 VAL A C 1
ATOM 3077 O O . VAL A 1 380 ? -5.185 -7.427 -12.223 1.00 94.75 380 VAL A O 1
ATOM 3080 N N . THR A 1 381 ? -5.342 -5.548 -13.432 1.00 94.88 381 THR A N 1
ATOM 3081 C CA . THR A 1 381 ? -5.403 -4.646 -12.266 1.00 94.88 381 THR A CA 1
ATOM 3082 C C . THR A 1 381 ? -6.531 -5.026 -11.297 1.00 94.88 381 THR A C 1
ATOM 3084 O O . THR A 1 381 ? -6.363 -4.991 -10.076 1.00 94.88 381 THR A O 1
ATOM 3087 N N . GLU A 1 382 ? -7.698 -5.376 -11.832 1.00 96.56 382 GLU A N 1
ATOM 3088 C CA . GLU A 1 382 ? -8.858 -5.777 -11.047 1.00 96.56 382 GLU A CA 1
ATOM 3089 C C . GLU A 1 382 ? -8.640 -7.116 -10.342 1.00 96.56 382 GLU A C 1
ATOM 3091 O O . GLU A 1 382 ? -8.798 -7.187 -9.122 1.00 96.56 382 GLU A O 1
ATOM 3096 N N . LEU A 1 383 ? -8.239 -8.140 -11.094 1.00 96.56 383 LEU A N 1
ATOM 3097 C CA . LEU A 1 383 ? -8.108 -9.512 -10.614 1.00 96.56 383 LEU A CA 1
ATOM 3098 C C . LEU A 1 383 ? -6.885 -9.697 -9.700 1.00 96.56 383 LEU A C 1
ATOM 3100 O O . LEU A 1 383 ? -7.028 -10.138 -8.562 1.00 96.56 383 LEU A O 1
ATOM 3104 N N . LYS A 1 384 ? -5.692 -9.293 -10.161 1.00 94.12 384 LYS A N 1
ATOM 3105 C CA . LYS A 1 384 ? -4.413 -9.482 -9.449 1.00 94.12 384 LYS A CA 1
ATOM 3106 C C . LYS A 1 384 ? -4.291 -8.587 -8.212 1.00 94.12 384 LYS A C 1
ATOM 3108 O O . LYS A 1 384 ? -3.682 -8.982 -7.218 1.00 94.12 384 LYS A O 1
ATOM 3113 N N . THR A 1 385 ? -4.887 -7.390 -8.242 1.00 93.56 385 THR A N 1
ATOM 3114 C CA . THR A 1 385 ? -4.682 -6.395 -7.177 1.00 93.56 385 THR A CA 1
ATOM 3115 C C . THR A 1 385 ? -5.959 -5.982 -6.468 1.00 93.56 385 THR A C 1
ATOM 3117 O O . THR A 1 385 ? -6.016 -6.094 -5.242 1.00 93.56 385 THR A O 1
ATOM 3120 N N . ALA A 1 386 ? -6.963 -5.460 -7.176 1.00 96.75 386 ALA A N 1
ATOM 3121 C CA . ALA A 1 386 ? -8.080 -4.786 -6.513 1.00 96.75 386 ALA A CA 1
ATOM 3122 C C . ALA A 1 386 ? -8.959 -5.749 -5.706 1.00 96.75 386 ALA A C 1
ATOM 3124 O O . ALA A 1 386 ? -9.250 -5.484 -4.533 1.00 96.75 386 ALA A O 1
ATOM 3125 N N . ARG A 1 387 ? -9.329 -6.882 -6.309 1.00 96.38 387 ARG A N 1
ATOM 3126 C CA . ARG A 1 387 ? -10.163 -7.898 -5.666 1.00 96.38 387 ARG A CA 1
ATOM 3127 C C . ARG A 1 387 ? -9.458 -8.504 -4.462 1.00 96.38 387 ARG A C 1
ATOM 3129 O O . ARG A 1 387 ? -9.960 -8.416 -3.346 1.00 96.38 387 ARG A O 1
ATOM 3136 N N . TYR A 1 388 ? -8.235 -8.980 -4.648 1.00 92.50 388 TYR A N 1
ATOM 3137 C CA . TYR A 1 388 ? -7.485 -9.619 -3.574 1.00 92.50 388 TYR A CA 1
ATOM 3138 C C . TYR A 1 388 ? -6.970 -8.694 -2.473 1.00 92.50 388 TYR A C 1
ATOM 3140 O O . TYR A 1 388 ? -6.990 -9.054 -1.296 1.00 92.50 388 TYR A O 1
ATOM 3148 N N . SER A 1 389 ? -6.529 -7.484 -2.806 1.00 94.94 389 SER A N 1
ATOM 3149 C CA . SER A 1 389 ? -5.936 -6.603 -1.797 1.00 94.94 389 SER A CA 1
ATOM 3150 C C . SER A 1 389 ? -6.967 -5.787 -1.024 1.00 94.94 389 SER A C 1
ATOM 3152 O O . SER A 1 389 ? -6.642 -5.325 0.069 1.00 94.94 389 SER A O 1
ATOM 3154 N N . PHE A 1 390 ? -8.175 -5.597 -1.567 1.00 97.31 390 PHE A N 1
ATOM 3155 C CA . PHE A 1 390 ? -9.171 -4.697 -0.985 1.00 97.31 390 PHE A CA 1
ATOM 3156 C C . PHE A 1 390 ? -10.555 -5.324 -0.856 1.00 97.31 390 PHE A C 1
ATOM 3158 O O . PHE A 1 390 ? -11.070 -5.370 0.258 1.00 97.31 390 PHE A O 1
ATOM 3165 N N . VAL A 1 391 ? -11.140 -5.819 -1.953 1.00 98.00 391 VAL A N 1
ATOM 3166 C CA . VAL A 1 391 ? -12.514 -6.358 -1.942 1.00 98.00 391 VAL A CA 1
ATOM 3167 C C . VAL A 1 391 ? -12.620 -7.573 -1.023 1.00 98.00 391 VAL A C 1
ATOM 3169 O O . VAL A 1 391 ? -13.343 -7.519 -0.035 1.00 98.00 391 VAL A O 1
ATOM 3172 N N . GLY A 1 392 ? -11.841 -8.622 -1.288 1.00 97.31 392 GLY A N 1
ATOM 3173 C CA . GLY A 1 392 ? -11.827 -9.858 -0.508 1.00 97.31 392 GLY A CA 1
ATOM 3174 C C . GLY A 1 392 ? -11.659 -9.608 0.990 1.00 97.31 392 GLY A C 1
ATOM 3175 O O . GLY A 1 392 ? -12.545 -9.981 1.754 1.00 97.31 392 GLY A O 1
ATOM 3176 N N . PRO A 1 393 ? -10.592 -8.916 1.436 1.00 97.69 393 PRO A N 1
ATOM 3177 C CA . PRO A 1 393 ? -10.403 -8.595 2.845 1.00 97.69 393 PRO A CA 1
ATOM 3178 C C . PRO A 1 393 ? -11.611 -7.896 3.487 1.00 97.69 393 PRO A C 1
ATOM 3180 O O . PRO A 1 393 ? -12.095 -8.353 4.521 1.00 97.69 393 PRO A O 1
ATOM 3183 N N . LEU A 1 394 ? -12.137 -6.830 2.867 1.00 97.56 394 LEU A N 1
ATOM 3184 C CA . LEU A 1 394 ? -13.299 -6.100 3.389 1.00 97.56 394 LEU A CA 1
ATOM 3185 C C . LEU A 1 394 ? -14.547 -6.993 3.472 1.00 97.56 394 LEU A C 1
ATOM 3187 O O . LEU A 1 394 ? -15.243 -6.975 4.490 1.00 97.56 394 LEU A O 1
ATOM 3191 N N . THR A 1 395 ? -14.807 -7.787 2.433 1.00 96.56 395 THR A N 1
ATOM 3192 C CA . THR A 1 395 ? -15.964 -8.683 2.345 1.00 96.56 395 THR A CA 1
ATOM 3193 C C . THR A 1 395 ? -15.894 -9.807 3.377 1.00 96.56 395 THR A C 1
ATOM 3195 O O . THR A 1 395 ? -16.886 -10.053 4.061 1.00 96.56 395 THR A O 1
ATOM 3198 N N . LEU A 1 396 ? -14.727 -10.424 3.586 1.00 95.56 396 LEU A N 1
ATOM 3199 C CA . LEU A 1 396 ? -14.537 -11.458 4.612 1.00 95.56 396 LEU A CA 1
ATOM 3200 C C . LEU A 1 396 ? -14.886 -10.936 6.008 1.00 95.56 396 LEU A C 1
ATOM 3202 O O . LEU A 1 396 ? -15.666 -11.550 6.735 1.00 95.56 396 LEU A O 1
ATOM 3206 N N . GLY A 1 397 ? -14.359 -9.764 6.372 1.00 94.44 397 GLY A N 1
ATOM 3207 C CA . GLY A 1 397 ? -14.697 -9.132 7.645 1.00 94.44 397 GLY A CA 1
ATOM 3208 C C . GLY A 1 397 ? -16.195 -8.854 7.775 1.00 94.44 397 GLY A C 1
ATOM 3209 O O . GLY A 1 397 ? -16.803 -9.137 8.806 1.00 94.44 397 GLY A O 1
ATOM 3210 N N . ALA A 1 398 ? -16.804 -8.329 6.714 1.00 93.56 398 ALA A N 1
ATOM 3211 C CA . ALA A 1 398 ? -18.216 -7.974 6.682 1.00 93.56 398 ALA A CA 1
ATOM 3212 C C . ALA A 1 398 ? -19.149 -9.186 6.855 1.00 93.56 398 ALA A C 1
ATOM 3214 O O . ALA A 1 398 ? -20.110 -9.110 7.629 1.00 93.56 398 ALA A O 1
ATOM 3215 N N . ILE A 1 399 ? -18.843 -10.309 6.195 1.00 92.56 399 ILE A N 1
ATOM 3216 C CA . ILE A 1 399 ? -19.586 -11.572 6.330 1.00 92.56 399 ILE A CA 1
ATOM 3217 C C . ILE A 1 399 ? -19.538 -12.052 7.779 1.00 92.56 399 ILE A C 1
ATOM 3219 O O . ILE A 1 399 ? -20.584 -12.284 8.385 1.00 92.56 399 ILE A O 1
ATOM 3223 N N . LEU A 1 400 ? -18.347 -12.102 8.383 1.00 91.75 400 LEU A N 1
ATOM 3224 C CA . LEU A 1 400 ? -18.174 -12.535 9.776 1.00 91.75 400 LEU A CA 1
ATOM 3225 C C . LEU A 1 400 ? -18.886 -11.623 10.780 1.00 91.75 400 LEU A C 1
ATOM 3227 O O . LEU A 1 400 ? -19.277 -12.069 11.860 1.00 91.75 400 LEU A O 1
ATOM 3231 N N . ALA A 1 401 ? -19.088 -10.354 10.428 1.00 89.38 401 ALA A N 1
ATOM 3232 C CA . ALA A 1 401 ? -19.859 -9.408 11.224 1.00 89.38 401 ALA A CA 1
ATOM 3233 C C . ALA A 1 401 ? -21.381 -9.498 10.998 1.00 89.38 401 ALA A C 1
ATOM 3235 O O . ALA A 1 401 ? -22.146 -8.824 11.696 1.00 89.38 401 ALA A O 1
ATOM 3236 N N . GLY A 1 402 ? -21.840 -10.314 10.043 1.00 88.06 402 GLY A N 1
ATOM 3237 C CA . GLY A 1 402 ? -23.254 -10.502 9.724 1.00 88.06 402 GLY A CA 1
ATOM 3238 C C . GLY A 1 402 ? -23.932 -9.222 9.232 1.00 88.06 402 GLY A C 1
ATOM 3239 O O . GLY A 1 402 ? -25.066 -8.929 9.641 1.00 88.06 402 GLY A O 1
ATOM 3240 N N . VAL A 1 403 ? -23.226 -8.421 8.423 1.00 89.12 403 VAL A N 1
ATOM 3241 C CA . VAL A 1 403 ? -23.788 -7.199 7.824 1.00 89.12 403 VAL A CA 1
ATOM 3242 C C . VAL A 1 403 ? -24.811 -7.530 6.734 1.00 89.12 403 VAL A C 1
ATOM 3244 O O . VAL A 1 403 ? -24.920 -8.660 6.264 1.00 89.12 403 VAL A O 1
ATOM 3247 N N . LYS A 1 404 ? -25.602 -6.535 6.324 1.00 90.88 404 LYS A N 1
ATOM 3248 C CA . LYS A 1 404 ? -26.583 -6.716 5.244 1.00 90.88 404 LYS A CA 1
ATOM 3249 C C . LYS A 1 404 ? -25.880 -6.819 3.892 1.00 90.88 404 LYS A C 1
ATOM 3251 O O . LYS A 1 404 ? -24.911 -6.101 3.663 1.00 90.88 404 LYS A O 1
ATOM 3256 N N . LYS A 1 405 ? -26.465 -7.572 2.954 1.00 90.44 405 LYS A N 1
ATOM 3257 C CA . LYS A 1 405 ? -25.978 -7.686 1.566 1.00 90.44 405 LYS A CA 1
ATOM 3258 C C . LYS A 1 405 ? -25.672 -6.326 0.920 1.00 90.44 405 LYS A C 1
ATOM 3260 O O . LYS A 1 405 ? -24.604 -6.149 0.357 1.00 90.44 405 LYS A O 1
ATOM 3265 N N . SER A 1 406 ? -26.542 -5.331 1.108 1.00 93.94 406 SER A N 1
ATOM 3266 C CA . SER A 1 406 ? -26.338 -3.973 0.578 1.00 93.94 406 SER A CA 1
ATOM 3267 C C . SER A 1 406 ? -25.088 -3.264 1.123 1.00 93.94 406 SER A C 1
ATOM 3269 O O . SER A 1 406 ? -24.552 -2.371 0.476 1.00 93.94 406 SER A O 1
ATOM 3271 N N . GLN A 1 407 ? -24.650 -3.598 2.344 1.00 94.19 407 GLN A N 1
ATOM 3272 C CA . GLN A 1 407 ? -23.410 -3.066 2.919 1.00 94.19 407 GLN A CA 1
ATOM 3273 C C . GLN A 1 407 ? -22.198 -3.784 2.327 1.00 94.19 407 GLN A C 1
ATOM 3275 O O . GLN A 1 407 ? -21.206 -3.125 2.036 1.00 94.19 407 GLN A O 1
ATOM 3280 N N . THR A 1 408 ? -22.296 -5.098 2.107 1.00 93.62 408 THR A N 1
ATOM 3281 C CA . THR A 1 408 ? -21.273 -5.882 1.404 1.00 93.62 408 THR A CA 1
ATOM 3282 C C . THR A 1 408 ? -21.074 -5.378 -0.027 1.00 93.62 408 THR A C 1
ATOM 3284 O O . THR A 1 408 ? -19.957 -5.042 -0.390 1.00 93.62 408 THR A O 1
ATOM 3287 N N . GLU A 1 409 ? -22.148 -5.172 -0.793 1.00 95.38 409 GLU A N 1
ATOM 3288 C CA . GLU A 1 409 ? -22.087 -4.602 -2.153 1.00 95.38 409 GLU A CA 1
ATOM 3289 C C . GLU A 1 409 ? -21.420 -3.210 -2.165 1.00 95.38 409 GLU A C 1
ATOM 3291 O O . GLU A 1 409 ? -20.606 -2.895 -3.033 1.00 95.38 409 GLU A O 1
ATOM 3296 N N . ALA A 1 410 ? -21.705 -2.369 -1.163 1.00 97.00 410 ALA A N 1
ATOM 3297 C CA . ALA A 1 410 ? -21.057 -1.063 -1.026 1.00 97.00 410 ALA A CA 1
ATOM 3298 C C . ALA A 1 410 ? -19.562 -1.164 -0.662 1.00 97.00 410 ALA A C 1
ATOM 3300 O O . ALA A 1 410 ? -18.774 -0.300 -1.057 1.00 97.00 410 ALA A O 1
ATOM 3301 N N . LEU A 1 411 ? -19.169 -2.190 0.099 1.00 97.12 411 LEU A N 1
ATOM 3302 C CA . LEU A 1 411 ? -17.770 -2.486 0.418 1.00 97.12 411 LEU A CA 1
ATOM 3303 C C . LEU A 1 411 ? -17.011 -2.996 -0.807 1.00 97.12 411 LEU A C 1
ATOM 3305 O O . LEU A 1 411 ? -15.871 -2.586 -1.012 1.00 97.12 411 LEU A O 1
ATOM 3309 N N . GLU A 1 412 ? -17.642 -3.827 -1.635 1.00 96.94 412 GLU A N 1
ATOM 3310 C CA . GLU A 1 412 ? -17.083 -4.296 -2.904 1.00 96.94 412 GLU A CA 1
ATOM 3311 C C . GLU A 1 412 ? -16.860 -3.129 -3.871 1.00 96.94 412 GLU A C 1
ATOM 3313 O O . GLU A 1 412 ? -15.758 -2.965 -4.397 1.00 96.94 412 GLU A O 1
ATOM 3318 N N . GLU A 1 413 ? -17.858 -2.251 -4.034 1.00 97.69 413 GLU A N 1
ATOM 3319 C CA . GLU A 1 413 ? -17.747 -1.043 -4.861 1.00 97.69 413 GLU A CA 1
ATOM 3320 C C . GLU A 1 413 ? -16.603 -0.132 -4.378 1.00 97.69 413 GLU A C 1
ATOM 3322 O O . GLU A 1 413 ? -15.779 0.335 -5.173 1.00 97.69 413 GLU A O 1
ATOM 3327 N N . PHE A 1 414 ? -16.522 0.094 -3.062 1.00 98.12 414 PHE A N 1
ATOM 3328 C CA . PHE A 1 414 ? -15.447 0.861 -2.438 1.00 98.12 414 PHE A CA 1
ATOM 3329 C C . PHE A 1 414 ? -14.076 0.214 -2.673 1.00 98.12 414 PHE A C 1
ATOM 3331 O O . PHE A 1 414 ? -13.148 0.883 -3.135 1.00 98.12 414 PHE A O 1
ATOM 3338 N N . GLY A 1 415 ? -13.950 -1.081 -2.375 1.00 97.44 415 GLY A N 1
ATOM 3339 C CA . GLY A 1 415 ? -12.705 -1.837 -2.459 1.00 97.44 415 GLY A CA 1
ATOM 3340 C C . GLY A 1 415 ? -12.173 -1.935 -3.884 1.00 97.44 415 GLY A C 1
ATOM 3341 O O . GLY A 1 415 ? -10.978 -1.747 -4.102 1.00 97.44 415 GLY A O 1
ATOM 3342 N N . LEU A 1 416 ? -13.050 -2.137 -4.870 1.00 97.81 416 LEU A N 1
ATOM 3343 C CA . LEU A 1 416 ? -12.671 -2.235 -6.278 1.00 97.81 416 LEU A CA 1
ATOM 3344 C C . LEU A 1 416 ? -12.051 -0.928 -6.787 1.00 97.81 416 LEU A C 1
ATOM 3346 O O . LEU A 1 416 ? -10.987 -0.930 -7.412 1.00 97.81 416 LEU A O 1
ATOM 3350 N N . LYS A 1 417 ? -12.697 0.205 -6.495 1.00 97.69 417 LYS A N 1
ATOM 3351 C CA . LYS A 1 417 ? -12.211 1.535 -6.888 1.00 97.69 417 LYS A CA 1
ATOM 3352 C C . LYS A 1 417 ? -10.916 1.893 -6.161 1.00 97.69 417 LYS A C 1
ATOM 3354 O O . LYS A 1 417 ? -9.965 2.361 -6.791 1.00 97.69 417 LYS A O 1
ATOM 3359 N N . LEU A 1 418 ? -10.856 1.612 -4.858 1.00 95.81 418 LEU A N 1
ATOM 3360 C CA . LEU A 1 418 ? -9.669 1.834 -4.039 1.00 95.81 418 LEU A CA 1
ATOM 3361 C C . LEU A 1 418 ? -8.477 1.000 -4.524 1.00 95.81 418 LEU A C 1
ATOM 3363 O O . LEU A 1 418 ? -7.372 1.520 -4.648 1.00 95.81 418 LEU A O 1
ATOM 3367 N N . GLY A 1 419 ? -8.703 -0.270 -4.851 1.00 95.81 419 GLY A N 1
ATOM 3368 C CA . GLY A 1 419 ? -7.667 -1.173 -5.337 1.00 95.81 419 GLY A CA 1
ATOM 3369 C C . GLY A 1 419 ? -7.141 -0.815 -6.722 1.00 95.81 419 GLY A C 1
ATOM 3370 O O . GLY A 1 419 ? -5.933 -0.860 -6.950 1.00 95.81 419 GLY A O 1
ATOM 3371 N N . LYS A 1 420 ? -8.019 -0.357 -7.621 1.00 96.44 420 LYS A N 1
ATOM 3372 C CA . LYS A 1 420 ? -7.615 0.214 -8.914 1.00 96.44 420 LYS A CA 1
ATOM 3373 C C . LYS A 1 420 ? -6.742 1.457 -8.727 1.00 96.44 420 LYS A C 1
ATOM 3375 O O . LYS A 1 420 ? -5.696 1.565 -9.358 1.00 96.44 420 LYS A O 1
ATOM 3380 N N . ALA A 1 421 ? -7.127 2.368 -7.831 1.00 95.25 421 ALA A N 1
ATOM 3381 C CA . ALA A 1 421 ? -6.322 3.545 -7.506 1.00 95.25 421 ALA A CA 1
ATOM 3382 C C . ALA A 1 421 ? -4.964 3.167 -6.885 1.00 95.25 421 ALA A C 1
ATOM 3384 O O . ALA A 1 421 ? -3.940 3.739 -7.253 1.00 95.25 421 ALA A O 1
ATOM 3385 N N . PHE A 1 422 ? -4.950 2.170 -5.995 1.00 92.81 422 PHE A N 1
ATOM 3386 C CA . PHE A 1 422 ? -3.733 1.650 -5.376 1.00 92.81 422 PHE A CA 1
ATOM 3387 C C . PHE A 1 422 ? -2.744 1.113 -6.414 1.00 92.81 422 PHE A C 1
ATOM 3389 O O . PHE A 1 422 ? -1.565 1.448 -6.338 1.00 92.81 422 PHE A O 1
ATOM 3396 N N . GLN A 1 423 ? -3.203 0.325 -7.393 1.00 93.88 423 GLN A N 1
ATOM 3397 C CA . GLN A 1 423 ? -2.308 -0.202 -8.426 1.00 93.88 423 GLN A CA 1
ATOM 3398 C C . GLN A 1 423 ? -1.710 0.916 -9.283 1.00 93.88 423 GLN A C 1
ATOM 3400 O O . GLN A 1 423 ? -0.518 0.889 -9.561 1.00 93.88 423 GLN A O 1
ATOM 3405 N N . ILE A 1 424 ? -2.496 1.940 -9.638 1.00 93.75 424 ILE A N 1
ATOM 3406 C CA . ILE A 1 424 ? -1.971 3.104 -10.371 1.00 93.75 424 ILE A CA 1
ATOM 3407 C C . ILE A 1 424 ? -0.856 3.787 -9.576 1.00 93.75 424 ILE A C 1
ATOM 3409 O O . ILE A 1 424 ? 0.182 4.130 -10.140 1.00 93.75 424 ILE A O 1
ATOM 3413 N N . GLN A 1 425 ? -1.057 3.983 -8.271 1.00 90.38 425 GLN A N 1
ATOM 3414 C CA . GLN A 1 425 ? -0.036 4.571 -7.409 1.00 90.38 425 GLN A CA 1
ATOM 3415 C C . GLN A 1 425 ? 1.215 3.686 -7.337 1.00 90.38 425 GLN A C 1
ATOM 3417 O O . GLN A 1 425 ? 2.327 4.209 -7.396 1.00 90.38 425 GLN A O 1
ATOM 3422 N N . ASP A 1 426 ? 1.056 2.364 -7.231 1.00 87.19 426 ASP A N 1
ATOM 3423 C CA . ASP A 1 426 ? 2.181 1.424 -7.197 1.00 87.19 426 ASP A CA 1
ATOM 3424 C C . ASP A 1 426 ? 2.962 1.431 -8.520 1.00 87.19 426 ASP A C 1
ATOM 3426 O O . ASP A 1 426 ? 4.187 1.514 -8.491 1.00 87.19 426 ASP A O 1
ATOM 3430 N N . ASP A 1 427 ? 2.272 1.482 -9.664 1.00 89.50 427 ASP A N 1
ATOM 3431 C CA . ASP A 1 427 ? 2.874 1.606 -10.998 1.00 89.50 427 ASP A CA 1
ATOM 3432 C C . ASP A 1 427 ? 3.655 2.924 -11.152 1.00 89.50 427 ASP A C 1
ATOM 3434 O O . ASP A 1 427 ? 4.774 2.946 -11.676 1.00 89.50 427 ASP A O 1
ATOM 3438 N N . ILE A 1 428 ? 3.087 4.042 -10.677 1.00 89.25 428 ILE A N 1
ATOM 3439 C CA . ILE A 1 428 ? 3.764 5.346 -10.672 1.00 89.25 428 ILE A CA 1
ATOM 3440 C C . ILE A 1 428 ? 5.006 5.283 -9.786 1.00 89.25 428 ILE A C 1
ATOM 3442 O O . ILE A 1 428 ? 6.073 5.728 -10.210 1.00 89.25 428 ILE A O 1
ATOM 3446 N N . LEU A 1 429 ? 4.900 4.727 -8.577 1.00 83.69 429 LEU A N 1
ATOM 3447 C CA . LEU A 1 429 ? 6.033 4.588 -7.664 1.00 83.69 429 LEU A CA 1
ATOM 3448 C C . LEU A 1 429 ? 7.108 3.664 -8.239 1.00 83.69 429 LEU A C 1
ATOM 3450 O O . LEU A 1 429 ? 8.279 4.011 -8.134 1.00 83.69 429 LEU A O 1
ATOM 3454 N N . GLY A 1 430 ? 6.742 2.557 -8.887 1.00 80.88 430 GLY A N 1
ATOM 3455 C CA . GLY A 1 430 ? 7.678 1.618 -9.517 1.00 80.88 430 GLY A CA 1
ATOM 3456 C C . GLY A 1 430 ? 8.583 2.278 -10.559 1.00 80.88 430 GLY A C 1
ATOM 3457 O O . GLY A 1 430 ? 9.761 1.943 -10.678 1.00 80.88 430 GLY A O 1
ATOM 3458 N N . VAL A 1 431 ? 8.080 3.307 -11.247 1.00 84.69 431 VAL A N 1
ATOM 3459 C CA . VAL A 1 431 ? 8.883 4.103 -12.181 1.00 84.69 431 VAL A CA 1
ATOM 3460 C C . VAL A 1 431 ? 9.524 5.304 -11.489 1.00 84.69 431 VAL A C 1
ATOM 3462 O O . VAL A 1 431 ? 10.741 5.480 -11.545 1.00 84.69 431 VAL A O 1
ATOM 3465 N N . PHE A 1 432 ? 8.730 6.174 -10.869 1.00 83.25 432 PHE A N 1
ATOM 3466 C CA . PHE A 1 432 ? 9.142 7.510 -10.428 1.00 83.25 432 PHE A CA 1
ATOM 3467 C C . PHE A 1 432 ? 9.664 7.585 -8.992 1.00 83.25 432 PHE A C 1
ATOM 3469 O O . PHE A 1 432 ? 10.358 8.553 -8.676 1.00 83.25 432 PHE A O 1
ATOM 3476 N N . GLY A 1 433 ? 9.380 6.597 -8.145 1.00 73.12 433 GLY A N 1
ATOM 3477 C CA . GLY A 1 433 ? 9.827 6.572 -6.755 1.00 73.12 433 GLY A CA 1
ATOM 3478 C C . GLY A 1 433 ? 11.339 6.372 -6.610 1.00 73.12 433 GLY A C 1
ATOM 3479 O O . GLY A 1 433 ? 12.053 6.055 -7.562 1.00 73.12 433 GLY A O 1
ATOM 3480 N N . SER A 1 434 ? 11.853 6.570 -5.396 1.00 66.94 434 SER A N 1
ATOM 3481 C CA . SER A 1 434 ? 13.252 6.276 -5.073 1.00 66.94 434 SER A CA 1
ATOM 3482 C C . SER A 1 434 ? 13.404 4.835 -4.574 1.00 66.94 434 SER A C 1
ATOM 3484 O O . SER A 1 434 ? 12.510 4.290 -3.925 1.00 66.94 434 SER A O 1
ATOM 3486 N N . GLU A 1 435 ? 14.555 4.207 -4.835 1.00 61.66 435 GLU A N 1
ATOM 3487 C CA . GLU A 1 435 ? 14.811 2.812 -4.428 1.00 61.66 435 GLU A CA 1
ATOM 3488 C C . GLU A 1 435 ? 14.696 2.611 -2.907 1.00 61.66 435 GLU A C 1
ATOM 3490 O O . GLU A 1 435 ? 14.212 1.573 -2.453 1.00 61.66 435 GLU A O 1
ATOM 3495 N N . LYS A 1 436 ? 15.057 3.637 -2.118 1.00 55.28 436 LYS A N 1
ATOM 3496 C CA . LYS A 1 436 ? 14.901 3.648 -0.653 1.00 55.28 436 LYS A CA 1
ATOM 3497 C C . LYS A 1 436 ? 13.437 3.528 -0.209 1.00 55.28 436 LYS A C 1
ATOM 3499 O O . LYS A 1 436 ? 13.185 2.971 0.850 1.00 55.28 436 LYS A O 1
ATOM 3504 N N . VAL A 1 437 ? 12.493 4.032 -1.005 1.00 52.12 437 VAL A N 1
ATOM 3505 C CA . VAL A 1 437 ? 11.051 3.978 -0.711 1.00 52.12 437 VAL A CA 1
ATOM 3506 C C . VAL A 1 437 ? 10.441 2.678 -1.204 1.00 52.12 437 VAL A C 1
ATOM 3508 O O . VAL A 1 437 ? 9.666 2.047 -0.501 1.00 52.12 437 VAL A O 1
ATOM 3511 N N . ILE A 1 438 ? 10.785 2.247 -2.415 1.00 55.59 438 ILE A N 1
ATOM 3512 C CA . ILE A 1 438 ? 10.125 1.100 -3.053 1.00 55.59 438 ILE A CA 1
ATOM 3513 C C . ILE A 1 438 ? 10.618 -0.227 -2.454 1.00 55.59 438 ILE A C 1
ATOM 3515 O O . ILE A 1 438 ? 9.904 -1.230 -2.500 1.00 55.59 438 ILE A O 1
ATOM 3519 N N . GLY A 1 439 ? 11.834 -0.248 -1.888 1.00 54.97 439 GLY A N 1
ATOM 3520 C CA . GLY A 1 439 ? 12.473 -1.468 -1.385 1.00 54.97 439 GLY A CA 1
ATOM 3521 C C . GLY A 1 439 ? 12.850 -2.461 -2.495 1.00 54.97 439 GLY A C 1
ATOM 3522 O O . GLY A 1 439 ? 13.154 -3.618 -2.193 1.00 54.97 439 GLY A O 1
ATOM 3523 N N . LYS A 1 440 ? 12.799 -1.997 -3.753 1.00 60.12 440 LYS A N 1
ATOM 3524 C CA . LYS A 1 440 ? 13.123 -2.664 -5.023 1.00 60.12 440 LYS A CA 1
ATOM 3525 C C . LYS A 1 440 ? 13.726 -1.623 -5.982 1.00 60.12 440 LYS A C 1
ATOM 3527 O O . LYS A 1 440 ? 13.453 -0.428 -5.847 1.00 60.12 440 LYS A O 1
ATOM 3532 N N . SER A 1 441 ? 14.547 -2.063 -6.937 1.00 67.00 441 SER A N 1
ATOM 3533 C CA . SER A 1 441 ? 15.102 -1.169 -7.960 1.00 67.00 441 SER A CA 1
ATOM 3534 C C . SER A 1 441 ? 14.034 -0.763 -8.981 1.00 67.00 441 SER A C 1
ATOM 3536 O O . SER A 1 441 ? 13.398 -1.628 -9.581 1.00 67.00 441 SER A O 1
ATOM 3538 N N . THR A 1 442 ? 13.889 0.541 -9.235 1.00 70.75 442 THR A N 1
ATOM 3539 C CA . THR A 1 442 ? 13.029 1.085 -10.316 1.00 70.75 442 THR A CA 1
ATOM 3540 C C . THR A 1 442 ? 13.449 0.606 -11.708 1.00 70.75 442 THR A C 1
ATOM 3542 O O . THR A 1 442 ? 12.647 0.560 -12.638 1.00 70.75 442 THR A O 1
ATOM 3545 N N . LEU A 1 443 ? 14.715 0.202 -11.861 1.00 77.88 443 LEU A N 1
ATOM 3546 C CA . LEU A 1 443 ? 15.207 -0.428 -13.083 1.00 77.88 443 LEU A CA 1
ATOM 3547 C C . LEU A 1 443 ? 14.602 -1.814 -13.312 1.00 77.88 443 LEU A C 1
ATOM 3549 O O . LEU A 1 443 ? 14.511 -2.231 -14.462 1.00 77.88 443 LEU A O 1
ATOM 3553 N N . SER A 1 444 ? 14.215 -2.525 -12.247 1.00 74.81 444 SER A N 1
ATOM 3554 C CA . SER A 1 444 ? 13.665 -3.881 -12.347 1.00 74.81 444 SER A CA 1
ATOM 3555 C C . SER A 1 444 ? 12.335 -3.869 -13.090 1.00 74.81 444 SER A C 1
ATOM 3557 O O . SER A 1 444 ? 12.214 -4.568 -14.084 1.00 74.81 444 SER A O 1
ATOM 3559 N N . ASP A 1 445 ? 11.405 -2.976 -12.723 1.00 78.44 445 ASP A N 1
ATOM 3560 C CA . ASP A 1 445 ? 10.098 -2.855 -13.397 1.00 78.44 445 ASP A CA 1
ATOM 3561 C C . ASP A 1 445 ? 10.235 -2.540 -14.891 1.00 78.44 445 ASP A C 1
ATOM 3563 O O . ASP A 1 445 ? 9.541 -3.115 -15.732 1.00 78.44 445 ASP A O 1
ATOM 3567 N N . MET A 1 446 ? 11.169 -1.648 -15.235 1.00 87.12 446 MET A N 1
ATOM 3568 C CA . MET A 1 446 ? 11.455 -1.309 -16.628 1.00 87.12 446 MET A CA 1
ATOM 3569 C C . MET A 1 446 ? 12.045 -2.499 -17.394 1.00 87.12 446 MET A C 1
ATOM 3571 O O . MET A 1 446 ? 11.694 -2.693 -18.553 1.00 87.12 446 MET A O 1
ATOM 3575 N N . ARG A 1 447 ? 12.945 -3.279 -16.782 1.00 85.81 447 ARG A N 1
ATOM 3576 C CA . ARG A 1 447 ? 13.580 -4.452 -17.413 1.00 85.81 447 ARG A CA 1
ATOM 3577 C C . ARG A 1 447 ? 12.637 -5.643 -17.526 1.00 85.81 447 ARG A C 1
ATOM 3579 O O . ARG A 1 447 ? 12.713 -6.362 -18.512 1.00 85.81 447 ARG A O 1
ATOM 3586 N N . GLU A 1 448 ? 11.766 -5.824 -16.539 1.00 80.88 448 GLU A N 1
ATOM 3587 C CA . GLU A 1 448 ? 10.667 -6.795 -16.548 1.00 80.88 448 GLU A CA 1
ATOM 3588 C C . GLU A 1 448 ? 9.647 -6.447 -17.642 1.00 80.88 448 GLU A C 1
ATOM 3590 O O . GLU A 1 448 ? 8.985 -7.328 -18.176 1.00 80.88 448 GLU A O 1
ATOM 3595 N N . GLY A 1 449 ? 9.553 -5.168 -18.027 1.00 83.50 449 GLY A N 1
ATOM 3596 C CA . GLY A 1 449 ? 8.678 -4.734 -19.110 1.00 83.50 449 GLY A CA 1
ATOM 3597 C C . GLY A 1 449 ? 7.204 -4.766 -18.722 1.00 83.50 449 GLY A C 1
ATOM 3598 O O . GLY A 1 449 ? 6.358 -4.984 -19.588 1.00 83.50 449 GLY A O 1
ATOM 3599 N N . LYS A 1 450 ? 6.891 -4.530 -17.438 1.00 82.75 450 LYS A N 1
ATOM 3600 C CA . LYS A 1 450 ? 5.526 -4.655 -16.908 1.00 82.75 450 LYS A CA 1
ATOM 3601 C C . LYS A 1 450 ? 4.518 -3.849 -17.726 1.00 82.75 450 LYS A C 1
ATOM 3603 O O . LYS A 1 450 ? 4.755 -2.689 -18.083 1.00 82.75 450 LYS A O 1
ATOM 3608 N N . ASN A 1 451 ? 3.366 -4.455 -17.988 1.00 85.62 451 ASN A N 1
ATOM 3609 C CA . ASN A 1 451 ? 2.289 -3.866 -18.776 1.00 85.62 451 ASN A CA 1
ATOM 3610 C C . ASN A 1 451 ? 1.365 -2.995 -17.910 1.00 85.62 451 ASN A C 1
ATOM 3612 O O . ASN A 1 451 ? 0.168 -3.244 -17.785 1.00 85.62 451 ASN A O 1
ATOM 3616 N N . THR A 1 452 ? 1.938 -1.957 -17.305 1.00 91.06 452 THR A N 1
ATOM 3617 C CA . THR A 1 452 ? 1.226 -1.050 -16.396 1.00 91.06 452 THR A CA 1
ATOM 3618 C C . THR A 1 452 ? 0.300 -0.088 -17.137 1.00 91.06 452 THR A C 1
ATOM 3620 O O . THR A 1 452 ? 0.495 0.216 -18.322 1.00 91.06 452 THR A O 1
ATOM 3623 N N . LEU A 1 453 ? -0.678 0.480 -16.423 1.00 93.94 453 LEU A N 1
ATOM 3624 C CA . LEU A 1 453 ? -1.562 1.506 -16.990 1.00 93.94 453 LEU A CA 1
ATOM 3625 C C . LEU A 1 453 ? -0.770 2.746 -17.430 1.00 93.94 453 LEU A C 1
ATOM 3627 O O . LEU A 1 453 ? -1.032 3.317 -18.491 1.00 93.94 453 LEU A O 1
ATOM 3631 N N . LEU A 1 454 ? 0.246 3.113 -16.646 1.00 94.19 454 LEU A N 1
ATOM 3632 C CA . LEU A 1 454 ? 1.165 4.205 -16.949 1.00 94.19 454 LEU A CA 1
ATOM 3633 C C . LEU A 1 454 ? 1.918 3.968 -18.264 1.00 94.19 454 LEU A C 1
ATOM 3635 O O . LEU A 1 454 ? 1.960 4.858 -19.117 1.00 94.19 454 LEU A O 1
ATOM 3639 N N . PHE A 1 455 ? 2.481 2.772 -18.457 1.00 93.06 455 PHE A N 1
ATOM 3640 C CA . PHE A 1 455 ? 3.189 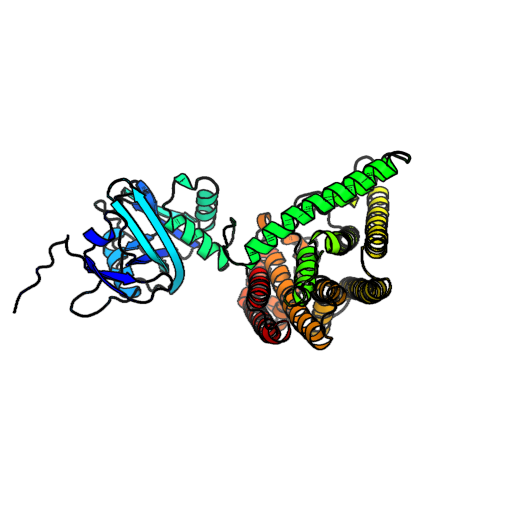2.438 -19.690 1.00 93.06 455 PHE A CA 1
ATOM 3641 C C . PHE A 1 455 ? 2.244 2.363 -20.893 1.00 93.06 455 PHE A C 1
ATOM 3643 O O . PHE A 1 455 ? 2.553 2.914 -21.955 1.00 93.06 455 PHE A O 1
ATOM 3650 N N . TYR A 1 456 ? 1.064 1.756 -20.723 1.00 94.44 456 TYR A N 1
ATOM 3651 C CA . TYR A 1 456 ? 0.041 1.709 -21.766 1.00 94.44 456 TYR A CA 1
ATOM 3652 C C . TYR A 1 456 ? -0.309 3.119 -22.259 1.00 94.44 456 TYR A C 1
ATOM 3654 O O . TYR A 1 456 ? -0.266 3.380 -23.463 1.00 94.44 456 TYR A O 1
ATOM 3662 N N . LYS A 1 457 ? -0.590 4.049 -21.336 1.00 96.06 457 LYS A N 1
ATOM 3663 C CA . LYS A 1 457 ? -0.937 5.439 -21.667 1.00 96.06 457 LYS A CA 1
ATOM 3664 C C . LYS A 1 457 ? 0.222 6.215 -22.272 1.00 96.06 457 LYS A C 1
ATOM 3666 O O . LYS A 1 457 ? 0.013 6.964 -23.221 1.00 96.06 457 LYS A O 1
ATOM 3671 N N . ALA A 1 458 ? 1.446 5.985 -21.804 1.00 95.62 458 ALA A N 1
ATOM 3672 C CA . ALA A 1 458 ? 2.630 6.579 -22.416 1.00 95.62 458 ALA A CA 1
ATOM 3673 C C . ALA A 1 458 ? 2.777 6.154 -23.880 1.00 95.62 458 ALA A C 1
ATOM 3675 O O . ALA A 1 458 ? 3.049 6.988 -24.736 1.00 95.62 458 ALA A O 1
ATOM 3676 N N . ARG A 1 459 ? 2.539 4.875 -24.191 1.00 94.25 459 ARG A N 1
ATOM 3677 C CA . ARG A 1 459 ? 2.585 4.353 -25.563 1.00 94.25 459 ARG A CA 1
ATOM 3678 C C . ARG A 1 459 ? 1.414 4.829 -26.427 1.00 94.25 459 ARG A C 1
ATOM 3680 O O . ARG A 1 459 ? 1.595 4.999 -27.631 1.00 94.25 459 ARG A O 1
ATOM 3687 N N . GLU A 1 460 ? 0.232 4.993 -25.838 1.00 95.12 460 GLU A N 1
ATOM 3688 C CA . GLU A 1 460 ? -0.975 5.490 -26.512 1.00 95.12 460 GLU A CA 1
ATOM 3689 C C . GLU A 1 460 ? -0.830 6.961 -26.924 1.00 95.12 460 GLU A C 1
ATOM 3691 O O . GLU A 1 460 ? -1.180 7.315 -28.045 1.00 95.12 460 GLU A O 1
ATOM 3696 N N . PHE A 1 461 ? -0.268 7.798 -26.049 1.00 96.75 461 PHE A N 1
ATOM 3697 C CA . PHE A 1 461 ? -0.106 9.238 -26.281 1.00 96.75 461 PHE A CA 1
ATOM 3698 C C . PHE A 1 461 ? 1.233 9.618 -26.938 1.00 96.75 461 PHE A C 1
ATOM 3700 O O . PHE A 1 461 ? 1.453 10.783 -27.267 1.00 96.75 461 PHE A O 1
ATOM 3707 N N . ALA A 1 462 ? 2.142 8.658 -27.121 1.00 97.06 462 ALA A N 1
ATOM 3708 C CA . ALA A 1 462 ? 3.446 8.879 -27.737 1.00 97.06 462 ALA A CA 1
ATOM 3709 C C . ALA A 1 462 ? 3.359 9.153 -29.245 1.00 97.06 462 ALA A C 1
ATOM 3711 O O . ALA A 1 462 ? 2.643 8.474 -29.985 1.00 97.06 462 ALA A O 1
ATOM 3712 N N . ASN A 1 463 ? 4.198 10.077 -29.719 1.00 97.06 463 ASN A N 1
ATOM 3713 C CA . ASN A 1 463 ? 4.490 10.217 -31.145 1.00 97.06 463 ASN A CA 1
ATOM 3714 C C . ASN A 1 463 ? 5.355 9.045 -31.664 1.00 97.06 463 ASN A C 1
ATOM 3716 O O . ASN A 1 463 ? 5.746 8.144 -30.914 1.00 97.06 463 ASN A O 1
ATOM 3720 N N . LYS A 1 464 ? 5.665 9.038 -32.967 1.00 96.75 464 LYS A N 1
ATOM 3721 C CA . LYS A 1 464 ? 6.390 7.934 -33.616 1.00 96.75 464 LYS A CA 1
ATOM 3722 C C . LYS A 1 464 ? 7.778 7.706 -33.004 1.00 96.75 464 LYS A C 1
ATOM 3724 O O . LYS A 1 464 ? 8.133 6.557 -32.737 1.00 96.75 464 LYS A O 1
ATOM 3729 N N . GLU A 1 465 ? 8.535 8.770 -32.738 1.00 96.19 465 GLU A N 1
ATOM 3730 C CA . GLU A 1 465 ? 9.884 8.694 -32.165 1.00 96.19 465 GLU A CA 1
ATOM 3731 C C . GLU A 1 465 ? 9.852 8.181 -30.720 1.00 96.19 465 GLU A C 1
ATOM 3733 O O . GLU A 1 465 ? 10.607 7.279 -30.352 1.00 96.19 465 GLU A O 1
ATOM 3738 N N . GLN A 1 466 ? 8.939 8.710 -29.904 1.00 96.75 466 GLN A N 1
ATOM 3739 C CA . GLN A 1 466 ? 8.739 8.291 -28.517 1.00 96.75 466 GLN A CA 1
ATOM 3740 C C . GLN A 1 466 ? 8.298 6.830 -28.438 1.00 96.75 466 GLN A C 1
ATOM 3742 O O . GLN A 1 466 ? 8.815 6.078 -27.615 1.00 96.75 466 GLN A O 1
ATOM 3747 N N . LYS A 1 467 ? 7.385 6.398 -29.313 1.00 95.38 467 LYS A N 1
ATOM 3748 C CA . LYS A 1 467 ? 6.898 5.015 -29.358 1.00 95.38 467 LYS A CA 1
ATOM 3749 C C . LYS A 1 467 ? 8.008 4.038 -29.746 1.00 95.38 467 LYS A C 1
ATOM 3751 O O . LYS A 1 467 ? 8.117 2.978 -29.132 1.00 95.38 467 LYS A O 1
ATOM 3756 N N . ALA A 1 468 ? 8.861 4.411 -30.702 1.00 94.56 468 ALA A N 1
ATOM 3757 C CA . ALA A 1 468 ? 10.049 3.635 -31.054 1.00 94.56 468 ALA A CA 1
ATOM 3758 C C . ALA A 1 468 ? 11.051 3.561 -29.886 1.00 94.56 468 ALA A C 1
ATOM 3760 O O . ALA A 1 468 ? 11.577 2.489 -29.589 1.00 94.56 468 ALA A O 1
ATOM 3761 N N . ALA A 1 469 ? 11.274 4.673 -29.176 1.00 94.50 469 ALA A N 1
ATOM 3762 C CA . ALA A 1 469 ? 12.143 4.701 -28.002 1.00 94.50 469 ALA A CA 1
ATOM 3763 C C . ALA A 1 469 ? 11.611 3.819 -26.859 1.00 94.50 469 ALA A C 1
ATOM 3765 O O . ALA A 1 469 ? 12.368 3.012 -26.320 1.00 94.50 469 ALA A O 1
ATOM 3766 N N . LEU A 1 470 ? 10.317 3.920 -26.531 1.00 93.69 470 LEU A N 1
ATOM 3767 C CA . LEU A 1 470 ? 9.665 3.079 -25.523 1.00 93.69 470 LEU A CA 1
ATOM 3768 C C . LEU A 1 470 ? 9.759 1.593 -25.887 1.00 93.69 470 LEU A C 1
ATOM 3770 O O . LEU A 1 470 ? 10.121 0.797 -25.030 1.00 93.69 470 LEU A O 1
ATOM 3774 N N . GLY A 1 471 ? 9.507 1.225 -27.149 1.00 90.69 471 GLY A N 1
ATOM 3775 C CA . GLY A 1 471 ? 9.602 -0.166 -27.610 1.00 90.69 471 GLY A CA 1
ATOM 3776 C C . GLY A 1 471 ? 11.022 -0.743 -27.600 1.00 90.69 471 GLY A C 1
ATOM 3777 O O . GLY A 1 471 ? 11.185 -1.950 -27.476 1.00 90.69 471 GLY A O 1
ATOM 3778 N N . ARG A 1 472 ? 12.055 0.103 -27.709 1.00 92.25 472 ARG A N 1
ATOM 3779 C CA . ARG A 1 472 ? 13.464 -0.312 -27.601 1.00 92.25 472 ARG A CA 1
ATOM 3780 C C . ARG A 1 472 ? 13.920 -0.487 -26.149 1.00 92.25 472 ARG A C 1
ATOM 3782 O O . ARG A 1 472 ? 14.796 -1.306 -25.883 1.00 92.25 472 ARG A O 1
ATOM 3789 N N . ILE A 1 473 ? 13.401 0.340 -25.241 1.00 92.62 473 ILE A N 1
ATOM 3790 C CA . ILE A 1 473 ? 13.869 0.428 -23.851 1.00 92.62 473 ILE A CA 1
ATOM 3791 C C . ILE A 1 473 ? 13.069 -0.491 -22.921 1.00 92.62 473 ILE A C 1
ATOM 3793 O O . ILE A 1 473 ? 13.649 -1.213 -22.114 1.00 92.62 473 ILE A O 1
ATOM 3797 N N . TRP A 1 474 ? 11.741 -0.436 -22.984 1.00 89.19 474 TRP A N 1
ATOM 3798 C CA . TRP A 1 474 ? 10.883 -1.114 -22.016 1.00 89.19 474 TRP A CA 1
ATOM 3799 C C . TRP A 1 474 ? 10.897 -2.629 -22.241 1.00 89.19 474 TRP A C 1
ATOM 3801 O O . TRP A 1 474 ? 10.667 -3.086 -23.358 1.00 89.19 474 TRP A O 1
ATOM 3811 N N . GLY A 1 475 ? 11.190 -3.399 -21.193 1.00 87.38 475 GLY A N 1
ATOM 3812 C CA . GLY A 1 475 ? 11.377 -4.852 -21.251 1.00 87.38 475 GLY A CA 1
ATOM 3813 C C . GLY A 1 475 ? 12.769 -5.304 -21.703 1.00 87.38 475 GLY A C 1
ATOM 3814 O O . GLY A 1 475 ? 12.987 -6.493 -21.915 1.00 87.38 475 GLY A O 1
ATOM 3815 N N . SER A 1 476 ? 13.730 -4.388 -21.883 1.00 88.00 476 SER A N 1
ATOM 3816 C CA . SER A 1 476 ? 15.091 -4.748 -22.297 1.00 88.00 476 SER A CA 1
ATOM 3817 C C . SER A 1 476 ? 15.994 -5.022 -21.087 1.00 88.00 476 SER A C 1
ATOM 3819 O O . SER A 1 476 ? 16.260 -4.104 -20.303 1.00 88.00 476 SER A O 1
ATOM 3821 N N . PRO A 1 477 ? 16.592 -6.226 -20.958 1.00 85.06 477 PRO A N 1
ATOM 3822 C CA . PRO A 1 477 ? 17.530 -6.535 -19.873 1.00 85.06 477 PRO A CA 1
ATOM 3823 C C . PRO A 1 477 ? 18.775 -5.636 -19.861 1.00 85.06 477 PRO A C 1
ATOM 3825 O O . PRO A 1 477 ? 19.427 -5.484 -18.829 1.00 85.06 477 PRO A O 1
ATOM 3828 N N . LYS A 1 478 ? 19.112 -5.035 -21.012 1.00 88.69 478 LYS A N 1
ATOM 3829 C CA . LYS A 1 478 ? 20.281 -4.160 -21.185 1.00 88.69 478 LYS A CA 1
ATOM 3830 C C . LYS A 1 478 ? 20.028 -2.721 -20.730 1.00 88.69 478 LYS A C 1
ATOM 3832 O O . LYS A 1 478 ? 20.977 -1.943 -20.678 1.00 88.69 478 LYS A O 1
ATOM 3837 N N . SER A 1 479 ? 18.787 -2.350 -20.413 1.00 88.31 479 SER A N 1
ATOM 3838 C CA . SER A 1 479 ? 18.461 -0.965 -20.085 1.00 88.31 479 SER A CA 1
ATOM 3839 C C . SER A 1 479 ? 19.054 -0.516 -18.752 1.00 88.31 479 SER A C 1
ATOM 3841 O O . SER A 1 479 ? 19.053 -1.249 -17.754 1.00 88.31 479 SER A O 1
ATOM 3843 N N . GLY A 1 480 ? 19.585 0.707 -18.749 1.00 89.38 480 GLY A N 1
ATOM 3844 C CA . GLY A 1 480 ? 20.261 1.323 -17.606 1.00 89.38 480 GLY A CA 1
ATOM 3845 C C . GLY A 1 480 ? 19.565 2.581 -17.085 1.00 89.38 480 GLY A C 1
ATOM 3846 O O . GLY A 1 480 ? 18.492 2.968 -17.542 1.00 89.38 480 GLY A O 1
ATOM 3847 N N . MET A 1 481 ? 20.205 3.271 -16.135 1.00 86.81 481 MET A N 1
ATOM 3848 C CA . MET A 1 481 ? 19.663 4.501 -15.530 1.00 86.81 481 MET A CA 1
ATOM 3849 C C . MET A 1 481 ? 19.424 5.630 -16.541 1.00 86.81 481 MET A C 1
ATOM 3851 O O . MET A 1 481 ? 18.483 6.407 -16.382 1.00 86.81 481 MET A O 1
ATOM 3855 N N . GLY A 1 482 ? 20.251 5.718 -17.589 1.00 89.00 482 GLY A N 1
ATOM 3856 C CA . GLY A 1 482 ? 20.050 6.677 -18.678 1.00 89.00 482 GLY A CA 1
ATOM 3857 C C . GLY A 1 482 ? 18.751 6.419 -19.444 1.00 89.00 482 GLY A C 1
ATOM 3858 O O . GLY A 1 482 ? 17.989 7.353 -19.696 1.00 89.00 482 GLY A O 1
ATOM 3859 N N . ASP A 1 483 ? 18.454 5.150 -19.729 1.00 92.25 483 ASP A N 1
ATOM 3860 C CA . ASP A 1 483 ? 17.211 4.748 -20.388 1.00 92.25 483 ASP A CA 1
ATOM 3861 C C . ASP A 1 483 ? 15.995 4.999 -19.490 1.00 92.25 483 ASP A C 1
ATOM 3863 O O . ASP A 1 483 ? 14.992 5.542 -19.950 1.00 92.25 483 ASP A O 1
ATOM 3867 N N . LEU A 1 484 ? 16.106 4.706 -18.190 1.00 88.12 484 LEU A N 1
ATOM 3868 C CA . LEU A 1 484 ? 15.050 5.005 -17.221 1.00 88.12 484 LEU A CA 1
ATOM 3869 C C . LEU A 1 484 ? 14.743 6.508 -17.168 1.00 88.12 484 LEU A C 1
ATOM 3871 O O . LEU A 1 484 ? 13.578 6.904 -17.124 1.00 88.12 484 LEU A O 1
ATOM 3875 N N . LYS A 1 485 ? 15.773 7.365 -17.212 1.00 90.56 485 LYS A N 1
ATOM 3876 C CA . LYS A 1 485 ? 15.591 8.823 -17.284 1.00 90.56 485 LYS A CA 1
ATOM 3877 C C . LYS A 1 485 ? 14.854 9.229 -18.564 1.00 90.56 485 LYS A C 1
ATOM 3879 O O . LYS A 1 485 ? 13.954 10.064 -18.496 1.00 90.56 485 LYS A O 1
ATOM 3884 N N . ALA A 1 486 ? 15.197 8.628 -19.704 1.00 92.56 486 ALA A N 1
ATOM 3885 C CA . ALA A 1 486 ? 14.518 8.886 -20.972 1.00 92.56 486 ALA A CA 1
ATOM 3886 C C . ALA A 1 486 ? 13.044 8.448 -20.937 1.00 92.56 486 ALA A C 1
ATOM 3888 O O . ALA A 1 486 ? 12.172 9.216 -21.336 1.00 92.56 486 ALA A O 1
ATOM 3889 N N . VAL A 1 487 ? 12.742 7.263 -20.396 1.00 93.56 487 VAL A N 1
ATOM 3890 C CA . VAL A 1 487 ? 11.362 6.769 -20.245 1.00 93.56 487 VAL A CA 1
ATOM 3891 C C . VAL A 1 487 ? 10.540 7.672 -19.329 1.00 93.56 487 VAL A C 1
ATOM 3893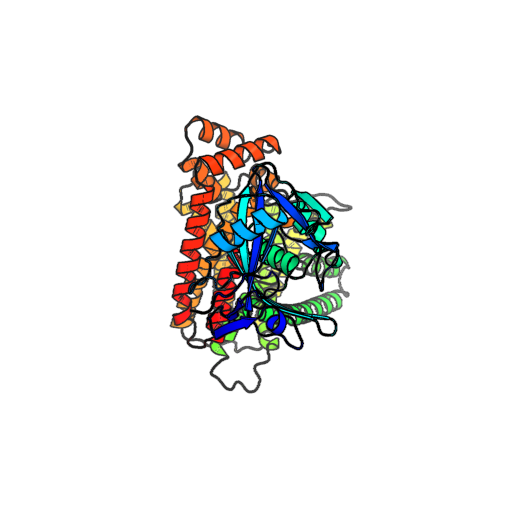 O O . VAL A 1 487 ? 9.432 8.054 -19.702 1.00 93.56 487 VAL A O 1
ATOM 3896 N N . LYS A 1 488 ? 11.087 8.084 -18.175 1.00 91.50 488 LYS A N 1
ATOM 3897 C CA . LYS A 1 488 ? 10.436 9.049 -17.268 1.00 91.50 488 LYS A CA 1
ATOM 3898 C C . LYS A 1 488 ? 10.073 10.342 -17.986 1.00 91.50 488 LYS A C 1
ATOM 3900 O O . LYS A 1 488 ? 8.973 10.861 -17.812 1.00 91.50 488 LYS A O 1
ATOM 3905 N N . GLU A 1 489 ? 10.989 10.853 -18.802 1.00 93.81 489 GLU A N 1
ATOM 3906 C CA . GLU A 1 489 ? 10.763 12.078 -19.559 1.00 93.81 489 GLU A CA 1
ATOM 3907 C C . GLU A 1 489 ? 9.685 11.903 -20.632 1.00 93.81 489 GLU A C 1
ATOM 3909 O O . GLU A 1 489 ? 8.815 12.760 -20.774 1.00 93.81 489 GLU A O 1
ATOM 3914 N N . ILE A 1 490 ? 9.675 10.769 -21.339 1.00 95.81 490 ILE A N 1
ATOM 3915 C CA . ILE A 1 490 ? 8.609 10.442 -22.293 1.00 95.81 490 ILE A CA 1
ATOM 3916 C C . ILE A 1 490 ? 7.257 10.362 -21.572 1.00 95.81 490 ILE A C 1
ATOM 3918 O O . ILE A 1 490 ? 6.295 10.983 -22.017 1.00 95.81 490 ILE A O 1
ATOM 3922 N N . MET A 1 491 ? 7.171 9.666 -20.436 1.00 94.69 491 MET A N 1
ATOM 3923 C CA . MET A 1 491 ? 5.936 9.538 -19.646 1.00 94.69 491 MET A CA 1
ATOM 3924 C C . MET A 1 491 ? 5.400 10.889 -19.138 1.00 94.69 491 MET A C 1
ATOM 3926 O O . MET A 1 491 ? 4.185 11.068 -19.035 1.00 94.69 491 MET A O 1
ATOM 3930 N N . ARG A 1 492 ? 6.284 11.859 -18.859 1.00 92.94 492 ARG A N 1
ATOM 3931 C CA . ARG A 1 492 ? 5.897 13.243 -18.532 1.00 92.94 492 ARG A CA 1
ATOM 3932 C C . ARG A 1 492 ? 5.429 14.015 -19.763 1.00 92.94 492 ARG A C 1
ATOM 3934 O O . ARG A 1 492 ? 4.334 14.569 -19.748 1.00 92.94 492 ARG A O 1
ATOM 3941 N N . LYS A 1 493 ? 6.217 14.020 -20.844 1.00 93.56 493 LYS A N 1
ATOM 3942 C CA . LYS A 1 493 ? 5.904 14.763 -22.079 1.00 93.56 493 LYS A CA 1
ATOM 3943 C C . LYS A 1 493 ? 4.618 14.288 -22.750 1.00 93.56 493 LYS A C 1
ATOM 3945 O O . LYS A 1 493 ? 3.866 15.105 -23.263 1.00 93.56 493 LYS A O 1
ATOM 3950 N N . THR A 1 494 ? 4.347 12.987 -22.699 1.00 95.75 494 THR A N 1
ATOM 3951 C CA . THR A 1 494 ? 3.108 12.378 -23.214 1.00 95.75 494 THR A CA 1
ATOM 3952 C C . THR A 1 494 ? 1.889 12.629 -22.327 1.00 95.75 494 THR A C 1
ATOM 3954 O O . THR A 1 494 ? 0.791 12.227 -22.691 1.00 95.75 494 THR A O 1
ATOM 3957 N N . GLN A 1 495 ? 2.050 13.271 -21.162 1.00 94.62 495 GLN A N 1
ATOM 3958 C CA . GLN A 1 495 ? 0.987 13.483 -20.170 1.00 94.62 495 GLN A CA 1
ATOM 3959 C C . GLN A 1 495 ? 0.397 12.186 -19.588 1.00 94.62 495 GLN A C 1
ATOM 3961 O O . GLN A 1 495 ? -0.634 12.225 -18.914 1.00 94.62 495 GLN A O 1
ATOM 3966 N N . ALA A 1 496 ? 1.056 11.039 -19.782 1.00 95.12 496 ALA A N 1
ATOM 3967 C CA . ALA A 1 496 ? 0.611 9.759 -19.240 1.00 95.12 496 ALA A CA 1
ATOM 3968 C C . ALA A 1 496 ? 0.623 9.746 -17.706 1.00 95.12 496 ALA A C 1
ATOM 3970 O O . ALA A 1 496 ? -0.336 9.272 -17.095 1.00 95.12 496 ALA A O 1
ATOM 3971 N N . LEU A 1 497 ? 1.659 10.333 -17.088 1.00 92.56 497 LEU A N 1
ATOM 3972 C CA . LEU A 1 497 ? 1.729 10.499 -15.632 1.00 92.56 497 LEU A CA 1
ATOM 3973 C C . LEU A 1 497 ? 0.541 11.323 -15.112 1.00 92.56 497 LEU A C 1
ATOM 3975 O O . LEU A 1 497 ? -0.219 10.847 -14.273 1.00 92.56 497 LEU A O 1
ATOM 3979 N N . ALA A 1 498 ? 0.324 12.511 -15.682 1.00 89.12 498 ALA A N 1
ATOM 3980 C CA . ALA A 1 498 ? -0.770 13.394 -15.282 1.00 89.12 498 ALA A CA 1
ATOM 3981 C C . ALA A 1 498 ? -2.152 12.752 -15.506 1.00 89.12 498 ALA A C 1
ATOM 3983 O O . ALA A 1 498 ? -3.077 12.965 -14.722 1.00 89.12 498 ALA A O 1
ATOM 3984 N N . TRP A 1 499 ? -2.314 11.953 -16.568 1.00 96.00 499 TRP A N 1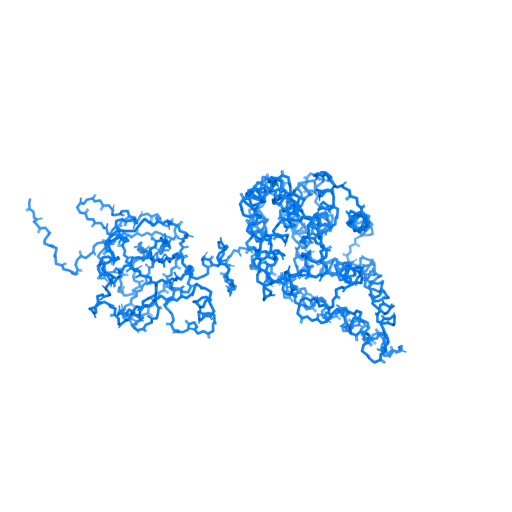
ATOM 3985 C CA . TRP A 1 499 ? -3.537 11.186 -16.804 1.00 96.00 499 TRP A CA 1
ATOM 3986 C C . TRP A 1 499 ? -3.772 10.145 -15.703 1.00 96.00 499 TRP A C 1
ATOM 3988 O O . TRP A 1 499 ? -4.876 10.076 -15.164 1.00 96.00 499 TRP A O 1
ATOM 3998 N N . CYS A 1 500 ? -2.740 9.384 -15.325 1.00 94.38 500 CYS A N 1
ATOM 3999 C CA . CYS A 1 500 ? -2.831 8.379 -14.264 1.00 94.38 500 CYS A CA 1
ATOM 4000 C C . CYS A 1 500 ? -3.143 9.015 -12.903 1.00 94.38 500 CYS A C 1
ATOM 4002 O O . CYS A 1 500 ? -4.026 8.540 -12.194 1.00 94.38 500 CYS A O 1
ATOM 4004 N N . GLU A 1 501 ? -2.500 10.136 -12.569 1.00 89.19 501 GLU A N 1
ATOM 4005 C CA . GLU A 1 501 ? -2.770 10.885 -11.335 1.00 89.19 501 GLU A CA 1
ATOM 4006 C C . GLU A 1 501 ? -4.214 11.402 -11.268 1.00 89.19 501 GLU A C 1
ATOM 4008 O O . GLU A 1 501 ? -4.854 11.320 -10.217 1.00 89.19 501 GLU A O 1
ATOM 4013 N N . ARG A 1 502 ? -4.758 11.913 -12.384 1.00 91.62 502 ARG A N 1
ATOM 4014 C CA . ARG A 1 502 ? -6.178 12.296 -12.460 1.00 91.62 502 ARG A CA 1
ATOM 4015 C C . ARG A 1 502 ? -7.084 11.085 -12.285 1.00 91.62 502 ARG A C 1
ATOM 4017 O O . ARG A 1 502 ? -7.997 11.140 -11.466 1.00 91.62 502 ARG A O 1
ATOM 4024 N N . LYS A 1 503 ? -6.798 9.982 -12.985 1.00 95.00 503 LYS A N 1
ATOM 4025 C CA . LYS A 1 503 ? -7.623 8.774 -12.912 1.00 95.00 503 LYS A CA 1
ATOM 4026 C C . LYS A 1 503 ? -7.643 8.167 -11.510 1.00 95.00 503 LYS A C 1
ATOM 4028 O O . LYS A 1 503 ? -8.691 7.742 -11.034 1.00 95.00 503 LYS A O 1
ATOM 4033 N N . MET A 1 504 ? -6.502 8.175 -10.828 1.00 92.56 504 MET A N 1
ATOM 4034 C CA . MET A 1 504 ? -6.393 7.770 -9.430 1.00 92.56 504 MET A CA 1
ATOM 4035 C C . MET A 1 504 ? -7.277 8.639 -8.521 1.00 92.56 504 MET A C 1
ATOM 4037 O O . MET A 1 504 ? -8.030 8.102 -7.712 1.00 92.56 504 MET A O 1
ATOM 4041 N N . LYS A 1 505 ? -7.243 9.972 -8.676 1.00 87.56 505 LYS A N 1
ATOM 4042 C CA . LYS A 1 505 ? -8.093 10.894 -7.897 1.00 87.56 505 LYS A CA 1
ATOM 4043 C C . LYS A 1 505 ? -9.586 10.673 -8.157 1.00 87.56 505 LYS A C 1
ATOM 4045 O O . LYS A 1 505 ? -10.364 10.686 -7.207 1.00 87.56 505 LYS A O 1
ATOM 4050 N N . GLU A 1 506 ? -9.980 10.449 -9.411 1.00 93.62 506 GLU A N 1
ATOM 4051 C CA . GLU A 1 506 ? -11.360 10.093 -9.778 1.00 93.62 506 GLU A CA 1
ATOM 4052 C C . GLU A 1 506 ? -11.817 8.827 -9.045 1.00 93.62 506 GLU A C 1
ATOM 4054 O O . GLU A 1 506 ? -12.810 8.862 -8.325 1.00 93.62 506 GLU A O 1
ATOM 4059 N N . LEU A 1 507 ? -11.042 7.742 -9.144 1.00 95.94 507 LEU A N 1
ATOM 4060 C CA . LEU A 1 507 ? -11.362 6.462 -8.505 1.00 95.94 507 LEU A CA 1
ATOM 4061 C C . LEU A 1 507 ? -11.525 6.589 -6.985 1.00 95.94 507 LEU A C 1
ATOM 4063 O O . LEU A 1 507 ? -12.423 5.984 -6.407 1.00 95.94 507 LEU A O 1
ATOM 4067 N N . ILE A 1 508 ? -10.694 7.395 -6.327 1.00 90.88 508 ILE A N 1
ATOM 4068 C CA . ILE A 1 508 ? -10.789 7.623 -4.879 1.00 90.88 508 ILE A CA 1
ATOM 4069 C C . ILE A 1 508 ? -12.030 8.433 -4.525 1.00 90.88 508 ILE A C 1
ATOM 4071 O O . ILE A 1 508 ? -12.713 8.105 -3.553 1.00 90.88 508 ILE A O 1
ATOM 4075 N N . ASN A 1 509 ? -12.351 9.471 -5.295 1.00 89.12 509 ASN A N 1
ATOM 4076 C CA . ASN A 1 509 ? -13.582 10.228 -5.084 1.00 89.12 509 ASN A CA 1
ATOM 4077 C C . ASN A 1 509 ? -14.808 9.323 -5.256 1.00 89.12 509 ASN A C 1
ATOM 4079 O O . ASN A 1 509 ? -15.706 9.340 -4.412 1.00 89.12 509 ASN A O 1
ATOM 4083 N N . ASP A 1 510 ? -14.806 8.471 -6.279 1.00 94.00 510 ASP A N 1
ATOM 4084 C CA . ASP A 1 510 ? -15.869 7.500 -6.529 1.00 94.00 510 ASP A CA 1
ATOM 4085 C C . ASP A 1 510 ? -15.943 6.424 -5.435 1.00 94.00 510 ASP A C 1
ATOM 4087 O O . ASP A 1 510 ? -17.033 5.945 -5.109 1.00 94.00 510 ASP A O 1
ATOM 4091 N N . ALA A 1 511 ? -14.808 6.025 -4.848 1.00 95.12 511 ALA A N 1
ATOM 4092 C CA . ALA A 1 511 ? -14.782 5.121 -3.701 1.00 95.12 511 ALA A CA 1
ATOM 4093 C C . ALA A 1 511 ? -15.452 5.799 -2.499 1.00 95.12 511 ALA A C 1
ATOM 4095 O O . ALA A 1 511 ? -16.374 5.246 -1.897 1.00 95.12 511 ALA A O 1
ATOM 4096 N N . LYS A 1 512 ? -15.075 7.049 -2.203 1.00 90.56 512 LYS A N 1
ATOM 4097 C CA . LYS A 1 512 ? -15.634 7.831 -1.090 1.00 90.56 512 LYS A CA 1
ATOM 4098 C C . LYS A 1 512 ? -17.146 8.049 -1.196 1.00 90.56 512 LYS A C 1
ATOM 4100 O O . LYS A 1 512 ? -17.816 8.085 -0.166 1.00 90.56 512 LYS A O 1
ATOM 4105 N N . GLN A 1 513 ? -17.706 8.119 -2.403 1.00 94.31 513 GLN A N 1
ATOM 4106 C CA . GLN A 1 513 ? -19.161 8.191 -2.612 1.00 94.31 513 GLN A CA 1
ATOM 4107 C C . GLN A 1 513 ? -19.916 6.937 -2.131 1.00 94.31 513 GLN A C 1
ATOM 4109 O O . GLN A 1 513 ? -21.106 7.020 -1.829 1.00 94.31 513 GLN A O 1
ATOM 4114 N N . SER A 1 514 ? -19.238 5.793 -2.000 1.00 93.81 514 SER A N 1
ATOM 4115 C CA . SER A 1 514 ? -19.833 4.532 -1.525 1.00 93.81 514 SER A CA 1
ATOM 4116 C C . SER A 1 514 ? -19.921 4.470 0.009 1.00 93.81 514 SER A C 1
ATOM 4118 O O . SER A 1 514 ? -20.782 3.788 0.566 1.00 93.81 514 SER A O 1
ATOM 4120 N N . ILE A 1 515 ? -19.089 5.247 0.718 1.00 93.25 515 ILE A N 1
ATOM 4121 C CA . ILE A 1 515 ? -18.959 5.235 2.188 1.00 93.25 515 ILE A CA 1
ATOM 4122 C C . ILE A 1 515 ? -20.293 5.421 2.937 1.00 93.25 515 ILE A C 1
ATOM 4124 O O . ILE A 1 515 ? -20.535 4.692 3.905 1.00 93.25 515 ILE A O 1
ATOM 4128 N N . PRO A 1 516 ? -21.204 6.332 2.534 1.00 92.44 516 PRO A N 1
ATOM 4129 C CA . PRO A 1 516 ? -22.483 6.491 3.221 1.00 92.44 516 PRO A CA 1
ATOM 4130 C C . PRO A 1 516 ? -23.374 5.241 3.203 1.00 92.44 516 PRO A C 1
ATOM 4132 O O . PRO A 1 516 ? -24.192 5.093 4.116 1.00 92.44 516 PRO A O 1
ATOM 4135 N N . LYS A 1 517 ? -23.215 4.364 2.197 1.00 93.94 517 LYS A N 1
ATOM 4136 C CA . LYS A 1 517 ? -23.938 3.088 2.063 1.00 93.94 517 LYS A CA 1
ATOM 4137 C C . LYS A 1 517 ? -23.311 1.969 2.908 1.00 93.94 517 LYS A C 1
ATOM 4139 O O . LYS A 1 517 ? -24.032 1.073 3.338 1.00 93.94 517 LYS A O 1
ATOM 4144 N N . ILE A 1 518 ? -22.007 2.049 3.194 1.00 92.88 518 ILE A N 1
ATOM 4145 C CA . ILE A 1 518 ? -21.280 1.075 4.029 1.00 92.88 518 ILE A CA 1
ATOM 4146 C C . ILE A 1 518 ? -21.773 1.128 5.478 1.00 92.88 518 ILE A C 1
ATOM 4148 O O . ILE A 1 518 ? -22.099 0.104 6.075 1.00 92.88 518 ILE A O 1
ATOM 4152 N N . SER A 1 519 ? -21.851 2.325 6.063 1.00 87.56 519 SER A N 1
ATOM 4153 C CA . SER A 1 519 ? -22.304 2.507 7.444 1.00 87.56 519 SER A CA 1
ATOM 4154 C C . SER A 1 519 ? -22.978 3.859 7.636 1.00 87.56 519 SER A C 1
ATOM 4156 O O . SER A 1 519 ? -22.696 4.810 6.910 1.00 87.56 519 SER A O 1
ATOM 4158 N N . LYS A 1 520 ? -23.866 3.961 8.632 1.00 83.81 520 LYS A N 1
ATOM 4159 C CA . LYS A 1 520 ? -24.397 5.241 9.133 1.00 83.81 520 LYS A CA 1
ATOM 4160 C C . LYS A 1 520 ? -23.551 5.822 10.266 1.00 83.81 520 LYS A C 1
ATOM 4162 O O . LYS A 1 520 ? -23.674 7.011 10.547 1.00 83.81 520 LYS A O 1
ATOM 4167 N N . ASP A 1 521 ? -22.700 5.004 10.882 1.00 84.00 521 ASP A N 1
ATOM 4168 C CA . ASP A 1 521 ? -21.824 5.427 11.965 1.00 84.00 521 ASP A CA 1
ATOM 4169 C C . ASP A 1 521 ? -20.741 6.380 11.451 1.00 84.00 521 ASP A C 1
ATOM 4171 O O . ASP A 1 521 ? -20.048 6.106 10.468 1.00 84.00 521 ASP A O 1
ATOM 4175 N N . ARG A 1 522 ? -20.597 7.519 12.127 1.00 78.06 522 ARG A N 1
ATOM 4176 C CA . ARG A 1 522 ? -19.658 8.561 11.716 1.00 78.06 522 ARG A CA 1
ATOM 4177 C C . ARG A 1 522 ? -18.202 8.113 11.856 1.00 78.06 522 ARG A C 1
ATOM 4179 O O . ARG A 1 522 ? -17.412 8.419 10.968 1.00 78.06 522 ARG A O 1
ATOM 4186 N N . GLY A 1 523 ? -17.860 7.392 12.923 1.00 77.12 523 GLY A N 1
ATOM 4187 C CA . GLY A 1 523 ? -16.500 6.914 13.160 1.00 77.12 523 GLY A CA 1
ATOM 4188 C C . GLY A 1 523 ? -16.052 5.936 12.077 1.00 77.12 523 GLY A C 1
ATOM 4189 O O . GLY A 1 523 ? -14.981 6.105 11.503 1.00 77.12 523 GLY A O 1
ATOM 4190 N N . ILE A 1 524 ? -16.910 4.983 11.703 1.00 83.38 524 ILE A N 1
ATOM 4191 C CA . ILE A 1 524 ? -16.641 4.056 10.592 1.00 83.38 524 ILE A CA 1
ATOM 4192 C C . ILE A 1 524 ? -16.450 4.818 9.282 1.00 83.38 524 ILE A C 1
ATOM 4194 O O . ILE A 1 524 ? -15.484 4.571 8.566 1.00 83.38 524 ILE A O 1
ATOM 4198 N N . ARG A 1 525 ? -17.313 5.791 8.970 1.00 85.75 525 ARG A N 1
ATOM 4199 C CA . ARG A 1 525 ? -17.149 6.603 7.752 1.00 85.75 525 ARG A CA 1
ATOM 4200 C C . ARG A 1 525 ? -15.812 7.347 7.723 1.00 85.75 525 ARG A C 1
ATOM 4202 O O . ARG A 1 525 ? -15.172 7.390 6.676 1.00 85.75 525 ARG A O 1
ATOM 4209 N N . GLU A 1 526 ? -15.388 7.905 8.856 1.00 82.00 526 GLU A N 1
ATOM 4210 C CA . GLU A 1 526 ? -14.092 8.578 8.994 1.00 82.00 526 GLU A CA 1
ATOM 4211 C C . GLU A 1 526 ? -12.916 7.600 8.808 1.00 82.00 526 GLU A C 1
ATOM 4213 O O . GLU A 1 526 ? -11.943 7.952 8.139 1.00 82.00 526 GLU A O 1
ATOM 4218 N N . LEU A 1 527 ? -13.019 6.358 9.300 1.00 85.94 527 LEU A N 1
ATOM 4219 C CA . LEU A 1 527 ? -12.015 5.310 9.061 1.00 85.94 527 LEU A CA 1
ATOM 4220 C C . LEU A 1 527 ? -11.908 4.940 7.575 1.00 85.94 527 LEU A C 1
ATOM 4222 O O . LEU A 1 527 ? -10.804 4.900 7.036 1.00 85.94 527 LEU A O 1
ATOM 4226 N N . PHE A 1 528 ? -13.030 4.718 6.885 1.00 91.56 528 PHE A N 1
ATOM 4227 C CA . PHE A 1 528 ? -13.025 4.395 5.452 1.00 91.56 528 PHE A CA 1
ATOM 4228 C C . PHE A 1 528 ? -12.523 5.565 4.591 1.00 91.56 528 PHE A C 1
ATOM 4230 O O . PHE A 1 528 ? -11.775 5.354 3.637 1.00 91.56 528 PHE A O 1
ATOM 4237 N N . ALA A 1 529 ? -12.876 6.805 4.945 1.00 87.50 529 ALA A N 1
ATOM 4238 C CA . ALA A 1 529 ? -12.358 7.989 4.264 1.00 87.50 529 ALA A CA 1
ATOM 4239 C C . ALA A 1 529 ? -10.839 8.119 4.452 1.00 87.50 529 ALA A C 1
ATOM 4241 O O . ALA A 1 529 ? -10.123 8.307 3.469 1.00 87.50 529 ALA A O 1
ATOM 4242 N N . GLY A 1 530 ? -10.353 7.934 5.685 1.00 86.00 530 GLY A N 1
ATOM 4243 C CA . GLY A 1 530 ? -8.923 7.922 5.988 1.00 86.00 530 GLY A CA 1
ATOM 4244 C C . GLY A 1 530 ? -8.176 6.788 5.284 1.00 86.00 530 GLY A C 1
ATOM 4245 O O . GLY A 1 530 ? -7.063 6.998 4.817 1.00 86.00 530 GLY A O 1
ATOM 4246 N N . CYS A 1 531 ? -8.806 5.622 5.113 1.00 90.00 531 CYS A N 1
ATOM 4247 C CA . CYS A 1 531 ? -8.252 4.519 4.328 1.00 90.00 531 CYS A CA 1
ATOM 4248 C C . CYS A 1 531 ? -8.060 4.903 2.854 1.00 90.00 531 CYS A C 1
ATOM 4250 O O . CYS A 1 531 ? -6.993 4.662 2.286 1.00 90.00 531 CYS A O 1
ATOM 4252 N N . ALA A 1 532 ? -9.069 5.541 2.251 1.00 89.31 532 ALA A N 1
ATOM 4253 C CA . ALA A 1 532 ? -9.002 6.003 0.868 1.00 89.31 532 ALA A CA 1
ATOM 4254 C C . ALA A 1 532 ? -7.894 7.049 0.659 1.00 89.31 532 ALA A C 1
ATOM 4256 O O . ALA A 1 532 ? -7.153 6.978 -0.320 1.00 89.31 532 ALA A O 1
ATOM 4257 N N . ASP A 1 533 ? -7.742 7.981 1.602 1.00 83.12 533 ASP A N 1
ATOM 4258 C CA . ASP A 1 533 ? -6.663 8.972 1.566 1.00 83.12 533 ASP A CA 1
ATOM 4259 C C . ASP A 1 533 ? -5.290 8.321 1.755 1.00 83.12 533 ASP A C 1
ATOM 4261 O O . ASP A 1 533 ? -4.358 8.585 0.992 1.00 83.12 533 ASP A O 1
ATOM 4265 N N . PHE A 1 534 ? -5.171 7.404 2.715 1.00 81.50 534 PHE A N 1
ATOM 4266 C CA . PHE A 1 534 ? -3.923 6.703 2.998 1.00 81.50 534 PHE A CA 1
ATOM 4267 C C . PHE A 1 534 ? -3.366 5.971 1.771 1.00 81.50 534 PHE A C 1
ATOM 4269 O O . PHE A 1 534 ? -2.153 5.939 1.581 1.00 81.50 534 PHE A O 1
ATOM 4276 N N . VAL A 1 535 ? -4.226 5.405 0.920 1.00 76.31 535 VAL A N 1
ATOM 4277 C CA . VAL A 1 535 ? -3.810 4.692 -0.298 1.00 76.31 535 VAL A CA 1
ATOM 4278 C C . VAL A 1 535 ? -3.127 5.606 -1.322 1.00 76.31 535 VAL A C 1
ATOM 4280 O O . VAL A 1 535 ? -2.141 5.179 -1.919 1.00 76.31 535 VAL A O 1
ATOM 4283 N N . ILE A 1 536 ? -3.584 6.852 -1.496 1.00 69.12 536 ILE A N 1
ATOM 4284 C CA . ILE A 1 536 ? -2.959 7.805 -2.435 1.00 69.12 536 ILE A CA 1
ATOM 4285 C C . ILE A 1 536 ? -1.639 8.340 -1.881 1.00 69.12 536 ILE A C 1
ATOM 4287 O O . ILE A 1 536 ? -0.650 8.452 -2.600 1.00 69.12 536 ILE A O 1
ATOM 4291 N N . TYR A 1 537 ? -1.630 8.709 -0.600 1.00 61.66 537 TYR A N 1
ATOM 4292 C CA . TYR A 1 537 ? -0.524 9.457 0.007 1.00 61.66 537 TYR A CA 1
ATOM 4293 C C . TYR A 1 537 ? 0.575 8.563 0.583 1.00 61.66 537 TYR A C 1
ATOM 4295 O O . TYR A 1 537 ? 1.505 9.034 1.241 1.00 61.66 537 TYR A O 1
ATOM 4303 N N . ARG A 1 538 ? 0.498 7.255 0.332 1.00 56.84 538 ARG A N 1
ATOM 4304 C CA . ARG A 1 538 ? 1.513 6.307 0.763 1.00 56.84 538 ARG A CA 1
ATOM 4305 C C . ARG A 1 538 ? 2.793 6.504 -0.051 1.00 56.84 538 ARG A C 1
ATOM 4307 O O . ARG A 1 538 ? 2.913 6.020 -1.171 1.00 56.84 538 ARG A O 1
ATOM 4314 N N . ALA A 1 539 ? 3.808 7.107 0.562 1.00 43.56 539 ALA A N 1
ATOM 4315 C CA . ALA A 1 539 ? 5.163 6.610 0.352 1.00 43.56 539 ALA A CA 1
ATOM 4316 C C . ALA A 1 539 ? 5.244 5.217 1.018 1.00 43.56 539 ALA A C 1
ATOM 4318 O O . ALA A 1 539 ? 4.548 4.948 2.005 1.00 43.56 539 ALA A O 1
ATOM 4319 N N . LYS A 1 540 ? 5.977 4.262 0.453 1.00 40.25 540 LYS A N 1
ATOM 4320 C CA . LYS A 1 540 ? 6.012 2.903 1.015 1.00 40.25 540 LYS A CA 1
ATOM 4321 C C . LYS A 1 540 ? 6.572 2.891 2.430 1.00 40.25 540 LYS A C 1
ATOM 4323 O O . LYS A 1 540 ? 7.565 3.598 2.685 1.00 40.25 540 LYS A O 1
#

Organism: NCBI:txid1797729

Nearest PDB structures (foldseek):
  1wy0-assembly1_A-2  TM=8.663E-01  e=6.731E-16  Pyrococcus horikoshii OT3
  3oyr-assembly1_B  TM=8.982E-01  e=2.846E-15  Caulobacter vibrioides
  4nke-assembly1_A-2  TM=8.505E-01  e=1.718E-13  Homo sapiens
  4kq5-assembly1_A-2  TM=8.440E-01  e=3.085E-13  Homo sapiens
  6n83-assembly1_F-2  TM=8.433E-01  e=5.065E-13  Homo sapiens

InterPro domains:
  IPR000086 NUDIX hydrolase domain [PF00293] (37-168)
  IPR000086 NUDIX hydrolase domain [PS51462] (37-171)
  IPR000092 Polyprenyl synthetase-like [PF00348] (236-490)
  IPR000092 Polyprenyl synthetase-like [cd00685] (238-538)
  IPR008949 Isoprenoid synthase domain superfamily [G3DSA:1.10.600.10] (183-540)
  IPR008949 Isoprenoid synthase domain superfamily [SSF48576] (215-539)
  IPR011876 Isopentenyl-diphosphate delta-isomerase, type 1 [cd02885] (12-174)
  IPR015797 NUDIX hydrolase-like domain superfamily [SSF55811] (13-178)
  IPR033749 Polyprenyl synthetase, conserved site [PS00444] (418-430)
  IPR033749 Polyprenyl synthetase, conserved site [PS00723] (283-297)

Secondary structure (DSSP, 8-state):
-------TT-PEEEEE-TT--EEEEEEHHHHTBTT---EEEEEEEEE-TTSEEEEEEE--SSSTT-EE-SEEE--BEETTEEPPHHHHHHHHHHHHH------EEEEEEEEEEEEETTEEEEEEEEEEEEE--S-----TTTEEEEEEEEHHHHHHHHHH-GGGB-HHHHHHHHHHHHTTS---------HHHHHHHHHHHHHHHHHHHHHHHHHHHHTTS-HHHHHHHHHHHHHHTTS--HHHHHHHHHHHHHHTTS--TT--GGGGHHHHHHHHHHHHHHHHHHHHHTT-SEETTEE-HHHHHHTTS-HHHHHHHHHHHHHHHHHHHHHHHHHSSS-HHHHHHHHHHHHHHHHHHHHHHHHHHHHTTSPPPHHHHHHHIIIIIIIIIIIHHHHHHHHHTT--HHHHHHHHHHHHHHHHHHHHHHHHHHHHS-HHHHSS-HHHHHHHT---HHHHHHHHH--HHHHHHHHHHTT-TT--HHHHHHHHHHHHHTTHHHHHHHHHHHHHHHHHTTHHHH-S-HHHHHHHHHHHHHHHH---

Mean predicted aligned error: 14.62 Å

Solvent-accessible surface area (backbone atoms only — not comparable to full-atom values): 28163 Å² total; per-residue (Å²): 141,79,86,82,75,90,54,100,76,75,50,39,34,37,22,29,48,101,83,70,47,77,74,52,74,43,50,47,62,60,28,29,30,66,82,28,47,40,23,44,31,35,41,33,39,36,28,30,96,80,54,24,30,37,33,26,22,31,65,47,95,90,54,57,68,24,38,33,52,46,28,69,51,51,36,40,58,55,95,94,40,72,48,50,69,60,60,33,46,24,53,31,27,35,63,39,27,52,36,64,80,62,72,60,45,83,70,49,69,51,75,52,75,50,75,56,91,58,36,27,48,25,32,39,33,35,36,30,40,31,70,54,79,76,86,68,50,67,28,74,91,48,29,80,47,73,46,77,39,48,47,63,58,49,49,52,45,43,71,76,42,52,88,50,41,35,74,65,41,52,50,46,50,50,47,42,24,57,72,72,57,71,71,82,79,95,74,67,84,46,69,27,54,52,50,51,52,57,48,48,54,53,50,51,52,51,51,54,52,52,49,53,52,51,32,62,71,32,61,88,49,61,70,67,58,29,46,42,51,50,51,55,54,58,65,58,57,91,63,87,56,58,46,27,47,32,16,51,54,21,25,52,61,39,50,77,88,50,91,58,88,80,74,52,78,69,56,54,44,39,52,22,48,21,50,46,29,47,49,46,19,53,50,45,46,46,33,60,76,71,65,45,62,55,50,78,75,36,68,24,65,29,59,61,53,16,67,95,63,49,67,66,58,2,46,53,54,24,50,52,43,19,52,53,32,45,55,49,23,54,53,28,48,70,70,32,84,62,56,69,68,50,45,48,58,39,46,56,49,53,50,51,29,50,50,38,23,51,51,14,47,54,47,56,62,54,51,76,79,53,92,79,58,73,65,56,41,50,48,31,41,38,26,47,38,2,35,45,58,28,19,40,27,25,42,43,16,22,55,72,33,67,50,56,68,69,29,45,55,25,44,40,55,23,17,40,28,42,20,45,25,37,51,53,50,49,52,49,40,43,62,74,47,54,48,89,46,67,26,42,60,40,65,50,49,40,30,70,37,63,78,37,70,53,54,53,38,21,54,70,53,34,55,74,68,54,36,52,50,48,67,66,42,54,40,27,84,83,57,48,73,69,50,52,52,50,52,54,48,48,27,53,76,36,42,16,52,61,49,48,56,50,52,30,52,49,28,40,53,58,17,55,69,28,38,70,58,45,40,86,51,64,68,61,39,48,32,54,50,40,49,54,52,49,54,73,51,55,72,106

Radius of gyration: 27.31 Å; Cα contacts (8 Å, |Δi|>4): 865; chains: 1; bounding box: 51×95×65 Å